Protein AF-A0A258L964-F1 (afdb_monomer)

Sequence (514 aa):
GSISESTGAITTGTLAGAAAGAVTLDGANNTIASVGNFVDTNGGFNLVDTRDLTIAGSLSALNTTLSSAGLAINGSIQTGILQLASSNGVTETGQVNATILTTGVTTIAGAIDMNTGNVIGTLSNFAATGNISLNDAEALQMTGAVVTTSTLALSDASNITQTNGSISAAVLTSDGGTIGGNAIFDQSTNYIPVLGNFAATGNTTFADSSAISVHGVVNIGGTLGLFSTGAITQPSGSISTNLLDASATSITLGSANDIVALGSVVTPGTLSVNGVNGISGMVSALNASLQSSGDFLLNGVTTIANNLTISAAGNITQPGGNVTAQNATFAVASPADTISLSGTDIVSGDLNFATYGNVIHGGGTLDAGTLTGTAGSLASFNALTDIGTIGSFLMGDSLFSLDNTGTLTITGPLVANVISISSTGQLILAGSPNGGMFFSGSIASNTATVPRTGVDSVLFAPSIIEHGIFYINDGANSARFNSVKFLGTTNLSATIFFLTALNPNNSGGNIGFD

Foldseek 3Di:
DEADDDADEAEDAEAEDEAQEAYYAPHQDYAYAEYAHYYHPEYEHAHAYAAEYEDCYEAEDQEYEYAYQEYEDEYEYAYAEYAYEHAAEYHYPYEYAYQEYEVPPDAHEYEYHAQHAYNYQEYAHYHYAYEYAHAYEHEYEYAYAYDYAEEHAYHYLEEYEYPYHEYEYQEYEPPNDAHNEEYEQPDLDYDHQEYAHYHYLYEYAHHYAEEHEYAEAAYYNEEYHAEYQAEYYYPHYEHAYAEYAYEHQEYAQPDAYQHAEYAHADHAAEAEHHRYAEYQEEAEYQEYAAEHAAHHEYAYEYAHEEEYEYEYCAEYEYCEYEAAYCEYEYAYEDQVHEYEHAYHYAHAEEYEYEEQHEYYDDHYEAEYAEYEYEYHAYYEAPYHYAYAEYEEYEYDAHEAAHEHEEEYEYAYPDEYQAYHYAYAYEYEDEYDPHTAYEHQFDADPPPDQDDDPPGAHEDEYQAYEYDDDHDYDAADDDDDDDDDDDDDDPRHGGHYDYYHPVHNRDDDDDRDPD

Solvent-accessible surface area (backbone atoms only — not comparable to full-atom values): 22429 Å² total; per-residue (Å²): 90,63,44,80,39,76,81,55,64,53,78,42,65,65,52,62,53,73,38,62,23,41,33,38,36,58,10,82,61,14,40,40,41,24,33,34,49,30,40,19,85,68,11,38,39,35,40,34,34,59,34,53,33,30,33,62,22,45,38,36,27,47,29,37,35,45,33,24,29,24,39,36,35,51,18,38,37,42,29,40,37,37,35,48,44,23,64,58,16,38,41,44,72,24,39,48,36,21,51,29,41,27,23,66,95,48,62,23,31,34,36,34,41,40,66,64,51,22,39,36,44,24,39,36,30,34,33,27,59,23,36,40,35,42,22,29,50,37,56,29,33,28,56,23,38,36,38,26,75,28,42,39,25,48,23,22,60,27,29,40,38,50,80,38,52,37,44,36,22,53,26,42,28,13,70,92,46,53,23,52,22,35,40,36,37,65,43,60,69,14,40,47,47,23,38,36,37,35,34,24,53,22,41,34,31,42,25,24,57,39,36,36,34,34,48,24,50,31,42,30,61,23,43,37,35,45,36,27,71,23,42,36,38,27,92,39,43,32,44,34,24,56,25,39,30,34,34,24,49,22,38,38,38,68,34,76,28,50,27,49,20,36,30,51,32,44,26,82,25,46,38,35,38,31,23,35,28,28,31,61,29,44,37,37,24,34,26,36,41,40,28,16,82,35,49,26,40,37,52,18,40,37,44,25,65,34,43,36,36,41,37,18,63,26,32,38,40,18,83,31,39,36,40,35,25,30,25,35,36,46,32,29,76,44,59,88,26,38,40,36,41,21,20,43,35,40,18,69,32,46,34,32,35,47,30,42,7,37,36,36,34,79,34,52,35,43,35,23,34,26,41,34,34,32,29,20,52,32,35,36,36,70,34,52,27,37,42,40,25,37,34,46,28,46,34,52,88,16,40,38,37,37,37,33,42,48,51,32,33,40,30,25,35,35,32,22,24,20,45,37,40,38,30,73,22,45,35,34,38,40,26,43,103,76,17,22,44,41,42,58,29,45,68,67,62,99,81,61,70,68,83,49,85,94,43,37,22,34,43,35,20,66,40,66,41,61,46,78,63,58,45,65,52,66,22,96,79,69,84,85,88,84,89,90,85,92,89,81,91,71,89,43,44,34,39,76,45,82,37,34,72,92,41,85,77,63,77,88,76,90,75,67,78,122

pLDDT: mean 90.4, std 16.27, range [26.33, 98.94]

Radius of gyration: 35.78 Å; Cα contacts (8 Å, |Δi|>4): 1811; chains: 1; bounding box: 80×32×110 Å

Secondary structure (DSSP, 8-state):
--EEESSS--EEEEEEEEESS-EEE--TT-EEEEEEEEEESSSEEEEE-SS-EEE-S-EE-SEEEEEESSEEE-S-EEEEEEEEEESS-EEESS-EEEEEEE-TT--BSS-EEEEEEEEEEEE-SEEESS-EEEEESS-EEE-S-EEESSEEEEEESS-EEE-SS-EE-SEEE-TT--BSS-EEE--TT-B--EE-SEEESS-EEEEESS-EEE-SEEEEEEEEEEEESS-EE-SS-EEEEEEEEEE-S-EEE-S--EEEEEEEEE-SSEEEEESB-EE-SEEEESEEEEEESS-EEE-SEEEESSEEEEEESS-EEESS-EEEESEEEEEE-STT--EEE-SEEEEEEEEEEE-SS-EEE-SSEEEEEEEEEEESSEEEEEEEEEEEEEEEEEESS-EEEEEE-S-EEE-S-EEESEEEEEESS-EEEE--TT-EEEE--PPPPTT--SPPTTTSEEEEES-EEEES--EE---S----S-------S------EEEEETT-TT---------

Mean predicted aligned error: 7.46 Å

Structure (mmCIF, N/CA/C/O backbone):
data_AF-A0A258L964-F1
#
_entry.id   AF-A0A258L964-F1
#
loop_
_atom_site.group_PDB
_atom_site.id
_atom_site.type_symbol
_atom_site.label_atom_id
_atom_site.label_alt_id
_atom_site.label_comp_id
_atom_site.label_asym_id
_atom_site.label_entity_id
_atom_site.label_seq_id
_atom_site.pdbx_PDB_ins_code
_atom_site.Cartn_x
_atom_site.Cartn_y
_atom_site.Cartn_z
_atom_site.occupancy
_atom_site.B_iso_or_equiv
_atom_site.auth_seq_id
_atom_site.auth_comp_id
_atom_site.auth_asym_id
_atom_site.auth_atom_id
_atom_site.pdbx_PDB_model_num
ATOM 1 N N . GLY A 1 1 ? -39.977 -3.819 41.231 1.00 89.56 1 GLY A N 1
ATOM 2 C CA . GLY A 1 1 ? -39.887 -2.345 41.205 1.00 89.56 1 GLY A CA 1
ATOM 3 C C . GLY A 1 1 ? -38.438 -1.947 41.033 1.00 89.56 1 GLY A C 1
ATOM 4 O O . GLY A 1 1 ? -37.639 -2.837 40.767 1.00 89.56 1 GLY A O 1
ATOM 5 N N . SER A 1 2 ? -38.117 -0.663 41.180 1.00 94.75 2 SER A N 1
ATOM 6 C CA . SER A 1 2 ? -36.727 -0.184 41.197 1.00 94.75 2 SER A CA 1
ATOM 7 C C . SER A 1 2 ? -35.993 -0.625 42.466 1.00 94.75 2 SER A C 1
ATOM 9 O O . SER A 1 2 ? -36.620 -0.780 43.517 1.00 94.75 2 SER A O 1
ATOM 11 N N . ILE A 1 3 ? -34.678 -0.803 42.366 1.00 95.12 3 ILE A N 1
ATOM 12 C CA . ILE A 1 3 ? -33.771 -1.097 43.481 1.00 95.12 3 ILE A CA 1
ATOM 13 C C . ILE A 1 3 ? -32.787 0.067 43.568 1.00 95.12 3 ILE A C 1
ATOM 15 O O . ILE A 1 3 ? -32.180 0.426 42.565 1.00 95.12 3 ILE A O 1
ATOM 19 N N . SER A 1 4 ? -32.638 0.676 44.742 1.00 94.56 4 SER A N 1
ATOM 20 C CA . SER A 1 4 ? -31.715 1.795 44.924 1.00 94.56 4 SER A CA 1
ATOM 21 C C . SER A 1 4 ? -30.957 1.677 46.237 1.00 94.56 4 SER A C 1
ATOM 23 O O . SER A 1 4 ? -31.545 1.433 47.290 1.00 94.56 4 SER A O 1
ATOM 25 N N . GLU A 1 5 ? -29.652 1.871 46.142 1.00 94.31 5 GLU A N 1
ATOM 26 C CA . GLU A 1 5 ? -28.695 1.978 47.228 1.00 94.31 5 GLU A CA 1
ATOM 27 C C . GLU A 1 5 ? -27.765 3.138 46.859 1.00 94.31 5 GLU A C 1
ATOM 29 O O . GLU A 1 5 ? -27.109 3.052 45.829 1.00 94.31 5 GLU A O 1
ATOM 34 N N . SER A 1 6 ? -27.775 4.222 47.646 1.00 80.06 6 SER A N 1
ATOM 35 C CA . SER A 1 6 ? -27.046 5.462 47.317 1.00 80.06 6 SER A CA 1
ATOM 36 C C . SER A 1 6 ? -26.062 5.960 48.374 1.00 80.06 6 SER A C 1
ATOM 38 O O . SER A 1 6 ? -25.280 6.874 48.119 1.00 80.06 6 SER A O 1
ATOM 40 N N . THR A 1 7 ? -26.112 5.420 49.593 1.00 79.31 7 THR A N 1
ATOM 41 C CA . THR A 1 7 ? -25.243 5.835 50.714 1.00 79.31 7 THR A CA 1
ATOM 42 C C . THR A 1 7 ? -24.818 4.669 51.611 1.00 79.31 7 THR A C 1
ATOM 44 O O . THR A 1 7 ? -24.109 4.875 52.597 1.00 79.31 7 THR A O 1
ATOM 47 N N . GLY A 1 8 ? -25.265 3.453 51.296 1.00 87.56 8 GLY A N 1
ATOM 48 C CA . GLY A 1 8 ? -24.943 2.233 52.016 1.00 87.56 8 GLY A CA 1
ATOM 49 C C . GLY A 1 8 ? -23.745 1.504 51.409 1.00 87.56 8 GLY A C 1
ATOM 50 O O . GLY A 1 8 ? -22.950 2.054 50.651 1.00 87.56 8 GLY A O 1
ATOM 51 N N . ALA A 1 9 ? -23.591 0.247 51.813 1.00 94.06 9 ALA A N 1
ATOM 52 C CA . ALA A 1 9 ? -22.649 -0.680 51.212 1.00 94.06 9 ALA A CA 1
ATOM 53 C C . ALA A 1 9 ? -23.284 -2.070 51.183 1.00 94.06 9 ALA A C 1
ATOM 55 O O . ALA A 1 9 ? -23.826 -2.546 52.184 1.00 94.06 9 ALA A O 1
ATOM 56 N N . ILE A 1 10 ? -23.197 -2.728 50.037 1.00 96.06 10 ILE A N 1
ATOM 57 C CA . ILE A 1 10 ? -23.590 -4.111 49.827 1.00 96.06 10 ILE A CA 1
ATOM 58 C C . ILE A 1 10 ? -22.322 -4.954 49.880 1.00 96.06 10 ILE A C 1
ATOM 60 O O . ILE A 1 10 ? -21.470 -4.889 48.995 1.00 96.06 10 ILE A O 1
ATOM 64 N N . THR A 1 11 ? -22.214 -5.783 50.914 1.00 96.50 11 THR A N 1
ATOM 65 C CA . THR A 1 11 ? -21.169 -6.804 51.024 1.00 96.50 11 THR A CA 1
ATOM 66 C C . THR A 1 11 ? -21.802 -8.170 50.827 1.00 96.50 11 THR A C 1
ATOM 68 O O . THR A 1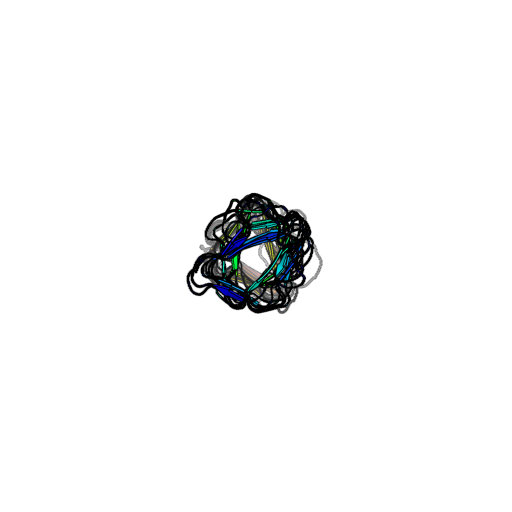 11 ? -22.526 -8.662 51.691 1.00 96.50 11 THR A O 1
ATOM 71 N N . THR A 1 12 ? -21.543 -8.795 49.682 1.00 97.00 12 THR A N 1
ATOM 72 C CA . THR A 1 12 ? -22.049 -10.140 49.383 1.00 97.00 12 THR A CA 1
ATOM 73 C C . THR A 1 12 ? -21.074 -10.918 48.505 1.00 97.00 12 THR A C 1
ATOM 75 O O . THR A 1 12 ? -20.231 -10.353 47.807 1.00 97.00 12 THR A O 1
ATOM 78 N N . GLY A 1 13 ? -21.180 -12.246 48.544 1.00 97.50 13 GLY A N 1
ATOM 79 C CA . GLY A 1 13 ? -20.490 -13.117 47.596 1.00 97.50 13 GLY A CA 1
ATOM 80 C C . GLY A 1 13 ? -21.084 -12.987 46.195 1.00 97.50 13 GLY A C 1
ATOM 81 O O . GLY A 1 13 ? -20.372 -12.689 45.240 1.00 97.50 13 GLY A O 1
ATOM 82 N N . THR A 1 14 ? -22.401 -13.145 46.080 1.00 97.88 14 THR A N 1
ATOM 83 C CA . THR A 1 14 ? -23.100 -13.111 44.793 1.00 97.88 14 THR A CA 1
ATOM 84 C C . THR A 1 14 ? -24.336 -12.228 44.881 1.00 97.88 14 THR A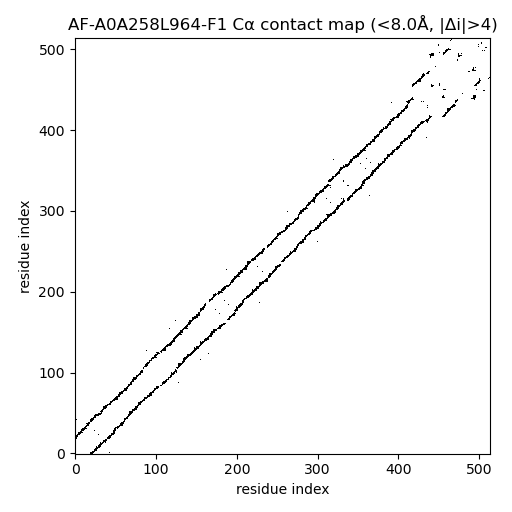 C 1
ATOM 86 O O . THR A 1 14 ? -25.160 -12.393 45.781 1.00 97.88 14 THR A O 1
ATOM 89 N N . LEU A 1 15 ? -24.464 -11.304 43.931 1.00 97.75 15 LEU A N 1
ATOM 90 C CA . LEU A 1 15 ? -25.677 -10.546 43.653 1.00 97.75 15 LEU A CA 1
ATOM 91 C C . LEU A 1 15 ? -26.403 -11.206 42.477 1.00 97.75 15 LEU A C 1
ATOM 93 O O . LEU A 1 15 ? -25.884 -11.248 41.369 1.00 97.75 15 LEU A O 1
ATOM 97 N N . ALA A 1 16 ? -27.599 -11.735 42.705 1.00 97.12 16 ALA A N 1
ATOM 98 C CA . ALA A 1 16 ? -28.436 -12.334 41.669 1.00 97.12 16 ALA A CA 1
ATOM 99 C C . ALA A 1 16 ? -29.897 -11.972 41.935 1.00 97.12 16 ALA A C 1
ATOM 101 O O . ALA A 1 16 ? -30.277 -11.743 43.086 1.00 97.12 16 ALA A O 1
ATOM 102 N N . GLY A 1 17 ? -30.721 -11.928 40.893 1.00 95.88 17 GLY A N 1
ATOM 103 C CA . GLY A 1 17 ? -32.133 -11.609 41.060 1.00 95.88 17 GLY A CA 1
ATOM 104 C C . GLY A 1 17 ? -32.796 -11.054 39.813 1.00 95.88 17 GLY A C 1
ATOM 105 O O . GLY A 1 17 ? -32.378 -11.308 38.688 1.00 95.88 17 GLY A O 1
ATOM 106 N N . ALA A 1 18 ? -33.875 -10.314 40.026 1.00 96.25 18 ALA A N 1
ATOM 107 C CA . ALA A 1 18 ? -34.565 -9.615 38.961 1.00 96.25 18 ALA A CA 1
ATOM 108 C C . ALA A 1 18 ? -35.152 -8.299 39.472 1.00 96.25 18 ALA A C 1
ATOM 110 O O . ALA A 1 18 ? -35.545 -8.190 40.638 1.00 96.25 18 ALA A O 1
ATOM 111 N N . ALA A 1 19 ? -35.251 -7.324 38.579 1.00 96.00 19 ALA A N 1
ATOM 112 C CA . ALA A 1 19 ? -35.925 -6.057 38.794 1.00 96.00 19 ALA A CA 1
ATOM 113 C C . ALA A 1 19 ? -36.921 -5.789 37.654 1.00 96.00 19 ALA A C 1
ATOM 115 O O . ALA A 1 19 ? -36.913 -6.448 36.618 1.00 96.00 19 ALA A O 1
ATOM 116 N N . ALA A 1 20 ? -37.832 -4.844 37.883 1.00 91.44 20 ALA A N 1
ATOM 117 C CA . ALA A 1 20 ? -38.823 -4.420 36.883 1.00 91.44 20 ALA A CA 1
ATOM 118 C C . ALA A 1 20 ? -38.721 -2.914 36.578 1.00 91.44 20 ALA A C 1
ATOM 120 O O . ALA A 1 20 ? -39.635 -2.328 36.003 1.00 91.44 20 ALA A O 1
ATOM 121 N N . GLY A 1 21 ? -37.652 -2.288 37.057 1.00 92.19 21 GLY A N 1
ATOM 122 C CA . GLY A 1 21 ? -37.344 -0.867 37.009 1.00 92.19 21 GLY A CA 1
ATOM 123 C C . GLY A 1 21 ? -35.914 -0.676 37.514 1.00 92.19 21 GLY A C 1
ATOM 124 O O . GLY A 1 21 ? -35.363 -1.601 38.103 1.00 92.19 21 GLY A O 1
ATOM 125 N N . ALA A 1 22 ? -35.356 0.520 37.311 1.00 95.06 22 ALA A N 1
ATOM 126 C CA . ALA A 1 22 ? -33.920 0.772 37.453 1.00 95.06 22 ALA A CA 1
ATOM 127 C C . ALA A 1 22 ? -33.290 0.205 38.738 1.00 95.06 22 ALA A C 1
ATOM 129 O O . ALA A 1 22 ? -33.835 0.357 39.837 1.00 95.06 22 ALA A O 1
ATOM 130 N N . VAL A 1 23 ? -32.117 -0.397 38.570 1.00 97.44 23 VAL A N 1
ATOM 131 C CA . VAL A 1 23 ? -31.220 -0.864 39.622 1.00 97.44 23 VAL A CA 1
ATOM 132 C C . VAL A 1 23 ? -30.047 0.106 39.717 1.00 97.44 23 VAL A C 1
ATOM 134 O O . VAL A 1 23 ? -29.192 0.140 38.839 1.00 97.44 23 VAL A O 1
ATOM 137 N N . THR A 1 24 ? -30.005 0.896 40.786 1.00 96.38 24 THR A N 1
ATOM 138 C CA . THR A 1 24 ? -28.926 1.852 41.064 1.00 96.38 24 THR A CA 1
ATOM 139 C C . THR A 1 24 ? -28.231 1.460 42.358 1.00 96.38 24 THR A C 1
ATOM 141 O O . THR A 1 24 ? -28.768 1.699 43.437 1.00 96.38 24 THR A O 1
ATOM 144 N N . LEU A 1 25 ? -27.065 0.833 42.242 1.00 96.50 25 LEU A N 1
ATOM 145 C CA . LEU A 1 25 ? -26.206 0.399 43.343 1.00 96.50 25 LEU A CA 1
ATOM 146 C C . LEU A 1 25 ? -24.903 1.205 43.283 1.00 96.50 25 LEU A C 1
ATOM 148 O O . LEU A 1 25 ? -23.841 0.681 42.945 1.00 96.50 25 LEU A O 1
ATOM 152 N N . ASP A 1 26 ? -25.013 2.515 43.494 1.00 93.12 26 ASP A N 1
ATOM 153 C CA . ASP A 1 26 ? -23.919 3.475 43.323 1.00 93.12 26 ASP A CA 1
ATOM 154 C C . ASP A 1 26 ? -23.208 3.832 44.636 1.00 93.12 26 ASP A C 1
ATOM 156 O O . ASP A 1 26 ? -22.336 4.705 44.653 1.00 93.12 26 ASP A O 1
ATOM 160 N N . GLY A 1 27 ? -23.508 3.115 45.725 1.00 93.69 27 GLY A N 1
ATOM 161 C CA . GLY A 1 27 ? -22.753 3.183 46.967 1.00 93.69 27 GLY A CA 1
ATOM 162 C C . GLY A 1 27 ? -21.265 2.933 46.736 1.00 93.69 27 GLY A C 1
ATOM 163 O O . GLY A 1 27 ? -20.829 1.846 46.359 1.00 93.69 27 GLY A O 1
ATOM 164 N N . ALA A 1 28 ? -20.450 3.944 47.036 1.00 91.69 28 ALA A N 1
ATOM 165 C CA . ALA A 1 28 ? -19.011 3.941 46.766 1.00 91.69 28 ALA A CA 1
ATOM 166 C C . ALA A 1 28 ? -18.207 2.869 47.533 1.00 91.69 28 ALA A C 1
ATOM 168 O O . ALA A 1 28 ? -17.009 2.748 47.310 1.00 91.69 28 ALA A O 1
ATOM 169 N N . ASN A 1 29 ? -18.839 2.126 48.448 1.00 94.69 29 ASN A N 1
ATOM 170 C CA . ASN A 1 29 ? -18.207 1.127 49.316 1.00 94.69 29 ASN A CA 1
ATOM 171 C C . ASN A 1 29 ? -18.798 -0.281 49.143 1.00 94.69 29 ASN A C 1
ATOM 173 O O . ASN A 1 29 ? -18.592 -1.150 49.997 1.00 94.69 29 ASN A O 1
ATOM 177 N N . ASN A 1 30 ? -19.561 -0.520 48.076 1.00 96.81 30 ASN A N 1
ATOM 178 C CA . ASN A 1 30 ? -19.984 -1.872 47.729 1.00 96.81 30 ASN A CA 1
ATOM 179 C C . ASN A 1 30 ? -18.755 -2.786 47.580 1.00 96.81 30 ASN A C 1
ATOM 181 O O . ASN A 1 30 ? -17.669 -2.345 47.199 1.00 96.81 30 ASN A O 1
ATOM 185 N N . THR A 1 31 ? -18.927 -4.046 47.982 1.00 97.44 31 THR A N 1
ATOM 186 C CA . THR A 1 31 ? -17.903 -5.103 47.977 1.00 97.44 31 THR A CA 1
ATOM 187 C C . THR A 1 31 ? -18.544 -6.413 47.526 1.00 97.44 31 THR A C 1
ATOM 189 O O . THR A 1 31 ? -18.641 -7.391 48.276 1.00 97.44 31 THR A O 1
ATOM 192 N N . ILE A 1 32 ? -19.022 -6.454 46.288 1.00 98.25 32 ILE A N 1
ATOM 193 C CA . ILE A 1 32 ? -19.694 -7.614 45.696 1.00 98.25 32 ILE A CA 1
ATOM 194 C C . ILE A 1 32 ? -18.622 -8.475 45.009 1.00 98.25 32 ILE A C 1
ATOM 196 O O . ILE A 1 32 ? -17.634 -7.966 44.501 1.00 98.25 32 ILE A O 1
ATOM 200 N N . ALA A 1 33 ? -18.691 -9.807 45.109 1.00 98.19 33 ALA A N 1
ATOM 201 C CA . ALA A 1 33 ? -17.665 -10.654 44.467 1.00 98.19 33 ALA A CA 1
ATOM 202 C C . ALA A 1 33 ? -18.076 -10.987 43.036 1.00 98.19 33 ALA A C 1
ATOM 204 O O . ALA A 1 33 ? -17.260 -11.040 42.119 1.00 98.19 33 ALA A O 1
ATOM 205 N N . SER A 1 34 ? -19.367 -11.261 42.868 1.00 98.38 34 SER A N 1
ATOM 206 C CA . SER A 1 34 ? -19.922 -11.712 41.607 1.00 98.38 34 SER A CA 1
ATOM 207 C C . SER A 1 34 ? -21.345 -11.224 41.392 1.00 98.38 34 SER A C 1
ATOM 209 O O . SER A 1 34 ? -22.135 -11.150 42.335 1.00 98.38 34 SER A O 1
ATOM 211 N N . VAL A 1 35 ? -21.691 -10.958 40.137 1.00 98.50 35 VAL A N 1
ATOM 212 C CA . VAL A 1 35 ? -23.077 -10.886 39.677 1.00 98.50 35 VAL A CA 1
ATOM 213 C C . VAL A 1 35 ? -23.432 -12.245 39.077 1.00 98.50 35 VAL A C 1
ATOM 215 O O . VAL A 1 35 ? -22.780 -12.714 38.145 1.00 98.50 35 VAL A O 1
ATOM 218 N N . GLY A 1 36 ? -24.423 -12.918 39.659 1.00 98.38 36 GLY A N 1
ATOM 219 C CA . GLY A 1 36 ? -25.014 -14.136 39.105 1.00 98.38 36 GLY A CA 1
ATOM 220 C C . GLY A 1 36 ? -26.000 -13.802 37.986 1.00 98.38 36 GLY A C 1
ATOM 221 O O . GLY A 1 36 ? -25.879 -12.778 37.325 1.00 98.38 36 GLY A O 1
ATOM 222 N N . ASN A 1 37 ? -27.009 -14.647 37.773 1.00 98.31 37 ASN A N 1
ATOM 223 C CA . ASN A 1 37 ? -28.071 -14.299 36.828 1.00 98.31 37 ASN A CA 1
ATOM 224 C C . ASN A 1 37 ? -28.855 -13.088 37.352 1.00 98.31 37 ASN A C 1
ATOM 226 O O . ASN A 1 37 ? -29.375 -13.127 38.475 1.00 98.31 37 ASN A O 1
ATOM 230 N N . PHE A 1 38 ? -28.944 -12.036 36.542 1.00 98.38 38 PHE A N 1
ATOM 231 C CA . PHE A 1 38 ? -29.690 -10.831 36.868 1.00 98.38 38 PHE A CA 1
ATOM 232 C C . PHE A 1 38 ? -30.457 -10.301 35.654 1.00 98.38 38 PHE A C 1
ATOM 234 O O . PHE A 1 38 ? -29.884 -10.099 34.587 1.00 98.38 38 PHE A O 1
ATOM 241 N N . VAL A 1 39 ? -31.758 -10.055 35.820 1.00 97.06 39 VAL A N 1
ATOM 242 C CA . VAL A 1 39 ? -32.621 -9.524 34.752 1.00 97.06 39 VAL A CA 1
ATOM 243 C C . VAL A 1 39 ? -33.347 -8.267 35.224 1.00 97.06 39 VAL A C 1
ATOM 245 O O . VAL A 1 39 ? -34.135 -8.325 36.163 1.00 97.06 39 VAL A O 1
ATOM 248 N N . ASP A 1 40 ? -33.135 -7.142 34.549 1.00 94.25 40 ASP A N 1
ATOM 249 C CA . ASP A 1 40 ? -33.938 -5.924 34.664 1.00 94.25 40 ASP A CA 1
ATOM 250 C C . ASP A 1 40 ? -34.622 -5.641 33.323 1.00 94.25 40 ASP A C 1
ATOM 252 O O . ASP A 1 40 ? -34.059 -5.022 32.424 1.00 94.25 40 ASP A O 1
ATOM 256 N N . THR A 1 41 ? -35.856 -6.120 33.158 1.00 80.31 41 THR A N 1
ATOM 257 C CA . THR A 1 41 ? -36.523 -6.117 31.846 1.00 80.31 41 THR A CA 1
ATOM 258 C C . THR A 1 41 ? -36.808 -4.724 31.285 1.00 80.31 41 THR A C 1
ATOM 260 O O . THR A 1 41 ? -37.078 -4.613 30.095 1.00 80.31 41 THR A O 1
ATOM 263 N N . ASN A 1 42 ? -36.812 -3.675 32.119 1.00 83.50 42 ASN A N 1
ATOM 264 C CA . ASN A 1 42 ? -37.254 -2.332 31.716 1.00 83.50 42 ASN A CA 1
ATOM 265 C C . ASN A 1 42 ? -36.386 -1.184 32.262 1.00 83.50 42 ASN A C 1
ATOM 267 O O . ASN A 1 42 ? -36.645 -0.026 31.931 1.00 83.50 42 ASN A O 1
ATOM 271 N N . GLY A 1 43 ? -35.422 -1.461 33.139 1.00 91.94 43 GLY A N 1
ATOM 272 C CA . GLY A 1 43 ? -34.566 -0.462 33.769 1.00 91.94 43 GLY A CA 1
ATOM 273 C C . GLY A 1 43 ? -33.095 -0.596 33.384 1.00 91.94 43 GLY A C 1
ATOM 274 O O . GLY A 1 43 ? -32.684 -1.521 32.683 1.00 91.94 43 GLY A O 1
ATOM 275 N N . GLY A 1 44 ? -32.305 0.391 33.808 1.00 96.12 44 GLY A N 1
ATOM 276 C CA . GLY A 1 44 ? -30.850 0.309 33.746 1.00 96.12 44 GLY A CA 1
ATOM 277 C C . GLY A 1 44 ? -30.276 -0.362 34.993 1.00 96.12 44 GLY A C 1
ATOM 278 O O . GLY A 1 44 ? -30.842 -0.224 36.074 1.00 96.12 44 GLY A O 1
ATOM 279 N N . PHE A 1 45 ? -29.133 -1.024 34.842 1.00 97.94 45 PHE A N 1
ATOM 280 C CA . PHE A 1 45 ? -28.358 -1.632 35.915 1.00 97.94 45 PHE A CA 1
ATOM 281 C C . PHE A 1 45 ? -27.049 -0.860 36.107 1.00 97.94 45 PHE A C 1
ATOM 283 O O . PHE A 1 45 ? -26.145 -0.953 35.283 1.00 97.94 45 PHE A O 1
ATOM 290 N N . ASN A 1 46 ? -26.944 -0.081 37.179 1.00 97.12 46 ASN A N 1
ATOM 291 C CA . ASN A 1 46 ? -25.731 0.637 37.559 1.00 97.12 46 ASN A CA 1
ATOM 292 C C . ASN A 1 46 ? -25.156 0.030 38.839 1.00 97.12 46 ASN A C 1
ATOM 294 O O . ASN A 1 46 ? -25.856 -0.029 39.851 1.00 97.12 46 ASN A O 1
ATOM 298 N N . LEU A 1 47 ? -23.894 -0.390 38.798 1.00 97.50 47 LEU A N 1
ATOM 299 C CA . LEU A 1 47 ? -23.174 -0.925 39.946 1.00 97.50 47 LEU A CA 1
ATOM 300 C C . LEU A 1 47 ? -21.786 -0.293 40.046 1.00 97.50 47 LEU A C 1
ATOM 302 O O . LEU A 1 47 ? -20.950 -0.460 39.157 1.00 97.50 47 LEU A O 1
ATOM 306 N N . VAL A 1 48 ? -21.548 0.386 41.166 1.00 96.81 48 VAL A N 1
ATOM 307 C CA . VAL A 1 48 ? -20.218 0.779 41.634 1.00 96.81 48 VAL A CA 1
ATOM 308 C C . VAL A 1 48 ? -19.789 -0.224 42.691 1.00 96.81 48 VAL A C 1
ATOM 310 O O . VAL A 1 48 ? -20.556 -0.513 43.602 1.00 96.81 48 VAL A O 1
ATOM 313 N N . ASP A 1 49 ? -18.577 -0.745 42.569 1.00 97.50 49 ASP A N 1
ATOM 314 C CA . ASP A 1 49 ? -17.942 -1.696 43.472 1.00 97.50 49 ASP A CA 1
ATOM 315 C C . ASP A 1 49 ? -16.488 -1.270 43.723 1.00 97.50 49 ASP A C 1
ATOM 317 O O . ASP A 1 49 ? -15.872 -0.562 42.926 1.00 97.50 49 ASP A O 1
ATOM 321 N N . THR A 1 50 ? -15.926 -1.695 44.846 1.00 96.56 50 THR A N 1
ATOM 322 C CA . THR A 1 50 ? -14.532 -1.418 45.223 1.00 96.56 50 THR A CA 1
ATOM 323 C C . THR A 1 50 ? -13.628 -2.636 45.093 1.00 96.56 50 THR A C 1
ATOM 325 O O . THR A 1 50 ? -12.406 -2.496 45.111 1.00 96.56 50 THR A O 1
ATOM 328 N N . ARG A 1 51 ? -14.206 -3.835 44.969 1.00 96.69 51 ARG A N 1
ATOM 329 C CA . ARG A 1 51 ? -13.473 -5.087 44.753 1.00 96.69 51 ARG A CA 1
ATOM 330 C C . ARG A 1 51 ? -13.468 -5.457 43.268 1.00 96.69 51 ARG A C 1
ATOM 332 O O . ARG A 1 51 ? -14.241 -4.917 42.485 1.00 96.69 51 ARG A O 1
ATOM 339 N N . ASP A 1 52 ? -12.594 -6.381 42.875 1.00 97.75 52 ASP A N 1
ATOM 340 C CA . ASP A 1 52 ? -12.725 -7.078 41.596 1.00 97.75 52 ASP A CA 1
ATOM 341 C C . ASP A 1 52 ? -14.096 -7.769 41.506 1.00 97.75 52 ASP A C 1
ATOM 343 O O . ASP A 1 52 ? -14.491 -8.521 42.403 1.00 97.75 52 ASP A O 1
ATOM 347 N N . LEU A 1 53 ? -14.808 -7.515 40.413 1.00 98.50 53 LEU A N 1
ATOM 348 C CA . LEU A 1 53 ? -16.173 -7.962 40.185 1.00 98.50 53 LEU A CA 1
ATOM 349 C C . LEU A 1 53 ? -16.211 -8.951 39.019 1.00 98.50 53 LEU A C 1
ATOM 351 O O . LEU A 1 53 ? -15.777 -8.649 37.908 1.00 98.50 53 LEU A O 1
ATOM 355 N N . THR A 1 54 ? -16.784 -10.130 39.264 1.00 98.69 54 THR A N 1
ATOM 356 C CA . THR A 1 54 ? -17.039 -11.127 38.215 1.00 98.69 54 THR A CA 1
ATOM 357 C C . THR A 1 54 ? -18.506 -11.116 37.792 1.00 98.69 54 THR A C 1
ATOM 359 O O . THR A 1 54 ? -19.385 -11.424 38.592 1.00 98.69 54 THR A O 1
ATOM 362 N N . ILE A 1 55 ? -18.803 -10.856 36.525 1.00 98.69 55 ILE A N 1
ATOM 363 C CA . ILE A 1 55 ? -20.108 -11.179 35.941 1.00 98.69 55 ILE A CA 1
ATOM 364 C C . ILE A 1 55 ? -20.086 -12.673 35.629 1.00 98.69 55 ILE A C 1
ATOM 366 O O . ILE A 1 55 ? -19.498 -13.098 34.643 1.00 98.69 55 ILE A O 1
ATOM 370 N N . ALA A 1 56 ? -20.632 -13.485 36.532 1.00 98.25 56 ALA A N 1
ATOM 371 C CA . ALA A 1 56 ? -20.588 -14.945 36.462 1.00 98.25 56 ALA A CA 1
ATOM 372 C C . ALA A 1 56 ? -21.819 -15.545 35.766 1.00 98.25 56 ALA A C 1
ATOM 374 O O . ALA A 1 56 ? -21.727 -16.620 35.180 1.00 98.25 56 ALA A O 1
ATOM 375 N N . GLY A 1 57 ? -22.973 -14.879 35.868 1.00 97.75 57 GLY A N 1
ATOM 376 C CA . GLY A 1 57 ? -24.217 -15.278 35.209 1.00 97.75 57 GLY A CA 1
ATOM 377 C C . GLY A 1 57 ? -24.616 -14.338 34.076 1.00 97.75 57 GLY A C 1
ATOM 378 O O . GLY A 1 57 ? -23.891 -13.405 33.743 1.00 97.75 57 GLY A O 1
ATOM 379 N N . SER A 1 58 ? -25.784 -14.589 33.486 1.00 97.62 58 SER A N 1
ATOM 380 C CA . SER A 1 58 ? -26.345 -13.698 32.468 1.00 97.62 58 SER A CA 1
ATOM 381 C C . SER A 1 58 ? -26.868 -12.411 33.108 1.00 97.62 58 SER A C 1
ATOM 383 O O . SER A 1 58 ? -27.673 -12.477 34.040 1.00 97.62 58 SER A O 1
ATOM 385 N N . LEU A 1 59 ? -26.433 -11.261 32.597 1.00 98.44 59 LEU A N 1
ATOM 386 C CA . LEU A 1 59 ? -26.889 -9.933 32.995 1.00 98.44 59 LEU A CA 1
ATOM 387 C C . LEU A 1 59 ? -27.652 -9.286 31.834 1.00 98.44 59 LEU A C 1
ATOM 389 O O . LEU A 1 59 ? -27.072 -8.972 30.797 1.00 98.44 59 LEU A O 1
ATOM 393 N N . SER A 1 60 ? -28.955 -9.078 32.012 1.00 97.56 60 SER A N 1
ATOM 394 C CA . SER A 1 60 ? -29.811 -8.411 31.028 1.00 97.56 60 SER A CA 1
ATOM 395 C C . SER A 1 60 ? -30.428 -7.148 31.617 1.00 97.56 60 SER A C 1
ATOM 397 O O . SER A 1 60 ? -31.074 -7.216 32.661 1.00 97.56 60 SER A O 1
ATOM 399 N N . ALA A 1 61 ? -30.246 -6.012 30.945 1.00 97.50 61 ALA A N 1
ATOM 400 C CA . ALA A 1 61 ? -30.846 -4.729 31.314 1.00 97.50 61 ALA A CA 1
ATOM 401 C C . ALA A 1 61 ? -31.047 -3.838 30.077 1.00 97.50 61 ALA A C 1
ATOM 403 O O . ALA A 1 61 ? -30.530 -4.141 29.006 1.00 97.50 61 ALA A O 1
ATOM 404 N N . LEU A 1 62 ? -31.764 -2.715 30.204 1.00 96.44 62 LEU A N 1
ATOM 405 C CA . LEU A 1 62 ? -31.854 -1.732 29.115 1.00 96.44 62 LEU A CA 1
ATOM 406 C C . LEU A 1 62 ? -30.503 -1.048 28.866 1.00 96.44 62 LEU A C 1
ATOM 408 O O . LEU A 1 62 ? -30.082 -0.913 27.726 1.00 96.44 62 LEU A O 1
ATOM 412 N N . ASN A 1 63 ? -29.848 -0.603 29.938 1.00 97.19 63 ASN A N 1
ATOM 413 C CA . ASN A 1 63 ? -28.507 -0.020 29.931 1.00 97.19 63 ASN A CA 1
ATOM 414 C C . ASN A 1 63 ? -27.750 -0.560 31.141 1.00 97.19 63 ASN A C 1
ATOM 416 O O . ASN A 1 63 ? -28.340 -0.696 32.208 1.00 97.19 63 ASN A O 1
ATOM 420 N N . THR A 1 64 ? -26.459 -0.820 31.004 1.00 98.44 64 THR A N 1
ATOM 421 C CA . THR A 1 64 ? -25.631 -1.396 32.061 1.00 98.44 64 THR A CA 1
ATOM 422 C C . THR A 1 64 ? -24.394 -0.532 32.262 1.00 98.44 64 THR A C 1
ATOM 424 O O . THR A 1 64 ? -23.662 -0.277 31.310 1.00 98.44 64 THR A O 1
ATOM 427 N N . THR A 1 65 ? -24.146 -0.110 33.499 1.00 98.19 65 THR A N 1
ATOM 428 C CA . THR A 1 65 ? -22.925 0.587 33.914 1.00 98.19 65 THR A CA 1
ATOM 429 C C . THR A 1 65 ? -22.262 -0.217 35.020 1.00 98.19 65 THR A C 1
ATOM 431 O O . THR A 1 65 ? -22.874 -0.464 36.059 1.00 98.19 65 THR A O 1
ATOM 434 N N . LEU A 1 66 ? -21.012 -0.620 34.803 1.00 98.25 66 LEU A N 1
ATOM 435 C CA . LEU A 1 66 ? -20.216 -1.371 35.770 1.00 98.25 66 LEU A CA 1
ATOM 436 C C . LEU A 1 66 ? -18.939 -0.596 36.081 1.00 98.25 66 LEU A C 1
ATOM 438 O O . LEU A 1 66 ? -18.169 -0.283 35.175 1.00 98.25 66 LEU A O 1
ATOM 442 N N . SER A 1 67 ? -18.714 -0.308 37.359 1.00 97.44 67 SER A N 1
ATOM 443 C CA . SER A 1 67 ? -17.489 0.306 37.864 1.00 97.44 67 SER A CA 1
ATOM 444 C C . SER A 1 67 ? -16.939 -0.542 38.999 1.00 97.44 67 SER A C 1
ATOM 446 O O . SER A 1 67 ? -17.629 -0.723 39.994 1.00 97.44 67 SER A O 1
ATOM 448 N N . SER A 1 68 ? -15.713 -1.043 38.887 1.00 97.56 68 SER A N 1
ATOM 449 C CA . SER A 1 68 ? -15.092 -1.869 39.934 1.00 97.56 68 SER A CA 1
ATOM 450 C C . SER A 1 68 ? -13.567 -1.725 39.958 1.00 97.56 68 SER A C 1
ATOM 452 O O . SER A 1 68 ? -12.998 -0.977 39.161 1.00 97.56 68 SER A O 1
ATOM 454 N N . ALA A 1 69 ? -12.871 -2.440 40.851 1.00 97.06 69 ALA A N 1
ATOM 455 C CA . ALA A 1 69 ? -11.409 -2.483 40.796 1.00 97.06 69 ALA A CA 1
ATOM 456 C C . ALA A 1 69 ? -10.937 -3.214 39.526 1.00 97.06 69 ALA A C 1
ATOM 458 O O . ALA A 1 69 ? -10.323 -2.610 38.657 1.00 97.06 69 ALA A O 1
ATOM 459 N N . GLY A 1 70 ? -11.303 -4.479 39.349 1.00 97.88 70 GLY A N 1
ATOM 460 C CA . GLY A 1 70 ? -11.159 -5.259 38.114 1.00 97.88 70 GLY A CA 1
ATOM 461 C C . GLY A 1 70 ? -12.504 -5.800 37.636 1.00 97.88 70 GLY A C 1
ATOM 462 O O . GLY A 1 70 ? -13.395 -6.040 38.456 1.00 97.88 70 GLY A O 1
ATOM 463 N N . LEU A 1 71 ? -12.666 -6.005 36.329 1.00 98.50 71 LEU A N 1
ATOM 464 C CA . LEU A 1 71 ? -13.879 -6.587 35.746 1.00 98.50 71 LEU A CA 1
ATOM 465 C C . LEU A 1 71 ? -13.562 -7.891 35.007 1.00 98.50 71 LEU A C 1
ATOM 467 O O . LEU A 1 71 ? -12.738 -7.918 34.096 1.00 98.50 71 LEU A O 1
ATOM 471 N N . ALA A 1 72 ? -14.256 -8.966 35.374 1.00 98.50 72 ALA A N 1
ATOM 472 C CA . ALA A 1 72 ? -14.240 -10.231 34.643 1.00 98.50 72 ALA A CA 1
ATOM 473 C C . ALA A 1 72 ? -15.647 -10.550 34.128 1.00 98.50 72 ALA A C 1
ATOM 475 O O . ALA A 1 72 ? -16.559 -10.805 34.915 1.00 98.50 72 ALA A O 1
ATOM 476 N N . ILE A 1 73 ? -15.840 -10.528 32.812 1.00 98.62 73 ILE A N 1
ATOM 477 C CA . ILE A 1 73 ? -17.111 -10.818 32.144 1.00 98.62 73 ILE A CA 1
ATOM 478 C C . ILE A 1 73 ? -17.088 -12.281 31.696 1.00 98.62 73 ILE A C 1
ATOM 480 O O . ILE A 1 73 ? -16.643 -12.609 30.599 1.00 98.62 73 ILE A O 1
ATOM 484 N N . ASN A 1 74 ? -17.523 -13.184 32.574 1.00 98.12 74 ASN A N 1
ATOM 485 C CA . ASN A 1 74 ? -17.520 -14.628 32.314 1.00 98.12 74 ASN A CA 1
ATOM 486 C C . ASN A 1 74 ? -18.889 -15.147 31.849 1.00 98.12 74 ASN A C 1
ATOM 488 O O . ASN A 1 74 ? -18.972 -16.137 31.128 1.00 98.12 74 ASN A O 1
ATOM 492 N N . GLY A 1 75 ? -19.965 -14.494 32.283 1.00 97.62 75 GLY A N 1
ATOM 493 C CA . GLY A 1 75 ? -21.322 -14.695 31.792 1.00 97.62 75 GLY A CA 1
ATOM 494 C C . GLY A 1 75 ? -21.652 -13.764 30.625 1.00 97.62 75 GLY A C 1
ATOM 495 O O . GLY A 1 75 ? -20.848 -12.918 30.240 1.00 97.62 75 GLY A O 1
ATOM 496 N N . SER A 1 76 ? -22.847 -13.918 30.054 1.00 97.38 76 SER A N 1
ATOM 497 C CA . SER A 1 76 ? -23.303 -13.045 28.972 1.00 97.38 76 SER A CA 1
ATOM 498 C C . SER A 1 76 ? -23.851 -11.717 29.490 1.00 97.38 76 SER A C 1
ATOM 500 O O . SER A 1 76 ? -24.519 -11.675 30.525 1.00 97.38 76 SER A O 1
ATOM 502 N N . ILE A 1 77 ? -23.629 -10.640 28.739 1.00 98.50 77 ILE A N 1
ATOM 503 C CA . ILE A 1 77 ? -24.284 -9.347 28.961 1.00 98.50 77 ILE A CA 1
ATOM 504 C C . ILE A 1 77 ? -25.165 -9.038 27.753 1.00 98.50 77 ILE A C 1
ATOM 506 O O . ILE A 1 77 ? -24.686 -9.067 26.626 1.00 98.50 77 ILE A O 1
ATOM 510 N N . GLN A 1 78 ? -26.437 -8.715 27.989 1.00 97.94 78 GLN A N 1
ATOM 511 C CA . GLN A 1 78 ? -27.361 -8.210 26.971 1.00 97.94 78 GLN A CA 1
ATOM 512 C C . GLN A 1 78 ? -27.878 -6.838 27.393 1.00 97.94 78 GLN A C 1
ATOM 514 O O . GLN A 1 78 ? -28.616 -6.725 28.374 1.00 97.94 78 GLN A O 1
ATOM 519 N N . THR A 1 79 ? -27.521 -5.799 26.643 1.00 98.12 79 THR A N 1
ATOM 520 C CA . THR A 1 79 ? -27.878 -4.418 26.989 1.00 98.12 79 THR A CA 1
ATOM 521 C C . THR A 1 79 ? -27.968 -3.521 25.757 1.00 98.12 79 THR A C 1
ATOM 523 O O . THR A 1 79 ? -27.503 -3.884 24.684 1.00 98.12 79 THR A O 1
ATOM 526 N N . GLY A 1 80 ? -28.581 -2.347 25.881 1.00 98.00 80 GLY A N 1
ATOM 527 C CA . GLY A 1 80 ? -28.483 -1.288 24.878 1.00 98.00 80 GLY A CA 1
ATOM 528 C C . GLY A 1 80 ? -27.110 -0.629 24.956 1.00 98.00 80 GLY A C 1
ATOM 529 O O . GLY A 1 80 ? -26.288 -0.782 24.060 1.00 98.00 80 GLY A O 1
ATOM 530 N N . ILE A 1 81 ? -26.831 0.057 26.064 1.00 98.31 81 ILE A N 1
ATOM 531 C CA . ILE A 1 81 ? -25.510 0.634 26.347 1.00 98.31 81 ILE A CA 1
ATOM 532 C C . ILE A 1 81 ? -24.802 -0.217 27.401 1.00 98.31 81 ILE A C 1
ATOM 534 O O . ILE A 1 81 ? -25.402 -0.534 28.430 1.00 98.31 81 ILE A O 1
ATOM 538 N N . LEU A 1 82 ? -23.536 -0.561 27.166 1.00 98.69 82 LEU A N 1
ATOM 539 C CA . LEU A 1 82 ? -22.610 -1.068 28.173 1.00 98.69 82 LEU A CA 1
ATOM 540 C C . LEU A 1 82 ? -21.528 -0.017 28.436 1.00 98.69 82 LEU A C 1
ATOM 542 O O . LEU A 1 82 ? -20.705 0.265 27.565 1.00 98.69 82 LEU A O 1
ATOM 546 N N . GLN A 1 83 ? -21.522 0.547 29.642 1.00 98.75 83 GLN A N 1
ATOM 547 C CA . GLN A 1 83 ? -20.451 1.411 30.120 1.00 98.75 83 GLN A CA 1
ATOM 548 C C . GLN A 1 83 ? -19.574 0.666 31.129 1.00 98.75 83 GLN A C 1
ATOM 550 O O . GLN A 1 83 ? -20.064 0.194 32.156 1.00 98.75 83 GLN A O 1
ATOM 555 N N . LEU A 1 84 ? -18.273 0.604 30.852 1.00 98.56 84 LEU A N 1
ATOM 556 C CA . LEU A 1 84 ? -17.280 -0.060 31.694 1.00 98.56 84 LEU A CA 1
ATOM 557 C C . LEU A 1 84 ? -16.336 0.958 32.340 1.00 98.56 84 LEU A C 1
ATOM 559 O O . LEU A 1 84 ? -15.845 1.871 31.679 1.00 98.56 84 LEU A O 1
ATOM 563 N N . ALA A 1 85 ? -16.039 0.763 33.620 1.00 97.94 85 ALA A N 1
ATOM 564 C CA . ALA A 1 85 ? -14.982 1.455 34.340 1.00 97.94 85 ALA A CA 1
ATOM 565 C C . ALA A 1 85 ? -14.243 0.462 35.248 1.00 97.94 85 ALA A C 1
ATOM 567 O O . ALA A 1 85 ? -14.852 -0.339 35.955 1.00 97.94 85 ALA A O 1
ATOM 568 N N . SER A 1 86 ? -12.913 0.502 35.218 1.00 97.75 86 SER A N 1
ATOM 569 C CA . SER A 1 86 ? -12.069 -0.382 36.019 1.00 97.75 86 SER A CA 1
ATOM 570 C C . SER A 1 86 ? -10.703 0.244 36.295 1.00 97.75 86 SER A C 1
ATOM 572 O O . SER A 1 86 ? -10.160 0.961 35.452 1.00 97.75 86 SER A O 1
ATOM 574 N N . SER A 1 87 ? -10.135 -0.037 37.471 1.00 96.69 87 SER A N 1
ATOM 575 C CA . SER A 1 87 ? -8.775 0.363 37.845 1.00 96.69 87 SER A CA 1
ATOM 576 C C . SER A 1 87 ? -7.685 -0.684 37.549 1.00 96.69 87 SER A C 1
ATOM 578 O O . SER A 1 87 ? -6.508 -0.352 37.676 1.00 96.69 87 SER A O 1
ATOM 580 N N . ASN A 1 88 ? -8.048 -1.925 37.207 1.00 95.50 88 ASN A N 1
ATOM 581 C CA . ASN A 1 88 ? -7.124 -3.055 37.010 1.00 95.50 88 ASN A CA 1
ATOM 582 C C . ASN A 1 88 ? -7.260 -3.739 35.635 1.00 95.50 88 ASN A C 1
ATOM 584 O O . ASN A 1 88 ? -6.412 -4.562 35.288 1.00 95.50 88 ASN A O 1
ATOM 588 N N . GLY A 1 89 ? -8.306 -3.426 34.865 1.00 97.75 89 GLY A N 1
ATOM 589 C CA . GLY A 1 89 ? -8.537 -3.946 33.520 1.00 97.75 89 GLY A CA 1
ATOM 590 C C . GLY A 1 89 ? -9.850 -4.714 33.389 1.00 97.75 89 GLY A C 1
ATOM 591 O O . GLY A 1 89 ? -10.584 -4.930 34.358 1.00 97.75 89 GLY A O 1
ATOM 592 N N . VAL A 1 90 ? -10.139 -5.135 32.161 1.00 98.56 90 VAL A N 1
ATOM 593 C CA . VAL A 1 90 ? -11.325 -5.921 31.808 1.00 98.56 90 VAL A CA 1
ATOM 594 C C . VAL A 1 90 ? -10.877 -7.202 31.125 1.00 98.56 90 VAL A C 1
ATOM 596 O O . VAL A 1 90 ? -10.066 -7.161 30.206 1.00 98.56 90 VAL A O 1
ATOM 599 N N . THR A 1 91 ? -11.437 -8.330 31.543 1.00 98.06 91 THR A N 1
ATOM 600 C CA . THR A 1 91 ? -11.268 -9.620 30.865 1.00 98.06 91 THR A CA 1
ATOM 601 C C . THR A 1 91 ? -12.621 -10.198 30.503 1.00 98.06 91 THR A C 1
ATOM 603 O O . THR A 1 91 ? -13.601 -9.993 31.223 1.00 98.06 91 THR A O 1
ATOM 606 N N . GLU A 1 92 ? -12.675 -10.940 29.406 1.00 97.69 92 GLU A N 1
ATOM 607 C CA . GLU A 1 92 ? -13.890 -11.577 28.928 1.00 97.69 92 GLU A CA 1
ATOM 608 C C . GLU A 1 92 ? -13.661 -13.053 28.597 1.00 97.69 92 GLU A C 1
ATOM 610 O O . GLU A 1 92 ? -12.735 -13.425 27.876 1.00 97.69 92 GLU A O 1
ATOM 615 N N . THR A 1 93 ? -14.561 -13.895 29.099 1.00 96.44 93 THR A N 1
ATOM 616 C CA . THR A 1 93 ? -14.770 -15.267 28.609 1.00 96.44 93 THR A CA 1
ATOM 617 C C . THR A 1 93 ? -16.229 -15.542 28.226 1.00 96.44 93 THR A C 1
ATOM 619 O O . THR A 1 93 ? -16.505 -16.552 27.578 1.00 96.44 93 THR A O 1
ATOM 622 N N . GLY A 1 94 ? -17.150 -14.651 28.611 1.00 95.38 94 GLY A N 1
ATOM 623 C CA . GLY A 1 94 ? -18.547 -14.648 28.190 1.00 95.38 94 GLY A CA 1
ATOM 624 C C . GLY A 1 94 ? -18.740 -14.026 26.808 1.00 95.38 94 GLY A C 1
ATOM 625 O O . GLY A 1 94 ? -17.817 -14.012 26.008 1.00 95.38 94 GLY A O 1
ATOM 626 N N . GLN A 1 95 ? -19.948 -13.542 26.524 1.00 96.25 95 GLN A N 1
ATOM 627 C CA . GLN A 1 95 ? -20.249 -12.766 25.317 1.00 96.25 95 GLN A CA 1
ATOM 628 C C . GLN A 1 95 ? -20.948 -11.470 25.720 1.00 96.25 95 GLN A C 1
ATOM 630 O O . GLN A 1 95 ? -21.928 -11.504 26.476 1.00 96.25 95 GLN A O 1
ATOM 635 N N . VAL A 1 96 ? -20.514 -10.345 25.164 1.00 98.44 96 VAL A N 1
ATOM 636 C CA . VAL A 1 96 ? -21.236 -9.075 25.235 1.00 98.44 96 VAL A CA 1
ATOM 637 C C . VAL A 1 96 ? -22.070 -8.861 23.975 1.00 98.44 96 VAL A C 1
ATOM 639 O O . VAL A 1 96 ? -21.563 -8.853 22.858 1.00 98.44 96 VAL A O 1
ATOM 642 N N . ASN A 1 97 ? -23.368 -8.640 24.170 1.00 98.31 97 ASN A N 1
ATOM 643 C CA . ASN A 1 97 ? -24.289 -8.126 23.166 1.00 98.31 97 ASN A CA 1
ATOM 644 C C . ASN A 1 97 ? -24.758 -6.732 23.608 1.00 98.31 97 ASN A C 1
ATOM 646 O O . ASN A 1 97 ? -25.518 -6.591 24.576 1.00 98.31 97 ASN A O 1
ATOM 650 N N . ALA A 1 98 ? -24.252 -5.704 22.931 1.00 98.44 98 ALA A N 1
ATOM 651 C CA . ALA A 1 98 ? -24.517 -4.311 23.253 1.00 98.44 98 ALA A CA 1
ATOM 652 C C . ALA A 1 98 ? -24.699 -3.476 21.985 1.00 98.44 98 ALA A C 1
ATOM 654 O O . ALA A 1 98 ? -23.893 -3.532 21.066 1.00 98.44 98 ALA A O 1
ATOM 655 N N . THR A 1 99 ? -25.706 -2.609 21.943 1.00 98.62 99 THR A N 1
ATOM 656 C CA . THR A 1 99 ? -25.790 -1.623 20.854 1.00 98.62 99 THR A CA 1
ATOM 657 C C . THR A 1 99 ? -24.620 -0.638 20.908 1.00 98.62 99 THR A C 1
ATOM 659 O O . THR A 1 99 ? -24.080 -0.277 19.869 1.00 98.62 99 THR A O 1
ATOM 662 N N . ILE A 1 100 ? -24.220 -0.202 22.108 1.00 98.75 100 ILE A N 1
ATOM 663 C CA . ILE A 1 100 ? -23.098 0.719 22.320 1.00 98.75 100 ILE A CA 1
ATOM 664 C C . ILE A 1 100 ? -22.195 0.188 23.433 1.00 98.75 100 ILE A C 1
ATOM 666 O O . ILE A 1 100 ? -22.661 -0.031 24.550 1.00 98.75 100 ILE A O 1
ATOM 670 N N . LEU A 1 101 ? -20.896 0.086 23.159 1.00 98.75 101 LEU A N 1
ATOM 671 C CA . LEU A 1 101 ? -19.847 -0.130 24.153 1.00 98.75 101 LEU A CA 1
ATOM 672 C C . LEU A 1 101 ? -19.068 1.174 24.394 1.00 98.75 101 LEU A C 1
ATOM 674 O O . LEU A 1 101 ? -18.710 1.883 23.450 1.00 98.75 101 LEU A O 1
ATOM 678 N N . THR A 1 102 ? -18.812 1.522 25.659 1.00 98.75 102 THR A N 1
ATOM 679 C CA . THR A 1 102 ? -18.084 2.749 26.023 1.00 98.75 102 THR A CA 1
ATOM 680 C C . THR A 1 102 ? -17.370 2.649 27.377 1.00 98.75 102 THR A C 1
ATOM 682 O O . THR A 1 102 ? -17.784 1.899 28.256 1.00 98.75 102 THR A O 1
ATOM 685 N N . THR A 1 103 ? -16.330 3.461 27.586 1.00 98.44 103 THR A N 1
ATOM 686 C CA . THR A 1 103 ? -15.782 3.779 28.922 1.00 98.44 103 THR A CA 1
ATOM 687 C C . THR A 1 103 ? -16.250 5.148 29.438 1.00 98.44 103 THR A C 1
ATOM 689 O O . THR A 1 103 ? -15.781 5.655 30.463 1.00 98.44 103 THR A O 1
ATOM 692 N N . GLY A 1 104 ? -17.190 5.784 28.729 1.00 95.81 104 GLY A N 1
ATOM 693 C CA . GLY A 1 104 ? -17.677 7.127 29.018 1.00 95.81 104 GLY A CA 1
ATOM 694 C C . GLY A 1 104 ? -16.567 8.171 28.884 1.00 95.81 104 GLY A C 1
ATOM 695 O O . GLY A 1 104 ? -15.975 8.341 27.821 1.00 95.81 104 GLY A O 1
ATOM 696 N N . VAL A 1 105 ? -16.302 8.893 29.973 1.00 92.38 105 VAL A N 1
ATOM 697 C CA . VAL A 1 105 ? -15.208 9.881 30.080 1.00 92.38 105 VAL A CA 1
ATOM 698 C C . VAL A 1 105 ? -14.010 9.349 30.872 1.00 92.38 105 VAL A C 1
ATOM 700 O O . VAL A 1 105 ? -13.107 10.108 31.214 1.00 92.38 105 VAL A O 1
ATOM 703 N N . THR A 1 106 ? -14.027 8.061 31.217 1.00 93.31 106 THR A N 1
ATOM 704 C CA . THR A 1 106 ? -12.984 7.423 32.021 1.00 93.31 106 THR A CA 1
ATOM 705 C C . THR A 1 106 ? -12.035 6.613 31.147 1.00 93.31 106 THR A C 1
ATOM 707 O O . THR A 1 106 ? -12.400 6.158 30.060 1.00 93.31 106 THR A O 1
ATOM 710 N N . THR A 1 107 ? -10.818 6.422 31.645 1.00 97.75 107 THR A N 1
ATOM 711 C CA . THR A 1 107 ? -9.830 5.505 31.077 1.00 97.75 107 THR A CA 1
ATOM 712 C C . THR A 1 107 ? -9.710 4.319 32.017 1.00 97.75 107 THR A C 1
ATOM 714 O O . THR A 1 107 ? -9.437 4.507 33.203 1.00 97.75 107 THR A O 1
ATOM 717 N N . ILE A 1 108 ? -9.893 3.108 31.498 1.00 98.44 108 ILE A N 1
ATOM 718 C CA . ILE A 1 108 ? -9.638 1.888 32.260 1.00 98.44 108 ILE A CA 1
ATOM 719 C C . ILE A 1 108 ? -8.131 1.780 32.508 1.00 98.44 108 ILE A C 1
ATOM 721 O O . ILE A 1 108 ? -7.328 1.853 31.576 1.00 98.44 108 ILE A O 1
ATOM 725 N N . ALA A 1 109 ? -7.724 1.625 33.764 1.00 95.69 109 ALA A N 1
ATOM 726 C CA . ALA A 1 109 ? -6.329 1.330 34.063 1.00 95.69 109 ALA A CA 1
ATOM 727 C C . ALA A 1 109 ? -6.086 -0.171 33.857 1.00 95.69 109 ALA A C 1
ATOM 729 O O . ALA A 1 109 ? -6.805 -0.992 34.410 1.00 95.69 109 ALA A O 1
ATOM 730 N N . GLY A 1 110 ? -5.092 -0.524 33.042 1.00 96.88 110 GLY A N 1
ATOM 731 C CA . GLY A 1 110 ? -4.833 -1.905 32.625 1.00 96.88 110 GLY A CA 1
ATOM 732 C C . GLY A 1 110 ? -5.327 -2.210 31.210 1.00 96.88 110 GLY A C 1
ATOM 733 O O . GLY A 1 110 ? -5.673 -1.302 30.453 1.00 96.88 110 GLY A O 1
ATOM 734 N N . ALA A 1 111 ? -5.286 -3.490 30.840 1.00 97.88 111 ALA A N 1
ATOM 735 C CA . ALA A 1 111 ? -5.718 -3.973 29.531 1.00 97.88 111 ALA A CA 1
ATOM 736 C C . ALA A 1 111 ? -7.229 -4.248 29.490 1.00 97.88 111 ALA A C 1
ATOM 738 O O . ALA A 1 111 ? -7.864 -4.462 30.525 1.00 97.88 111 ALA A O 1
ATOM 739 N N . ILE A 1 112 ? -7.787 -4.250 28.284 1.00 98.31 112 ILE A N 1
ATOM 740 C CA . ILE A 1 112 ? -9.144 -4.700 27.978 1.00 98.31 112 ILE A CA 1
ATOM 741 C C . ILE A 1 112 ? -9.020 -5.865 27.000 1.00 98.31 112 ILE A C 1
ATOM 743 O O . ILE A 1 112 ? -8.613 -5.657 25.861 1.00 98.31 112 ILE A O 1
ATOM 747 N N . ASP A 1 113 ? -9.394 -7.064 27.438 1.00 97.06 113 ASP A N 1
ATOM 748 C CA . ASP A 1 113 ? -9.343 -8.291 26.645 1.00 97.06 113 ASP A CA 1
ATOM 749 C C . ASP A 1 113 ? -10.766 -8.833 26.418 1.00 97.06 113 ASP A C 1
ATOM 751 O O . ASP A 1 113 ? -11.286 -9.590 27.240 1.00 97.06 113 ASP A O 1
ATOM 755 N N . MET A 1 114 ? -11.399 -8.434 25.306 1.00 96.31 114 MET A N 1
ATOM 756 C CA . MET A 1 114 ? -12.774 -8.787 24.913 1.00 96.31 114 MET A CA 1
ATOM 757 C C . MET A 1 114 ? -12.806 -9.619 23.617 1.00 96.31 114 MET A C 1
ATOM 759 O O . MET A 1 114 ? -13.201 -9.148 22.549 1.00 96.31 114 MET A O 1
ATOM 763 N N . ASN A 1 115 ? -12.306 -10.858 23.690 1.00 89.06 115 ASN A N 1
ATOM 764 C CA . ASN A 1 115 ? -11.874 -11.643 22.521 1.00 89.06 115 ASN A CA 1
ATOM 765 C C . ASN A 1 115 ? -12.795 -12.810 22.107 1.00 89.06 115 ASN A C 1
ATOM 767 O O . ASN A 1 115 ? -12.404 -13.645 21.289 1.00 89.06 115 ASN A O 1
ATOM 771 N N . THR A 1 116 ? -14.014 -12.902 22.632 1.00 90.19 116 THR A N 1
ATOM 772 C CA . THR A 1 116 ? -14.872 -14.102 22.512 1.00 90.19 116 THR A CA 1
ATOM 773 C C . THR A 1 116 ? -15.891 -14.082 21.367 1.00 90.19 116 THR A C 1
ATOM 775 O O . THR A 1 116 ? -16.616 -15.063 21.196 1.00 90.19 116 THR A O 1
ATOM 778 N N . GLY A 1 117 ? -15.928 -13.027 20.548 1.00 91.81 117 GLY A N 1
ATOM 779 C CA . GLY A 1 117 ? -16.916 -12.870 19.474 1.00 91.81 117 GLY A CA 1
ATOM 780 C C . GLY A 1 117 ? -18.169 -12.162 19.982 1.00 91.81 117 GLY A C 1
ATOM 781 O O . GLY A 1 117 ? -19.233 -12.764 20.164 1.00 91.81 117 GLY A O 1
ATOM 782 N N . ASN A 1 118 ? -17.998 -10.875 20.244 1.00 97.25 118 ASN A N 1
ATOM 783 C CA . ASN A 1 118 ? -19.024 -9.968 20.721 1.00 97.25 118 ASN A CA 1
ATOM 784 C C . ASN A 1 118 ? -20.030 -9.600 19.627 1.00 97.25 118 ASN A C 1
ATOM 786 O O . ASN A 1 118 ? -19.862 -9.938 18.459 1.00 97.25 118 ASN A O 1
ATOM 790 N N . VAL A 1 119 ? -21.124 -8.965 20.035 1.00 98.31 119 VAL A N 1
ATOM 791 C CA . VAL A 1 119 ? -22.140 -8.406 19.140 1.00 98.31 119 VAL A CA 1
ATOM 792 C C . VAL A 1 119 ? -22.320 -6.946 19.533 1.00 98.31 119 VAL A C 1
ATOM 794 O O . VAL A 1 119 ? -23.200 -6.605 20.331 1.00 98.31 119 VAL A O 1
ATOM 797 N N . ILE A 1 120 ? -21.404 -6.102 19.063 1.00 98.56 120 ILE A N 1
ATOM 798 C CA . ILE A 1 120 ? -21.333 -4.684 19.394 1.00 98.56 120 ILE A CA 1
ATOM 799 C C . ILE A 1 120 ? -21.596 -3.853 18.145 1.00 98.56 120 ILE A C 1
ATOM 801 O O . ILE A 1 120 ? -20.778 -3.775 17.237 1.00 98.56 120 ILE A O 1
ATOM 805 N N . GLY A 1 121 ? -22.717 -3.131 18.136 1.00 98.56 121 GLY A N 1
ATOM 806 C CA . GLY A 1 121 ? -23.051 -2.265 17.002 1.00 98.56 121 GLY A CA 1
ATOM 807 C C . GLY A 1 121 ? -22.185 -1.001 16.923 1.00 98.56 121 GLY A C 1
ATOM 808 O O . GLY A 1 121 ? -21.880 -0.501 15.840 1.00 98.56 121 GLY A O 1
ATOM 809 N N . THR A 1 122 ? -21.805 -0.420 18.064 1.00 98.75 122 THR A N 1
ATOM 810 C CA . THR A 1 122 ? -21.056 0.843 18.108 1.00 98.75 122 THR A CA 1
ATOM 811 C C . THR A 1 122 ? -20.046 0.892 19.248 1.00 98.75 122 THR A C 1
ATOM 813 O O . THR A 1 122 ? -20.396 0.736 20.417 1.00 98.75 122 THR A O 1
ATOM 816 N N . LEU A 1 123 ? -18.799 1.224 18.920 1.00 98.44 123 LEU A N 1
ATOM 817 C CA . LEU A 1 123 ? -17.775 1.638 19.869 1.00 98.44 123 LEU A CA 1
ATOM 818 C C . LEU A 1 123 ? -17.778 3.168 19.983 1.00 98.44 123 LEU A C 1
ATOM 820 O O . LEU A 1 123 ? -17.389 3.895 19.063 1.00 98.44 123 LEU A O 1
ATOM 824 N N . SER A 1 124 ? -18.252 3.665 21.123 1.00 98.44 124 SER A N 1
ATOM 825 C CA . SER A 1 124 ? -18.177 5.090 21.460 1.00 98.44 124 SER A CA 1
ATOM 826 C C . SER A 1 124 ? -16.811 5.403 22.089 1.00 98.44 124 SER A C 1
ATOM 828 O O . SER A 1 124 ? -15.830 4.722 21.806 1.00 98.44 124 SER A O 1
ATOM 830 N N . ASN A 1 125 ? -16.704 6.441 22.925 1.00 98.19 125 ASN A N 1
ATOM 831 C CA . ASN A 1 125 ? -15.454 6.747 23.622 1.00 98.19 125 ASN A CA 1
ATOM 832 C C . ASN A 1 125 ? -14.984 5.520 24.405 1.00 98.19 125 ASN A C 1
ATOM 834 O O . ASN A 1 125 ? -15.745 4.976 25.216 1.00 98.19 125 ASN A O 1
ATOM 838 N N . PHE A 1 126 ? -13.754 5.095 24.144 1.00 98.69 126 PHE A N 1
ATOM 839 C CA . PHE A 1 126 ? -13.214 3.860 24.683 1.00 98.69 126 PHE A CA 1
ATOM 840 C C . PHE A 1 126 ? -11.719 4.011 24.942 1.00 98.69 126 PHE A C 1
ATOM 842 O O . PHE A 1 126 ? -10.931 4.208 24.019 1.00 98.69 126 PHE A O 1
ATOM 849 N N . ALA A 1 127 ? -11.318 3.970 26.210 1.00 98.56 127 ALA A N 1
ATOM 850 C CA . ALA A 1 127 ? -9.942 4.258 26.587 1.00 98.56 127 ALA A CA 1
ATOM 851 C C . ALA A 1 127 ? -9.397 3.276 27.623 1.00 98.56 127 ALA A C 1
ATOM 853 O O . ALA A 1 127 ? -10.059 2.982 28.621 1.00 98.56 127 ALA A O 1
ATOM 854 N N . ALA A 1 128 ? -8.151 2.851 27.421 1.00 98.56 128 ALA A N 1
ATOM 855 C CA . ALA A 1 128 ? -7.391 2.027 28.352 1.00 98.56 128 ALA A CA 1
ATOM 856 C C . ALA A 1 128 ? -5.926 2.481 28.426 1.00 98.56 128 ALA A C 1
ATOM 858 O O . ALA A 1 128 ? -5.393 3.045 27.472 1.00 98.56 128 ALA A O 1
ATOM 859 N N . THR A 1 129 ? -5.244 2.232 29.545 1.00 98.19 129 THR A N 1
ATOM 860 C CA . THR A 1 129 ? -3.788 2.465 29.630 1.00 98.19 129 THR A CA 1
ATOM 861 C C . THR A 1 129 ? -2.964 1.290 29.097 1.00 98.19 129 THR A C 1
ATOM 863 O O . THR A 1 129 ? -1.816 1.484 28.703 1.00 98.19 129 THR A O 1
ATOM 866 N N . GLY A 1 130 ? -3.529 0.080 29.080 1.00 98.00 130 GLY A N 1
ATOM 867 C CA . GLY A 1 130 ? -2.937 -1.113 28.475 1.00 98.00 130 GLY A CA 1
ATOM 868 C C . GLY A 1 130 ? -3.487 -1.398 27.079 1.00 98.00 130 GLY A C 1
ATOM 869 O O . GLY A 1 130 ? -4.112 -0.540 26.457 1.00 98.00 130 GLY A O 1
ATOM 870 N N . ASN A 1 131 ? -3.261 -2.618 26.589 1.00 98.00 131 ASN A N 1
ATOM 871 C CA . ASN A 1 131 ? -3.810 -3.069 25.308 1.00 98.00 131 ASN A CA 1
ATOM 872 C C . ASN A 1 131 ? -5.342 -3.021 25.306 1.00 98.00 131 ASN A C 1
ATOM 874 O O . ASN A 1 131 ? -5.976 -3.229 26.341 1.00 98.00 131 ASN A O 1
ATOM 878 N N . ILE A 1 132 ? -5.917 -2.800 24.130 1.00 98.12 132 ILE A N 1
ATOM 879 C CA . ILE A 1 132 ? -7.341 -2.993 23.870 1.00 98.12 132 ILE A CA 1
ATOM 880 C C . ILE A 1 132 ? -7.450 -4.076 22.810 1.00 98.12 132 ILE A C 1
ATOM 882 O O . ILE A 1 132 ? -6.951 -3.891 21.706 1.00 98.12 132 ILE A O 1
ATOM 886 N N . SER A 1 133 ? -8.091 -5.187 23.148 1.00 97.25 133 SER A N 1
ATOM 887 C CA . SER A 1 133 ? -8.375 -6.291 22.242 1.00 97.25 133 SER A CA 1
ATOM 888 C C . SER A 1 133 ? -9.880 -6.494 22.173 1.00 97.25 133 SER A C 1
ATOM 890 O O . SER A 1 133 ? -10.520 -6.708 23.205 1.00 97.25 133 SER A O 1
ATOM 892 N N . LEU A 1 134 ? -10.442 -6.394 20.971 1.00 97.06 134 LEU A N 1
ATOM 893 C CA . LEU A 1 134 ? -11.870 -6.547 20.726 1.00 97.06 134 LEU A CA 1
ATOM 894 C C . LEU A 1 134 ? -12.099 -7.470 19.530 1.00 97.06 134 LEU A C 1
ATOM 896 O O . LEU A 1 134 ? -11.651 -7.182 18.422 1.00 97.06 134 LEU A O 1
ATOM 900 N N . ASN A 1 135 ? -12.818 -8.563 19.768 1.00 96.31 135 ASN A N 1
ATOM 901 C CA . ASN A 1 135 ? -13.322 -9.455 18.734 1.00 96.31 135 ASN A CA 1
ATOM 902 C C . ASN A 1 135 ? -14.844 -9.334 18.659 1.00 96.31 135 ASN A C 1
ATOM 904 O O . ASN A 1 135 ? -15.520 -9.656 19.640 1.00 96.31 135 ASN A O 1
ATOM 908 N N . ASP A 1 136 ? -15.359 -8.910 17.511 1.00 97.31 136 ASP A N 1
ATOM 909 C CA . ASP A 1 136 ? -16.782 -8.709 17.245 1.00 97.31 136 ASP A CA 1
ATOM 910 C C . ASP A 1 136 ? -17.303 -9.595 16.097 1.00 97.31 136 ASP A C 1
ATOM 912 O O . ASP A 1 136 ? -16.540 -10.214 15.350 1.00 97.31 136 ASP A O 1
ATOM 916 N N . ALA A 1 137 ? -18.621 -9.703 15.974 1.00 96.38 137 ALA A N 1
ATOM 917 C CA . ALA A 1 137 ? -19.298 -10.507 14.964 1.00 96.38 137 ALA A CA 1
ATOM 918 C C . ALA A 1 137 ? -20.351 -9.725 14.161 1.00 96.38 137 ALA A C 1
ATOM 920 O O . ALA A 1 137 ? -20.765 -10.195 13.097 1.00 96.38 137 ALA A O 1
ATOM 921 N N . GLU A 1 138 ? -20.804 -8.569 14.651 1.00 96.50 138 GLU A N 1
ATOM 922 C CA . GLU A 1 138 ? -21.670 -7.640 13.926 1.00 96.50 138 GLU A CA 1
ATOM 923 C C . GLU A 1 138 ? -20.810 -6.540 13.286 1.00 96.50 138 GLU A C 1
ATOM 925 O O . GLU A 1 138 ? -19.634 -6.419 13.573 1.00 96.50 138 GLU A O 1
ATOM 930 N N . ALA A 1 139 ? -21.350 -5.758 12.349 1.00 98.06 139 ALA A N 1
ATOM 931 C CA . ALA A 1 139 ? -20.581 -4.644 11.802 1.00 98.06 139 ALA A CA 1
ATOM 932 C C . ALA A 1 139 ? -20.332 -3.572 12.880 1.00 98.06 139 ALA A C 1
ATOM 934 O O . ALA A 1 139 ? -21.264 -2.867 13.275 1.00 98.06 139 ALA A O 1
ATOM 935 N N . LEU A 1 140 ? -19.075 -3.396 13.284 1.00 98.44 140 LEU A N 1
ATOM 936 C CA . LEU A 1 140 ? -18.678 -2.424 14.290 1.00 98.44 140 LEU A CA 1
ATOM 937 C C . LEU A 1 140 ? -18.526 -1.008 13.713 1.00 98.44 140 LEU A C 1
ATOM 939 O O . LEU A 1 140 ? -17.646 -0.721 12.893 1.00 98.44 140 LEU A O 1
ATOM 943 N N . GLN A 1 141 ? -19.340 -0.072 14.204 1.00 98.56 141 GLN A N 1
ATOM 944 C CA . GLN A 1 141 ? -19.151 1.360 13.961 1.00 98.56 141 GLN A CA 1
ATOM 945 C C . GLN A 1 141 ? -18.312 1.988 15.073 1.00 98.56 141 GLN A C 1
ATOM 947 O O . GLN A 1 141 ? -18.673 1.914 16.242 1.00 98.56 141 GLN A O 1
ATOM 952 N N . MET A 1 142 ? -17.230 2.680 14.740 1.00 98.50 142 MET A N 1
ATOM 953 C CA . MET A 1 142 ? -16.484 3.485 15.708 1.00 98.50 142 MET A CA 1
ATOM 954 C C . MET A 1 142 ? -16.882 4.947 15.545 1.00 98.50 142 MET A C 1
ATOM 956 O O . MET A 1 142 ? -16.700 5.543 14.480 1.00 98.50 142 MET A O 1
ATOM 960 N N . THR A 1 143 ? -17.470 5.512 16.597 1.00 97.62 143 THR A N 1
ATOM 961 C CA . THR A 1 143 ? -18.005 6.883 16.601 1.00 97.62 143 THR A CA 1
ATOM 962 C C . THR A 1 143 ? -17.316 7.784 17.624 1.00 97.62 143 THR A C 1
ATOM 964 O O . THR A 1 143 ? -17.463 9.004 17.560 1.00 97.62 143 THR A O 1
ATOM 967 N N . GLY A 1 144 ? -16.635 7.203 18.616 1.00 96.94 144 GLY A N 1
ATOM 968 C CA . GLY A 1 144 ? -15.924 7.931 19.668 1.00 96.94 144 GLY A CA 1
ATOM 969 C C . GLY A 1 144 ? -14.408 7.806 19.559 1.00 96.94 144 GLY A C 1
ATOM 970 O O . GLY A 1 144 ? -13.884 7.078 18.720 1.00 96.94 144 GLY A O 1
ATOM 971 N N . ALA A 1 145 ? -13.693 8.535 20.416 1.00 98.06 145 ALA A N 1
ATOM 972 C CA . ALA A 1 145 ? -12.241 8.414 20.485 1.00 98.06 145 ALA A CA 1
ATOM 973 C C . ALA A 1 145 ? -11.845 7.056 21.083 1.00 98.06 145 ALA A C 1
ATOM 975 O O . ALA A 1 145 ? -12.358 6.677 22.139 1.00 98.06 145 ALA A O 1
ATOM 976 N N . VAL A 1 146 ? -10.901 6.369 20.438 1.00 98.62 146 VAL A N 1
ATOM 977 C CA . VAL A 1 146 ? -10.319 5.118 20.938 1.00 98.62 146 VAL A CA 1
ATOM 978 C C . VAL A 1 146 ? -8.879 5.390 21.340 1.00 98.62 146 VAL A C 1
ATOM 980 O O . VAL A 1 146 ? -8.076 5.808 20.509 1.00 98.62 146 VAL A O 1
ATOM 983 N N . VAL A 1 147 ? -8.552 5.203 22.617 1.00 98.62 147 VAL A N 1
ATOM 984 C CA . VAL A 1 147 ? -7.252 5.616 23.162 1.00 98.62 147 VAL A CA 1
ATOM 985 C C . VAL A 1 147 ? -6.593 4.481 23.930 1.00 98.62 147 VAL A C 1
ATOM 987 O O . VAL A 1 147 ? -7.113 4.010 24.938 1.00 98.62 147 VAL A O 1
ATOM 990 N N . THR A 1 148 ? -5.400 4.101 23.488 1.00 98.44 148 THR A N 1
ATOM 991 C CA . THR A 1 148 ? -4.472 3.242 24.220 1.00 98.44 148 THR A CA 1
ATOM 992 C C . THR A 1 148 ? -3.040 3.707 23.989 1.00 98.44 148 THR A C 1
ATOM 994 O O . THR A 1 148 ? -2.668 4.122 22.899 1.00 98.44 148 THR A O 1
ATOM 997 N N . THR A 1 149 ? -2.187 3.629 25.008 1.00 96.06 149 THR A N 1
ATOM 998 C CA . THR A 1 149 ? -0.742 3.865 24.833 1.00 96.06 149 THR A CA 1
ATOM 999 C C . THR A 1 149 ? 0.007 2.628 24.329 1.00 96.06 149 THR A C 1
ATOM 1001 O O . THR A 1 149 ? 1.235 2.620 24.286 1.00 96.06 149 THR A O 1
ATOM 1004 N N . SER A 1 150 ? -0.708 1.551 24.007 1.00 97.69 150 SER A N 1
ATOM 1005 C CA . SER A 1 150 ? -0.153 0.251 23.634 1.00 97.69 150 SER A CA 1
ATOM 1006 C C . SER A 1 150 ? -0.805 -0.253 22.342 1.00 97.69 150 SER A C 1
ATOM 1008 O O . SER A 1 150 ? -0.912 0.509 21.380 1.00 97.69 150 SER A O 1
ATOM 1010 N N . THR A 1 151 ? -1.183 -1.529 22.277 1.00 97.88 151 THR A N 1
ATOM 1011 C CA . THR A 1 151 ? -1.748 -2.134 21.067 1.00 97.88 151 THR A CA 1
ATOM 1012 C C . THR A 1 151 ? -3.267 -2.020 21.067 1.00 97.88 151 THR A C 1
ATOM 1014 O O . THR A 1 151 ? -3.911 -2.364 22.059 1.00 97.88 151 THR A O 1
ATOM 1017 N N . LEU A 1 152 ? -3.827 -1.585 19.941 1.00 98.19 152 LEU A N 1
ATOM 1018 C CA . LEU A 1 152 ? -5.231 -1.759 19.596 1.00 98.19 152 LEU A CA 1
ATOM 1019 C C . LEU A 1 152 ? -5.344 -2.960 18.648 1.00 98.19 152 LEU A C 1
ATOM 1021 O O . LEU A 1 152 ? -4.881 -2.897 17.511 1.00 98.19 152 LEU A O 1
ATOM 1025 N N . ALA A 1 153 ? -5.924 -4.055 19.131 1.00 97.62 153 ALA A N 1
ATOM 1026 C CA . ALA A 1 153 ? -6.195 -5.269 18.376 1.00 97.62 153 ALA A CA 1
ATOM 1027 C C . ALA A 1 153 ? -7.696 -5.372 18.082 1.00 97.62 153 ALA A C 1
ATOM 1029 O O . ALA A 1 153 ? -8.512 -5.397 19.004 1.00 97.62 153 ALA A O 1
ATOM 1030 N N . LEU A 1 154 ? -8.057 -5.406 16.800 1.00 97.19 154 LEU A N 1
ATOM 1031 C CA . LEU A 1 154 ? -9.447 -5.448 16.347 1.00 97.19 154 LEU A CA 1
ATOM 1032 C C . LEU A 1 154 ? -9.676 -6.631 15.405 1.00 97.19 154 LEU A C 1
ATOM 1034 O O . LEU A 1 154 ? -9.028 -6.745 14.368 1.00 97.19 154 LEU A O 1
ATOM 1038 N N . SER A 1 155 ? -10.643 -7.476 15.738 1.00 96.62 155 SER A N 1
ATOM 1039 C CA . SER A 1 155 ? -11.158 -8.539 14.877 1.00 96.62 155 SER A CA 1
ATOM 1040 C C . SER A 1 155 ? -12.669 -8.385 14.762 1.00 96.62 155 SER A C 1
ATOM 1042 O O . SER A 1 155 ? -13.328 -8.013 15.728 1.00 96.62 155 SER A O 1
ATOM 1044 N N . ASP A 1 156 ? -13.215 -8.658 13.584 1.00 97.31 156 ASP A N 1
ATOM 1045 C CA . ASP A 1 156 ? -14.641 -8.503 13.310 1.00 97.31 156 ASP A CA 1
ATOM 1046 C C . ASP A 1 156 ? -15.055 -9.486 12.208 1.00 97.31 156 ASP A C 1
ATOM 1048 O O . ASP A 1 156 ? -14.441 -9.517 11.141 1.00 97.31 156 ASP A O 1
ATOM 1052 N N . ALA A 1 157 ? -16.070 -10.320 12.438 1.00 96.88 157 ALA A N 1
ATOM 1053 C CA . ALA A 1 157 ? -16.527 -11.283 11.426 1.00 96.88 157 ALA A CA 1
ATOM 1054 C C . ALA A 1 157 ? -17.245 -10.629 10.222 1.00 96.88 157 ALA A C 1
ATOM 1056 O O . ALA A 1 157 ? -17.520 -11.302 9.227 1.00 96.88 157 ALA A O 1
ATOM 1057 N N . SER A 1 158 ? -17.551 -9.337 10.313 1.00 97.50 158 SER A N 1
ATOM 1058 C CA . SER A 1 158 ? -18.236 -8.492 9.342 1.00 97.50 158 SER A CA 1
ATOM 1059 C C . SER A 1 158 ? -17.335 -7.325 8.911 1.00 97.50 158 SER A C 1
ATOM 1061 O O . SER A 1 158 ? -16.428 -7.534 8.115 1.00 97.50 158 SER A O 1
ATOM 1063 N N . ASN A 1 159 ? -17.577 -6.089 9.354 1.00 98.00 159 ASN A N 1
ATOM 1064 C CA . ASN A 1 159 ? -16.880 -4.893 8.877 1.00 98.00 159 ASN A CA 1
ATOM 1065 C C . ASN A 1 159 ? -16.609 -3.946 10.039 1.00 98.00 159 ASN A C 1
ATOM 1067 O O . ASN A 1 159 ? -17.489 -3.739 10.866 1.00 98.00 159 ASN A O 1
ATOM 1071 N N . ILE A 1 160 ? -15.477 -3.247 9.993 1.00 98.62 160 ILE A N 1
ATOM 1072 C CA . ILE A 1 160 ? -15.175 -2.147 10.911 1.00 98.62 160 ILE A CA 1
ATOM 1073 C C . ILE A 1 160 ? -15.217 -0.836 10.135 1.00 98.62 160 ILE A C 1
ATOM 1075 O O . ILE A 1 160 ? -14.578 -0.697 9.089 1.00 98.62 160 ILE A O 1
ATOM 1079 N N . THR A 1 161 ? -15.966 0.148 10.629 1.00 98.50 161 THR A N 1
ATOM 1080 C CA . THR A 1 161 ? -16.011 1.491 10.032 1.00 98.50 161 THR A CA 1
ATOM 1081 C C . THR A 1 161 ? -15.845 2.563 11.093 1.00 98.50 161 THR A C 1
ATOM 1083 O O . THR A 1 161 ? -16.670 2.712 11.991 1.00 98.50 161 THR A O 1
ATOM 1086 N N . GLN A 1 162 ? -14.789 3.355 10.962 1.00 98.44 162 GLN A N 1
ATOM 1087 C CA . GLN A 1 162 ? -14.616 4.595 11.692 1.00 98.44 162 GLN A CA 1
ATOM 1088 C C . GLN A 1 162 ? -15.421 5.698 11.014 1.00 98.44 162 GLN A C 1
ATOM 1090 O O . GLN A 1 162 ? -15.198 6.021 9.856 1.00 98.44 162 GLN A O 1
ATOM 1095 N N . THR A 1 163 ? -16.360 6.283 11.744 1.00 96.69 163 THR A N 1
ATOM 1096 C CA . THR A 1 163 ? -17.206 7.377 11.242 1.00 96.69 163 THR A CA 1
ATOM 1097 C C . THR A 1 163 ? -16.867 8.715 11.882 1.00 96.69 163 THR A C 1
ATOM 1099 O O . THR A 1 163 ? -17.190 9.764 11.327 1.00 96.69 163 THR A O 1
ATOM 1102 N N . ASN A 1 164 ? -16.262 8.683 13.072 1.00 95.94 164 ASN A N 1
ATOM 1103 C CA . ASN A 1 164 ? -15.848 9.850 13.838 1.00 95.94 164 ASN A CA 1
ATOM 1104 C C . ASN A 1 164 ? -14.868 9.427 14.949 1.00 95.94 164 ASN A C 1
ATOM 1106 O O . ASN A 1 164 ? -14.615 8.238 15.150 1.00 95.94 164 ASN A O 1
ATOM 1110 N N . GLY A 1 165 ? -14.354 10.407 15.693 1.00 95.56 165 GLY A N 1
ATOM 1111 C CA . GLY A 1 165 ? -13.377 10.204 16.755 1.00 95.56 165 GLY A CA 1
ATOM 1112 C C . GLY A 1 165 ? -11.989 9.897 16.199 1.00 95.56 165 GLY A C 1
ATOM 1113 O O . GLY A 1 165 ? -11.837 9.421 15.080 1.00 95.56 165 GLY A O 1
ATOM 1114 N N . SER A 1 166 ? -10.953 10.188 16.981 1.00 97.38 166 SER A N 1
ATOM 1115 C CA . SER A 1 166 ? -9.580 9.799 16.653 1.00 97.38 166 SER A CA 1
ATOM 1116 C C . SER A 1 166 ? -9.230 8.478 17.324 1.00 97.38 166 SER A C 1
ATOM 1118 O O . SER A 1 166 ? -9.542 8.285 18.503 1.00 97.38 166 SER A O 1
ATOM 1120 N N . ILE A 1 167 ? -8.496 7.629 16.620 1.00 98.69 167 ILE A N 1
ATOM 1121 C CA . ILE A 1 167 ? -7.774 6.511 17.222 1.00 98.69 167 ILE A CA 1
ATOM 1122 C C . ILE A 1 167 ? -6.382 7.004 17.611 1.00 98.69 167 ILE A C 1
ATOM 1124 O O . ILE A 1 167 ? -5.687 7.597 16.793 1.00 98.69 167 ILE A O 1
ATOM 1128 N N . SER A 1 168 ? -5.974 6.760 18.851 1.00 98.50 168 SER A N 1
ATOM 1129 C CA . SER A 1 168 ? -4.607 6.964 19.328 1.00 98.50 168 SER A CA 1
ATOM 1130 C C . SER A 1 168 ? -4.118 5.652 19.925 1.00 98.50 168 SER A C 1
ATOM 1132 O O . SER A 1 168 ? -4.607 5.235 20.975 1.00 98.50 168 SER A O 1
ATOM 1134 N N . ALA A 1 169 ? -3.213 4.980 19.217 1.00 98.56 169 ALA A N 1
ATOM 1135 C CA . ALA A 1 169 ? -2.656 3.683 19.585 1.00 98.56 169 ALA A CA 1
ATOM 1136 C C . ALA A 1 169 ? -1.192 3.613 19.150 1.00 98.56 169 ALA A C 1
ATOM 1138 O O . ALA A 1 169 ? -0.830 4.153 18.111 1.00 98.56 169 ALA A O 1
ATOM 1139 N N . ALA A 1 170 ? -0.334 2.929 19.908 1.00 98.38 170 ALA A N 1
ATOM 1140 C CA . ALA A 1 170 ? 1.057 2.745 19.489 1.00 98.38 170 ALA A CA 1
ATOM 1141 C C . ALA A 1 170 ? 1.168 1.772 18.304 1.00 98.38 170 ALA A C 1
ATOM 1143 O O . ALA A 1 170 ? 2.034 1.942 17.449 1.00 98.38 170 ALA A O 1
ATOM 1144 N N . VAL A 1 171 ? 0.293 0.762 18.268 1.00 98.25 171 VAL A N 1
ATOM 1145 C CA . VAL A 1 171 ? 0.203 -0.246 17.206 1.00 98.25 171 VAL A CA 1
ATOM 1146 C C . VAL A 1 171 ? -1.268 -0.544 16.931 1.00 98.25 171 VAL A C 1
ATOM 1148 O O . VAL A 1 171 ? -2.026 -0.757 17.878 1.00 98.25 171 VAL A O 1
ATOM 1151 N N . LEU A 1 172 ? -1.656 -0.614 15.657 1.00 98.25 172 LEU A N 1
ATOM 1152 C CA . LEU A 1 172 ? -2.927 -1.209 15.230 1.00 98.25 172 LEU A CA 1
ATOM 1153 C C . LEU A 1 172 ? -2.673 -2.582 14.609 1.00 98.25 172 LEU A C 1
ATOM 1155 O O . LEU A 1 172 ? -1.783 -2.737 13.774 1.00 98.25 172 LEU A O 1
ATOM 1159 N N . THR A 1 173 ? -3.459 -3.571 15.012 1.00 97.81 173 THR A N 1
ATOM 1160 C CA . THR A 1 173 ? -3.353 -4.953 14.544 1.00 97.81 173 THR A CA 1
ATOM 1161 C C . THR A 1 173 ? -4.739 -5.584 14.426 1.00 97.81 173 THR A C 1
ATOM 1163 O O . THR A 1 173 ? -5.687 -5.135 15.071 1.00 97.81 173 THR A O 1
ATOM 1166 N N . SER A 1 174 ? -4.856 -6.640 13.628 1.00 96.38 174 SER A N 1
ATOM 1167 C CA . SER A 1 174 ? -5.999 -7.556 13.658 1.00 96.38 174 SER A CA 1
ATOM 1168 C C . SER A 1 174 ? -5.646 -8.894 14.319 1.00 96.38 174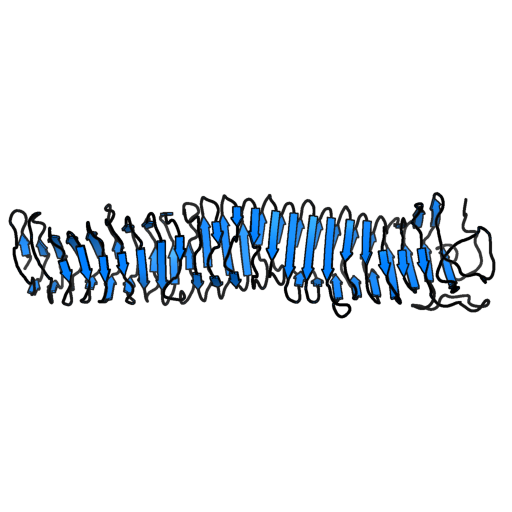 SER A C 1
ATOM 1170 O O . SER A 1 174 ? -6.250 -9.922 14.010 1.00 96.38 174 SER A O 1
ATOM 1172 N N . ASP A 1 175 ? -4.629 -8.909 15.196 1.00 74.38 175 ASP A N 1
ATOM 1173 C CA . ASP A 1 175 ? -4.185 -10.114 15.905 1.00 74.38 175 ASP A CA 1
ATOM 1174 C C . ASP A 1 175 ? -5.378 -10.829 16.563 1.00 74.38 175 ASP A C 1
ATOM 1176 O O . ASP A 1 175 ? -6.085 -10.267 17.396 1.00 74.38 175 ASP A O 1
ATOM 1180 N N . GLY A 1 176 ? -5.606 -12.083 16.158 1.00 63.72 176 GLY A N 1
ATOM 1181 C CA . GLY A 1 176 ? -6.768 -12.881 16.562 1.00 63.72 176 GLY A CA 1
ATOM 1182 C C . GLY A 1 176 ? -7.729 -13.234 15.421 1.00 63.72 176 GLY A C 1
ATOM 1183 O O . GLY A 1 176 ? -8.522 -14.158 15.593 1.00 63.72 176 GLY A O 1
ATOM 1184 N N . GLY A 1 177 ? -7.631 -12.594 14.247 1.00 83.00 177 GLY A N 1
ATOM 1185 C CA . GLY A 1 177 ? -8.504 -12.918 13.117 1.00 83.00 177 GLY A CA 1
ATOM 1186 C C . GLY A 1 177 ? -8.264 -12.131 11.825 1.00 83.00 177 GLY A C 1
ATOM 1187 O O . GLY A 1 177 ? -7.324 -11.354 11.681 1.00 83.00 177 GLY A O 1
ATOM 1188 N N . THR A 1 178 ? -9.130 -12.383 10.844 1.00 94.44 178 THR A N 1
ATOM 1189 C CA . THR A 1 178 ? -9.268 -11.596 9.610 1.00 94.44 178 THR A CA 1
ATOM 1190 C C . THR A 1 178 ? -10.598 -10.869 9.684 1.00 94.44 178 THR A C 1
ATOM 1192 O O . THR A 1 178 ? -11.613 -11.517 9.934 1.00 94.44 178 THR A O 1
ATOM 1195 N N . ILE A 1 179 ? -10.600 -9.559 9.440 1.00 98.25 179 ILE A N 1
ATOM 1196 C CA . ILE A 1 179 ? -11.841 -8.794 9.344 1.00 98.25 179 ILE A CA 1
ATOM 1197 C C . ILE A 1 179 ? -12.631 -9.313 8.138 1.00 98.25 179 ILE A C 1
ATOM 1199 O O . ILE A 1 179 ? -12.109 -9.365 7.022 1.00 98.25 179 ILE A O 1
ATOM 1203 N N . GLY A 1 180 ? -13.874 -9.736 8.361 1.00 97.88 180 GLY A N 1
ATOM 1204 C CA . GLY A 1 180 ? -14.683 -10.466 7.379 1.00 97.88 180 GLY A CA 1
ATOM 1205 C C . GLY A 1 180 ? -15.079 -9.673 6.133 1.00 97.88 180 GLY A C 1
ATOM 1206 O O . GLY A 1 180 ? -15.589 -10.270 5.183 1.00 97.88 180 GLY A O 1
ATOM 1207 N N . GLY A 1 181 ? -14.802 -8.372 6.109 1.00 98.19 181 GLY A N 1
ATOM 1208 C CA . GLY A 1 181 ? -15.172 -7.405 5.086 1.00 98.19 181 GLY A CA 1
ATOM 1209 C C . GLY A 1 181 ? -14.243 -6.191 5.118 1.00 98.19 181 GLY A C 1
ATOM 1210 O O . GLY A 1 181 ? -13.024 -6.338 5.181 1.00 98.19 181 GLY A O 1
ATOM 1211 N N . ASN A 1 182 ? -14.805 -4.988 5.024 1.00 98.62 182 ASN A N 1
ATOM 1212 C CA . ASN A 1 182 ? -14.051 -3.739 4.993 1.00 98.62 182 ASN A CA 1
ATOM 1213 C C . ASN A 1 182 ? -13.532 -3.337 6.382 1.00 98.62 182 ASN A C 1
ATOM 1215 O O . ASN A 1 182 ? -14.204 -3.546 7.394 1.00 98.62 182 ASN A O 1
ATOM 1219 N N . ALA A 1 183 ? -12.377 -2.673 6.404 1.00 98.62 183 ALA A N 1
ATOM 1220 C CA . ALA A 1 183 ? -11.780 -2.080 7.597 1.00 98.62 183 ALA A CA 1
ATOM 1221 C C . ALA A 1 183 ? -11.383 -0.621 7.317 1.00 98.62 183 ALA A C 1
ATOM 1223 O O . ALA A 1 183 ? -10.334 -0.338 6.737 1.00 98.62 183 ALA A O 1
ATOM 1224 N N . ILE A 1 184 ? -12.254 0.321 7.672 1.00 98.62 184 ILE A N 1
ATOM 1225 C CA . ILE A 1 184 ? -12.114 1.730 7.287 1.00 98.62 184 ILE A CA 1
ATOM 1226 C C . ILE A 1 184 ? -11.734 2.576 8.505 1.00 98.62 184 ILE A C 1
ATOM 1228 O O . ILE A 1 184 ? -12.551 2.765 9.402 1.00 98.62 184 ILE A O 1
ATOM 1232 N N . PHE A 1 185 ? -10.507 3.098 8.512 1.00 98.50 185 PHE A N 1
ATOM 1233 C CA . PHE A 1 185 ? -9.937 4.001 9.518 1.00 98.50 185 PHE A CA 1
ATOM 1234 C C . PHE A 1 185 ? -9.507 5.316 8.847 1.00 98.50 185 PHE A C 1
ATOM 1236 O O . PHE A 1 185 ? -8.327 5.657 8.791 1.00 98.50 185 PHE A O 1
ATOM 1243 N N . ASP A 1 186 ? -10.458 6.024 8.243 1.00 96.06 186 ASP A N 1
ATOM 1244 C CA . ASP A 1 186 ? -10.218 7.124 7.296 1.00 96.06 186 ASP A CA 1
ATOM 1245 C C . ASP A 1 186 ? -10.111 8.519 7.940 1.00 96.06 186 ASP A C 1
ATOM 1247 O O . ASP A 1 186 ? -10.003 9.532 7.244 1.00 96.06 186 ASP A O 1
ATOM 1251 N N . GLN A 1 187 ? -10.095 8.594 9.271 1.00 97.50 187 GLN A N 1
ATOM 1252 C CA . GLN A 1 187 ? -10.006 9.867 9.976 1.00 97.50 187 GLN A CA 1
ATOM 1253 C C . GLN A 1 187 ? -8.566 10.387 9.985 1.00 97.50 187 GLN A C 1
ATOM 1255 O O . GLN A 1 187 ? -7.676 9.822 10.617 1.00 97.50 187 GLN A O 1
ATOM 1260 N N . SER A 1 188 ? -8.334 11.543 9.360 1.00 94.88 188 SER A N 1
ATOM 1261 C CA . SER A 1 188 ? -7.001 12.163 9.267 1.00 94.88 188 SER A CA 1
ATOM 1262 C C . SER A 1 188 ? -6.397 12.580 10.616 1.00 94.88 188 SER A C 1
ATOM 1264 O O . SER A 1 188 ? -5.252 13.015 10.666 1.00 94.88 188 SER A O 1
ATOM 1266 N N . THR A 1 189 ? -7.177 12.526 11.699 1.00 96.75 189 THR A N 1
ATOM 1267 C CA . THR A 1 189 ? -6.750 12.819 13.075 1.00 96.75 189 THR A CA 1
ATOM 1268 C C . THR A 1 189 ? -6.250 11.595 13.835 1.00 96.75 189 THR A C 1
ATOM 1270 O O . THR A 1 189 ? -5.882 11.726 15.000 1.00 96.75 189 THR A O 1
ATOM 1273 N N . ASN A 1 190 ? -6.277 10.408 13.229 1.00 98.50 190 ASN A N 1
ATOM 1274 C CA . ASN A 1 190 ? -5.721 9.210 13.847 1.00 98.50 190 ASN A CA 1
ATOM 1275 C C . ASN A 1 190 ? -4.215 9.364 14.104 1.00 98.50 190 ASN A C 1
ATOM 1277 O O . ASN A 1 190 ? -3.520 10.106 13.406 1.00 98.50 190 ASN A O 1
ATOM 1281 N N . TYR A 1 191 ? -3.733 8.679 15.134 1.00 98.31 191 TYR A N 1
ATOM 1282 C CA . TYR A 1 191 ? -2.329 8.578 15.501 1.00 98.31 191 TYR A CA 1
ATOM 1283 C C . TYR A 1 191 ? -1.996 7.113 15.797 1.00 98.31 191 TYR A C 1
ATOM 1285 O O . TYR A 1 191 ? -2.201 6.613 16.904 1.00 98.31 191 TYR A O 1
ATOM 1293 N N . ILE A 1 192 ? -1.533 6.430 14.758 1.00 97.75 192 ILE A N 1
ATOM 1294 C CA . ILE A 1 192 ? -1.256 5.000 14.653 1.00 97.75 192 ILE A CA 1
ATOM 1295 C C . ILE A 1 192 ? 0.069 4.859 13.883 1.00 97.75 192 ILE A C 1
ATOM 1297 O O . ILE A 1 192 ? 0.095 4.511 12.699 1.00 97.75 192 ILE A O 1
ATOM 1301 N N . PRO A 1 193 ? 1.210 5.142 14.532 1.00 97.12 193 PRO A N 1
ATOM 1302 C CA . PRO A 1 193 ? 2.497 5.193 13.848 1.00 97.12 193 PRO A CA 1
ATOM 1303 C C . PRO A 1 193 ? 2.992 3.820 13.367 1.00 97.12 193 PRO A C 1
ATOM 1305 O O . PRO A 1 193 ? 3.928 3.753 12.569 1.00 97.12 193 PRO A O 1
ATOM 1308 N N . VAL A 1 194 ? 2.403 2.718 13.850 1.00 98.38 194 VAL A N 1
ATOM 1309 C CA . VAL A 1 194 ? 2.800 1.352 13.491 1.00 98.38 194 VAL A CA 1
ATOM 1310 C C . VAL A 1 194 ? 1.589 0.506 13.108 1.00 98.38 194 VAL A C 1
ATOM 1312 O O . VAL A 1 194 ? 0.648 0.352 13.889 1.00 98.38 194 VAL A O 1
ATOM 1315 N N . LEU A 1 195 ? 1.664 -0.118 11.932 1.00 98.00 195 LEU A N 1
ATOM 1316 C CA . LEU A 1 195 ? 0.762 -1.192 11.522 1.00 98.00 195 LEU A CA 1
ATOM 1317 C C . LEU A 1 195 ? 1.412 -2.551 11.818 1.00 98.00 195 LEU A C 1
ATOM 1319 O O . LEU A 1 195 ? 2.477 -2.886 11.284 1.00 98.00 195 LEU A O 1
ATOM 1323 N N . GLY A 1 196 ? 0.768 -3.312 12.703 1.00 97.81 196 GLY A N 1
ATOM 1324 C CA . GLY A 1 196 ? 1.091 -4.698 13.024 1.00 97.81 196 GLY A CA 1
ATOM 1325 C C . GLY A 1 196 ? 0.567 -5.670 11.966 1.00 97.81 196 GLY A C 1
ATOM 1326 O O . GLY A 1 196 ? 0.429 -5.315 10.795 1.00 97.81 196 GLY A O 1
ATOM 1327 N N . ASN A 1 197 ? 0.305 -6.919 12.360 1.00 97.69 197 ASN A N 1
ATOM 1328 C CA . ASN A 1 197 ? -0.357 -7.862 11.460 1.00 97.69 197 ASN A CA 1
ATOM 1329 C C . ASN A 1 197 ? -1.777 -7.372 11.202 1.00 97.69 197 ASN A C 1
ATOM 1331 O O . ASN A 1 197 ? -2.483 -7.002 12.134 1.00 97.69 197 ASN A O 1
ATOM 1335 N N . PHE A 1 198 ? -2.207 -7.359 9.950 1.00 98.56 198 PHE A N 1
ATOM 1336 C CA . PHE A 1 198 ? -3.532 -6.857 9.630 1.00 98.56 198 PHE A CA 1
ATOM 1337 C C . PHE A 1 198 ? -4.125 -7.610 8.452 1.00 98.56 198 PHE A C 1
ATOM 1339 O O . PHE A 1 198 ? -3.528 -7.664 7.380 1.00 98.56 198 PHE A O 1
ATOM 1346 N N . ALA A 1 199 ? -5.309 -8.179 8.631 1.00 98.19 199 ALA A N 1
ATOM 1347 C CA . ALA A 1 199 ? -5.993 -8.914 7.583 1.00 98.19 199 ALA A CA 1
ATOM 1348 C C . ALA A 1 199 ? -7.453 -8.482 7.468 1.00 98.19 199 ALA A C 1
ATOM 1350 O O . ALA A 1 199 ? -8.169 -8.409 8.466 1.00 98.19 199 ALA A O 1
ATOM 1351 N N . ALA A 1 200 ? -7.897 -8.248 6.236 1.00 98.62 200 ALA A N 1
ATOM 1352 C CA . ALA A 1 200 ? -9.292 -7.976 5.911 1.00 98.62 200 ALA A CA 1
ATOM 1353 C C . ALA A 1 200 ? -9.637 -8.575 4.543 1.00 98.62 200 ALA A C 1
ATOM 1355 O O . ALA A 1 200 ? -8.817 -8.549 3.623 1.00 98.62 200 ALA A O 1
ATOM 1356 N N . THR A 1 201 ? -10.843 -9.118 4.382 1.00 98.31 201 THR A N 1
ATOM 1357 C CA . THR A 1 201 ? -11.270 -9.675 3.085 1.00 98.31 201 THR A CA 1
ATOM 1358 C C . THR A 1 201 ? -11.695 -8.583 2.093 1.00 98.31 201 THR A C 1
ATOM 1360 O O . THR A 1 201 ? -11.645 -8.807 0.885 1.00 98.31 201 THR A O 1
ATOM 1363 N N . GLY A 1 202 ? -12.121 -7.419 2.594 1.00 98.38 202 GLY A N 1
ATOM 1364 C CA . GLY A 1 202 ? -12.601 -6.286 1.808 1.00 98.38 202 GLY A CA 1
ATOM 1365 C C . GLY A 1 202 ? -11.552 -5.195 1.611 1.00 98.38 202 GLY A C 1
ATOM 1366 O O . GLY A 1 202 ? -10.346 -5.438 1.640 1.00 98.38 202 GLY A O 1
ATOM 1367 N N . ASN A 1 203 ? -12.037 -3.974 1.390 1.00 98.75 203 ASN A N 1
ATOM 1368 C CA . ASN A 1 203 ? -11.205 -2.782 1.288 1.00 98.75 203 ASN A CA 1
ATOM 1369 C C . ASN A 1 203 ? -10.766 -2.319 2.675 1.00 98.75 203 ASN A C 1
ATOM 1371 O O . ASN A 1 203 ? -11.567 -2.281 3.612 1.00 98.75 203 ASN A O 1
ATOM 1375 N N . THR A 1 204 ? -9.522 -1.868 2.768 1.00 98.75 204 THR A N 1
ATOM 1376 C CA . THR A 1 204 ? -8.954 -1.337 4.001 1.00 98.75 204 THR A CA 1
ATOM 1377 C C . THR A 1 204 ? -8.417 0.057 3.760 1.00 98.75 204 THR A C 1
ATOM 1379 O O . THR A 1 204 ? -7.765 0.304 2.752 1.00 98.75 204 THR A O 1
ATOM 1382 N N . THR A 1 205 ? -8.679 0.991 4.666 1.00 98.56 205 THR A N 1
ATOM 1383 C CA . THR A 1 205 ? -8.125 2.348 4.596 1.00 98.56 205 THR A CA 1
ATOM 1384 C C . THR A 1 205 ? -7.546 2.739 5.938 1.00 98.56 205 THR A C 1
ATOM 1386 O O . THR A 1 205 ? -8.231 2.638 6.948 1.00 98.56 205 THR A O 1
ATOM 1389 N N . PHE A 1 206 ? -6.311 3.229 5.930 1.00 98.38 206 PHE A N 1
ATOM 1390 C CA . PHE A 1 206 ? -5.662 3.843 7.078 1.00 98.38 206 PHE A CA 1
ATOM 1391 C C . PHE A 1 206 ? -5.312 5.285 6.730 1.00 98.38 206 PHE A C 1
ATOM 1393 O O . PHE A 1 206 ? -4.481 5.528 5.856 1.00 98.38 206 PHE A O 1
ATOM 1400 N N . ALA A 1 207 ? -5.952 6.233 7.405 1.00 98.12 207 ALA A N 1
ATOM 1401 C CA . ALA A 1 207 ? -5.544 7.625 7.429 1.00 98.12 207 ALA A CA 1
ATOM 1402 C C . ALA A 1 207 ? -4.830 7.912 8.749 1.00 98.12 207 ALA A C 1
ATOM 1404 O O . ALA A 1 207 ? -5.310 7.485 9.796 1.00 98.12 207 ALA A O 1
ATOM 1405 N N . ASP A 1 208 ? -3.714 8.638 8.701 1.00 98.31 208 ASP A N 1
ATOM 1406 C CA . ASP A 1 208 ? -2.928 8.981 9.882 1.00 98.31 208 ASP A CA 1
ATOM 1407 C C . ASP A 1 208 ? -2.376 10.412 9.839 1.00 98.31 208 ASP A C 1
ATOM 1409 O O . ASP A 1 208 ? -1.935 10.919 8.801 1.00 98.31 208 ASP A O 1
ATOM 1413 N N . SER A 1 209 ? -2.373 11.057 11.004 1.00 97.88 209 SER A N 1
ATOM 1414 C CA . SER A 1 209 ? -1.819 12.397 11.225 1.00 97.88 209 SER A CA 1
ATOM 1415 C C . SER A 1 209 ? -0.295 12.416 11.379 1.00 97.88 209 SER A C 1
ATOM 1417 O O . SER A 1 209 ? 0.293 13.493 11.524 1.00 97.88 209 SER A O 1
ATOM 1419 N N . SER A 1 210 ? 0.346 11.250 11.340 1.00 97.25 210 SER A N 1
ATOM 1420 C CA . SER A 1 210 ? 1.782 11.035 11.462 1.00 97.25 210 SER A CA 1
ATOM 1421 C C . SER A 1 210 ? 2.288 10.037 10.412 1.00 97.25 210 SER A C 1
ATOM 1423 O O . SER A 1 210 ? 1.547 9.630 9.518 1.00 97.25 210 SER A O 1
ATOM 1425 N N . ALA A 1 211 ? 3.578 9.692 10.465 1.00 98.19 211 ALA A N 1
ATOM 1426 C CA . ALA A 1 211 ? 4.168 8.672 9.598 1.00 98.19 211 ALA A CA 1
ATOM 1427 C C . ALA A 1 211 ? 3.609 7.278 9.922 1.00 98.19 211 ALA A C 1
ATOM 1429 O O . ALA A 1 211 ? 3.416 6.958 11.090 1.00 98.19 211 ALA A O 1
ATOM 1430 N N . ILE A 1 212 ? 3.429 6.439 8.901 1.00 98.44 212 ILE A N 1
ATOM 1431 C CA . ILE A 1 212 ? 2.994 5.045 9.055 1.00 98.44 212 ILE A CA 1
ATOM 1432 C C . ILE A 1 212 ? 4.195 4.123 8.823 1.00 98.44 212 ILE A C 1
ATOM 1434 O O . ILE A 1 212 ? 4.798 4.144 7.749 1.00 98.44 212 ILE A O 1
ATOM 1438 N N . SER A 1 213 ? 4.517 3.283 9.806 1.00 98.38 213 SER A N 1
ATOM 1439 C CA . SER A 1 213 ? 5.523 2.222 9.692 1.00 98.38 213 SER A CA 1
ATOM 1440 C C . SER A 1 213 ? 4.848 0.851 9.655 1.00 98.38 213 SER A C 1
ATOM 1442 O O . SER A 1 213 ? 4.225 0.423 10.626 1.00 98.38 213 SER A O 1
ATOM 1444 N N . VAL A 1 214 ? 4.976 0.130 8.545 1.00 98.56 214 VAL A N 1
ATOM 1445 C CA . VAL A 1 214 ? 4.442 -1.229 8.382 1.00 98.56 214 VAL A CA 1
ATOM 1446 C C . VAL A 1 214 ? 5.450 -2.231 8.935 1.00 98.56 214 VAL A C 1
ATOM 1448 O O . VAL A 1 214 ? 6.581 -2.302 8.459 1.00 98.56 214 VAL A O 1
ATOM 1451 N N . HIS A 1 215 ? 5.052 -2.984 9.961 1.00 97.31 215 HIS A N 1
ATOM 1452 C CA . HIS A 1 215 ? 5.905 -3.983 10.609 1.00 97.31 215 HIS A CA 1
ATOM 1453 C C . HIS A 1 215 ? 5.384 -5.414 10.462 1.00 97.31 215 HIS A C 1
ATOM 1455 O O . HIS A 1 215 ? 6.198 -6.342 10.434 1.00 97.31 215 HIS A O 1
ATOM 1461 N N . GLY A 1 216 ? 4.062 -5.598 10.414 1.00 96.31 216 GLY A N 1
ATOM 1462 C CA . GLY A 1 216 ? 3.433 -6.913 10.314 1.00 96.31 216 GLY A CA 1
ATOM 1463 C C . GLY A 1 216 ? 3.093 -7.343 8.890 1.00 96.31 216 GLY A C 1
ATOM 1464 O O . GLY A 1 216 ? 3.357 -6.643 7.913 1.00 96.31 216 GLY A O 1
ATOM 1465 N N . VAL A 1 217 ? 2.508 -8.536 8.785 1.00 97.38 217 VAL A N 1
ATOM 1466 C CA . VAL A 1 217 ? 1.937 -9.037 7.529 1.00 97.38 217 VAL A CA 1
ATOM 1467 C C . VAL A 1 217 ? 0.579 -8.376 7.316 1.00 97.38 217 VAL A C 1
ATOM 1469 O O . VAL A 1 217 ? -0.335 -8.567 8.117 1.00 97.38 217 VAL A O 1
ATOM 1472 N N . VAL A 1 218 ? 0.450 -7.616 6.231 1.00 98.44 218 VAL A N 1
ATOM 1473 C CA . VAL A 1 218 ? -0.773 -6.920 5.831 1.00 98.44 218 VAL A CA 1
ATOM 1474 C C . VAL A 1 218 ? -1.382 -7.645 4.632 1.00 98.44 218 VAL A C 1
ATOM 1476 O O . VAL A 1 218 ? -0.811 -7.625 3.546 1.00 98.44 218 VAL A O 1
ATOM 1479 N N . ASN A 1 219 ? -2.528 -8.301 4.816 1.00 98.12 219 ASN A N 1
ATOM 1480 C CA . ASN A 1 219 ? -3.204 -9.082 3.778 1.00 98.12 219 ASN A CA 1
ATOM 1481 C C . ASN A 1 219 ? -4.629 -8.574 3.537 1.00 98.12 219 ASN A C 1
ATOM 1483 O O . ASN A 1 219 ? -5.534 -8.831 4.333 1.00 98.12 219 ASN A O 1
ATOM 1487 N N . ILE A 1 220 ? -4.819 -7.851 2.438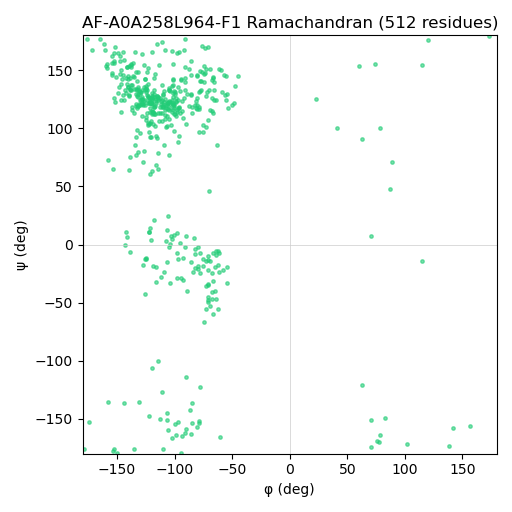 1.00 98.69 220 ILE A N 1
ATOM 1488 C CA . ILE A 1 220 ? -6.068 -7.167 2.111 1.00 98.69 220 ILE A CA 1
ATOM 1489 C C . ILE A 1 220 ? -6.642 -7.741 0.818 1.00 98.69 220 ILE A C 1
ATOM 1491 O O . ILE A 1 220 ? -6.026 -7.639 -0.240 1.00 98.69 220 ILE A O 1
ATOM 1495 N N . GLY A 1 221 ? -7.841 -8.319 0.892 1.00 97.88 221 GLY A N 1
ATOM 1496 C CA . GLY A 1 221 ? -8.515 -8.901 -0.273 1.00 97.88 221 GLY A CA 1
ATOM 1497 C C . GLY A 1 221 ? -9.031 -7.866 -1.282 1.00 97.88 221 GLY A C 1
ATOM 1498 O O . GLY A 1 221 ? -9.218 -8.191 -2.453 1.00 97.88 221 GLY A O 1
ATOM 1499 N N . GLY A 1 222 ? -9.244 -6.619 -0.857 1.00 97.94 222 GLY A N 1
ATOM 1500 C CA . GLY A 1 222 ? -9.631 -5.495 -1.710 1.00 97.94 222 GLY A CA 1
ATOM 1501 C C . GLY A 1 222 ? -8.498 -4.497 -1.956 1.00 97.94 222 GLY A C 1
ATOM 1502 O O . GLY A 1 222 ? -7.327 -4.867 -2.065 1.00 97.94 222 GLY A O 1
ATOM 1503 N N . THR A 1 223 ? -8.867 -3.220 -2.040 1.00 98.75 223 THR A N 1
ATOM 1504 C CA . THR A 1 223 ? -7.934 -2.088 -2.086 1.00 98.75 223 THR A CA 1
ATOM 1505 C C . THR A 1 223 ? -7.384 -1.796 -0.694 1.00 98.75 223 THR A C 1
ATOM 1507 O O . THR A 1 223 ? -8.153 -1.679 0.262 1.00 98.75 223 THR A O 1
ATOM 1510 N N . LEU A 1 224 ? -6.070 -1.618 -0.586 1.00 98.88 224 LEU A N 1
ATOM 1511 C CA . LEU A 1 224 ? -5.410 -1.034 0.575 1.00 98.88 224 LEU A CA 1
ATOM 1512 C C . LEU A 1 224 ? -5.148 0.457 0.322 1.00 98.88 224 LEU A C 1
ATOM 1514 O O . LEU A 1 224 ? -4.391 0.815 -0.574 1.00 98.88 224 LEU A O 1
ATOM 1518 N N . GLY A 1 225 ? -5.756 1.317 1.134 1.00 98.81 225 GLY A N 1
ATOM 1519 C CA . GLY A 1 225 ? -5.499 2.751 1.196 1.00 98.81 225 GLY A CA 1
ATOM 1520 C C . GLY A 1 225 ? -4.558 3.100 2.350 1.00 98.81 225 GLY A C 1
ATOM 1521 O O . GLY A 1 225 ? -4.877 2.808 3.502 1.00 98.81 225 GLY A O 1
ATOM 1522 N N . LEU A 1 226 ? -3.428 3.748 2.062 1.00 98.75 226 LEU A N 1
ATOM 1523 C CA . LEU A 1 226 ? -2.486 4.272 3.058 1.00 98.75 226 LEU A CA 1
ATOM 1524 C C . LEU A 1 226 ? -2.309 5.785 2.891 1.00 98.75 226 LEU A C 1
ATOM 1526 O O . LEU A 1 226 ? -1.606 6.254 1.996 1.00 98.75 226 LEU A O 1
ATOM 1530 N N . PHE A 1 227 ? -2.917 6.568 3.774 1.00 98.56 227 PHE A N 1
ATOM 1531 C CA . PHE A 1 227 ? -2.908 8.027 3.714 1.00 98.56 227 PHE A CA 1
ATOM 1532 C C . PHE A 1 227 ? -2.243 8.591 4.965 1.00 98.56 227 PHE A C 1
ATOM 1534 O O . PHE A 1 227 ? -2.745 8.455 6.071 1.00 98.56 227 PHE A O 1
ATOM 1541 N N . SER A 1 228 ? -1.097 9.234 4.800 1.00 98.06 228 SER A N 1
ATOM 1542 C CA . SER A 1 228 ? -0.289 9.747 5.899 1.00 98.06 228 SER A CA 1
ATOM 1543 C C . SER A 1 228 ? 0.123 11.183 5.608 1.00 98.06 228 SER A C 1
ATOM 1545 O O . SER A 1 228 ? 0.472 11.535 4.481 1.00 98.06 228 SER A O 1
ATOM 1547 N N . THR A 1 229 ? 0.121 12.036 6.629 1.00 97.88 229 THR A N 1
ATOM 1548 C CA . THR A 1 229 ? 0.770 13.357 6.537 1.00 97.88 229 THR A CA 1
ATOM 1549 C C . THR A 1 229 ? 2.301 13.249 6.616 1.00 97.88 229 THR A C 1
ATOM 1551 O O . THR A 1 229 ? 3.004 14.184 6.233 1.00 97.88 229 THR A O 1
ATOM 1554 N N . GLY A 1 230 ? 2.818 12.125 7.126 1.00 98.25 230 GLY A N 1
ATOM 1555 C CA . GLY A 1 230 ? 4.232 11.792 7.249 1.00 98.25 230 GLY A CA 1
ATOM 1556 C C . GLY A 1 230 ? 4.731 10.911 6.105 1.00 98.25 230 GLY A C 1
ATOM 1557 O O . GLY A 1 230 ? 4.259 11.006 4.974 1.00 98.25 230 GLY A O 1
ATOM 1558 N N . ALA A 1 231 ? 5.768 10.114 6.359 1.00 98.69 231 ALA A N 1
ATOM 1559 C CA . ALA A 1 231 ? 6.266 9.113 5.414 1.00 98.69 231 ALA A CA 1
ATOM 1560 C C . ALA A 1 231 ? 5.572 7.765 5.646 1.00 98.69 231 ALA A C 1
ATOM 1562 O O . ALA A 1 231 ? 5.185 7.460 6.773 1.00 98.69 231 ALA A O 1
ATOM 1563 N N . ILE A 1 232 ? 5.476 6.945 4.602 1.00 98.88 232 ILE A N 1
ATOM 1564 C CA . ILE A 1 232 ? 5.106 5.531 4.716 1.00 98.88 232 ILE A CA 1
ATOM 1565 C C . ILE A 1 232 ? 6.374 4.698 4.547 1.00 98.88 232 ILE A C 1
ATOM 1567 O O . ILE A 1 232 ? 7.044 4.784 3.514 1.00 98.88 232 ILE A O 1
ATOM 1571 N N . THR A 1 233 ? 6.709 3.891 5.549 1.00 98.69 233 THR A N 1
ATOM 1572 C CA . THR A 1 233 ? 7.886 3.014 5.539 1.00 98.69 233 THR A CA 1
ATOM 1573 C C . THR A 1 233 ? 7.505 1.573 5.848 1.00 98.69 233 THR A C 1
ATOM 1575 O O . THR A 1 233 ? 6.509 1.301 6.510 1.00 98.69 233 THR A O 1
ATOM 1578 N N . GLN A 1 234 ? 8.316 0.632 5.373 1.00 98.56 234 GLN A N 1
ATOM 1579 C CA . GLN A 1 234 ? 8.162 -0.792 5.654 1.00 98.56 234 GLN A CA 1
ATOM 1580 C C . GLN A 1 234 ? 9.508 -1.391 6.084 1.00 98.56 234 GLN A C 1
ATOM 1582 O O . GLN A 1 234 ? 10.218 -1.982 5.262 1.00 98.56 234 GLN A O 1
ATOM 1587 N N . PRO A 1 235 ? 9.912 -1.204 7.351 1.00 96.88 235 PRO A N 1
ATOM 1588 C CA . PRO A 1 235 ? 11.131 -1.814 7.877 1.00 96.88 235 PRO A CA 1
ATOM 1589 C C . PRO A 1 235 ? 11.044 -3.344 7.985 1.00 96.88 235 PRO A C 1
ATOM 1591 O O . PRO A 1 235 ? 12.081 -4.005 7.976 1.00 96.88 235 PRO A O 1
ATOM 1594 N N . SER A 1 236 ? 9.837 -3.908 8.102 1.00 95.94 236 SER A N 1
ATOM 1595 C CA . SER A 1 236 ? 9.593 -5.353 8.143 1.00 95.94 236 SER A CA 1
ATOM 1596 C C . SER A 1 236 ? 8.190 -5.703 7.634 1.00 95.94 236 SER A C 1
ATOM 1598 O O . SER A 1 236 ? 7.427 -4.828 7.233 1.00 95.94 236 SER A O 1
ATOM 1600 N N . GLY A 1 237 ? 7.839 -6.990 7.662 1.00 95.88 237 GLY A N 1
ATOM 1601 C CA . GLY A 1 237 ? 6.524 -7.457 7.230 1.00 95.88 237 GLY A CA 1
ATOM 1602 C C . GLY A 1 237 ? 6.393 -7.547 5.710 1.00 95.88 237 GLY A C 1
ATOM 1603 O O . GLY A 1 237 ? 7.385 -7.567 4.982 1.00 95.88 237 GLY A O 1
ATOM 1604 N N . SER A 1 238 ? 5.157 -7.642 5.239 1.00 97.94 238 SER A N 1
ATOM 1605 C CA . SER A 1 238 ? 4.815 -7.707 3.817 1.00 97.94 238 SER A CA 1
ATOM 1606 C C . SER A 1 238 ? 3.419 -7.143 3.594 1.00 97.94 238 SER A C 1
ATOM 1608 O O . SER A 1 238 ? 2.609 -7.097 4.517 1.00 97.94 238 SER A O 1
ATOM 1610 N N . ILE A 1 239 ? 3.140 -6.707 2.372 1.00 98.81 239 ILE A N 1
ATOM 1611 C CA . ILE A 1 239 ? 1.828 -6.238 1.934 1.00 98.81 239 ILE A CA 1
ATOM 1612 C C . ILE A 1 239 ? 1.371 -7.138 0.791 1.00 98.81 239 ILE A C 1
ATOM 1614 O O . ILE A 1 239 ? 2.094 -7.301 -0.185 1.00 98.81 239 ILE A O 1
ATOM 1618 N N . SER A 1 240 ? 0.170 -7.690 0.914 1.00 98.62 240 SER A N 1
ATOM 1619 C CA . SER A 1 240 ? -0.547 -8.424 -0.127 1.00 98.62 240 SER A CA 1
ATOM 1620 C C . SER A 1 240 ? -1.874 -7.718 -0.371 1.00 98.62 240 SER A C 1
ATOM 1622 O O . SER A 1 240 ? -2.681 -7.594 0.554 1.00 98.62 240 SER A O 1
ATOM 1624 N N . THR A 1 241 ? -2.083 -7.197 -1.579 1.00 98.81 241 THR A N 1
ATOM 1625 C CA . THR A 1 241 ? -3.314 -6.480 -1.941 1.00 98.81 241 THR A CA 1
ATOM 1626 C C . THR A 1 241 ? -3.528 -6.439 -3.450 1.00 98.81 241 THR A C 1
ATOM 1628 O O . THR A 1 241 ? -2.580 -6.420 -4.238 1.00 98.81 241 THR A O 1
ATOM 1631 N N . ASN A 1 242 ? -4.794 -6.363 -3.859 1.00 98.25 242 ASN A N 1
ATOM 1632 C CA . ASN A 1 242 ? -5.159 -6.196 -5.263 1.00 98.25 242 ASN A CA 1
ATOM 1633 C C . ASN A 1 242 ? -4.838 -4.792 -5.791 1.00 98.25 242 ASN A C 1
ATOM 1635 O O . ASN A 1 242 ? -4.500 -4.623 -6.961 1.00 98.25 242 ASN A O 1
ATOM 1639 N N . LEU A 1 243 ? -4.967 -3.769 -4.951 1.00 98.69 243 LEU A N 1
ATOM 1640 C CA . LEU A 1 243 ? -4.742 -2.392 -5.364 1.00 98.69 243 LEU A CA 1
ATOM 1641 C C . LEU A 1 243 ? -4.206 -1.583 -4.191 1.00 98.69 243 LEU A C 1
ATOM 1643 O O . LEU A 1 243 ? -4.798 -1.602 -3.116 1.00 98.69 243 LEU A O 1
ATOM 1647 N N . LEU A 1 244 ? -3.118 -0.849 -4.409 1.00 98.88 244 LEU A N 1
ATOM 1648 C CA . LEU A 1 244 ? -2.581 0.089 -3.428 1.00 98.88 244 LEU A CA 1
ATOM 1649 C C . LEU A 1 244 ? -2.893 1.532 -3.835 1.00 98.88 244 LEU A C 1
ATOM 1651 O O . LEU A 1 244 ? -2.355 2.020 -4.831 1.00 98.88 244 LEU A O 1
ATOM 1655 N N . ASP A 1 245 ? -3.692 2.215 -3.021 1.00 98.88 245 ASP A N 1
ATOM 1656 C CA . ASP A 1 245 ? -3.837 3.670 -3.038 1.00 98.88 245 ASP A CA 1
ATOM 1657 C C . ASP A 1 245 ? -3.008 4.258 -1.895 1.00 98.88 245 ASP A C 1
ATOM 1659 O O . ASP A 1 245 ? -3.072 3.779 -0.762 1.00 98.88 245 ASP A O 1
ATOM 1663 N N . ALA A 1 246 ? -2.208 5.290 -2.162 1.00 98.81 246 ALA A N 1
ATOM 1664 C CA . ALA A 1 246 ? -1.377 5.875 -1.119 1.00 98.81 246 ALA A CA 1
ATOM 1665 C C . ALA A 1 246 ? -1.077 7.363 -1.313 1.00 98.81 246 ALA A C 1
ATOM 1667 O O . ALA A 1 246 ? -0.837 7.835 -2.423 1.00 98.81 246 ALA A O 1
ATOM 1668 N N . SER A 1 247 ? -1.018 8.106 -0.209 1.00 98.75 247 SER A N 1
ATOM 1669 C CA . SER A 1 247 ? -0.519 9.482 -0.192 1.00 98.7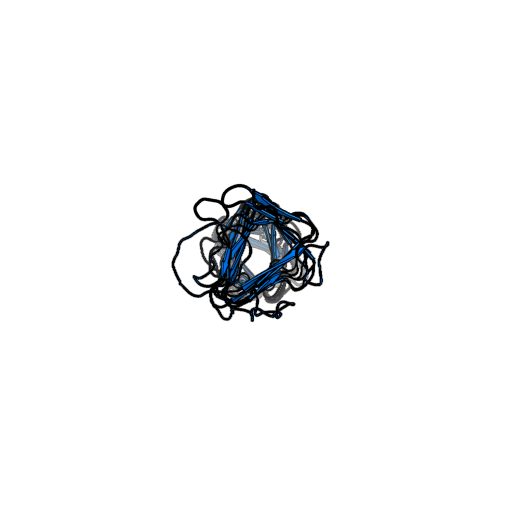5 247 SER A CA 1
ATOM 1670 C C . SER A 1 247 ? 0.335 9.724 1.039 1.00 98.75 247 SER A C 1
ATOM 1672 O O . SER A 1 247 ? -0.112 9.472 2.153 1.00 98.75 247 SER A O 1
ATOM 1674 N N . ALA A 1 248 ? 1.550 10.230 0.838 1.00 98.75 248 ALA A N 1
ATOM 1675 C CA . ALA A 1 248 ? 2.502 10.530 1.905 1.00 98.75 248 ALA A CA 1
ATOM 1676 C C . ALA A 1 248 ? 3.581 11.501 1.417 1.00 98.75 248 ALA A C 1
ATOM 1678 O O . ALA A 1 248 ? 3.683 11.781 0.228 1.00 98.75 248 ALA A O 1
ATOM 1679 N N . THR A 1 249 ? 4.430 11.991 2.321 1.00 98.81 249 THR A N 1
ATOM 1680 C CA . THR A 1 249 ? 5.618 12.798 1.966 1.00 98.81 249 THR A CA 1
ATOM 1681 C C . THR A 1 249 ? 6.674 11.997 1.199 1.00 98.81 249 THR A C 1
ATOM 1683 O O . THR A 1 249 ? 7.416 12.551 0.392 1.00 98.81 249 THR A O 1
ATOM 1686 N N . SER A 1 250 ? 6.762 10.697 1.478 1.00 98.81 250 SER A N 1
ATOM 1687 C CA . SER A 1 250 ? 7.569 9.694 0.780 1.00 98.81 250 SER A CA 1
ATOM 1688 C C . SER A 1 250 ? 7.005 8.309 1.087 1.00 98.81 250 SER A C 1
ATOM 1690 O O . SER A 1 250 ? 6.361 8.122 2.122 1.00 98.81 250 SER A O 1
ATOM 1692 N N . ILE A 1 251 ? 7.220 7.349 0.188 1.00 98.94 251 ILE A N 1
ATOM 1693 C CA . ILE A 1 251 ? 6.711 5.981 0.316 1.00 98.94 251 ILE A CA 1
ATOM 1694 C C . ILE A 1 251 ? 7.864 5.023 0.028 1.00 98.94 251 ILE A C 1
ATOM 1696 O O . ILE A 1 251 ? 8.441 5.055 -1.056 1.00 98.94 251 ILE A O 1
ATOM 1700 N N . THR A 1 252 ? 8.228 4.189 0.999 1.00 98.81 252 THR A N 1
ATOM 1701 C CA . THR A 1 252 ? 9.268 3.159 0.862 1.00 98.81 252 THR A CA 1
ATOM 1702 C C . THR A 1 252 ? 8.763 1.825 1.403 1.00 98.81 252 THR A C 1
ATOM 1704 O O . THR A 1 252 ? 8.806 1.570 2.607 1.00 98.81 252 THR A O 1
ATOM 1707 N N . LEU A 1 253 ? 8.310 0.965 0.494 1.00 98.75 253 LEU A N 1
ATOM 1708 C CA . LEU A 1 253 ? 7.840 -0.396 0.744 1.00 98.75 253 LEU A CA 1
ATOM 1709 C C . LEU A 1 253 ? 8.910 -1.388 0.266 1.00 98.75 253 LEU A C 1
ATOM 1711 O O . LEU A 1 253 ? 8.841 -1.917 -0.841 1.00 98.75 253 LEU A O 1
ATOM 1715 N N . GLY A 1 254 ? 9.974 -1.536 1.059 1.00 95.31 254 GLY A N 1
ATOM 1716 C CA . GLY A 1 254 ? 11.200 -2.226 0.639 1.00 95.31 254 GLY A CA 1
ATOM 1717 C C . GLY A 1 254 ? 11.205 -3.747 0.825 1.00 95.31 254 GLY A C 1
ATOM 1718 O O . GLY A 1 254 ? 12.067 -4.421 0.256 1.00 95.31 254 GLY A O 1
ATOM 1719 N N . SER A 1 255 ? 10.277 -4.296 1.612 1.00 96.69 255 SER A N 1
ATOM 1720 C CA . SER A 1 255 ? 10.183 -5.749 1.813 1.00 96.69 255 SER A CA 1
ATOM 1721 C C . SER A 1 255 ? 9.559 -6.432 0.591 1.00 96.69 255 SER A C 1
ATOM 1723 O O . SER A 1 255 ? 9.094 -5.768 -0.328 1.00 96.69 255 SER A O 1
ATOM 1725 N N . ALA A 1 256 ? 9.575 -7.765 0.546 1.00 96.19 256 ALA A N 1
ATOM 1726 C CA . ALA A 1 256 ? 8.925 -8.502 -0.534 1.00 96.19 256 ALA A CA 1
ATOM 1727 C C . ALA A 1 256 ? 7.397 -8.403 -0.390 1.00 96.19 256 ALA A C 1
ATOM 1729 O O . ALA A 1 256 ? 6.819 -9.012 0.512 1.00 96.19 256 ALA A O 1
ATOM 1730 N N . ASN A 1 257 ? 6.764 -7.621 -1.265 1.00 98.62 257 ASN A N 1
ATOM 1731 C CA . ASN A 1 257 ? 5.314 -7.461 -1.316 1.00 98.62 257 ASN A CA 1
ATOM 1732 C C . ASN A 1 257 ? 4.688 -8.276 -2.460 1.00 98.62 257 ASN A C 1
ATOM 1734 O O . ASN A 1 257 ? 5.382 -8.774 -3.347 1.00 98.62 257 ASN A O 1
ATOM 1738 N N . ASP A 1 258 ? 3.368 -8.408 -2.416 1.00 98.62 258 ASP A N 1
ATOM 1739 C CA . ASP A 1 258 ? 2.526 -8.938 -3.485 1.00 98.62 258 ASP A CA 1
ATOM 1740 C C . ASP A 1 258 ? 1.399 -7.935 -3.767 1.00 98.62 258 ASP A C 1
ATOM 1742 O O . ASP A 1 258 ? 0.243 -8.093 -3.370 1.00 98.62 258 ASP A O 1
ATOM 1746 N N . ILE A 1 259 ? 1.781 -6.807 -4.364 1.00 98.88 259 ILE A N 1
ATOM 1747 C CA . ILE A 1 259 ? 0.860 -5.745 -4.762 1.00 98.88 259 ILE A CA 1
ATOM 1748 C C . ILE A 1 259 ? 0.558 -5.939 -6.244 1.00 98.88 259 ILE A C 1
ATOM 1750 O O . ILE A 1 259 ? 1.434 -5.763 -7.093 1.00 98.88 259 ILE A O 1
ATOM 1754 N N . VAL A 1 260 ? -0.688 -6.264 -6.582 1.00 98.69 260 VAL A N 1
ATOM 1755 C CA . VAL A 1 260 ? -1.060 -6.503 -7.985 1.00 98.69 260 VAL A CA 1
ATOM 1756 C C . VAL A 1 260 ? -0.892 -5.231 -8.819 1.00 98.69 260 VAL A C 1
ATOM 1758 O O . VAL A 1 260 ? -0.280 -5.278 -9.884 1.00 98.69 260 VAL A O 1
ATOM 1761 N N . ALA A 1 261 ? -1.374 -4.084 -8.336 1.00 98.62 261 ALA A N 1
ATOM 1762 C CA . ALA A 1 261 ? -1.147 -2.805 -8.999 1.00 98.62 261 ALA A CA 1
ATOM 1763 C C . ALA A 1 261 ? -1.161 -1.614 -8.035 1.00 98.62 261 ALA A C 1
ATOM 1765 O O . ALA A 1 261 ? -1.811 -1.629 -6.990 1.00 98.62 261 ALA A O 1
ATOM 1766 N N . LEU A 1 262 ? -0.495 -0.534 -8.442 1.00 98.88 262 LEU A N 1
ATOM 1767 C CA . LEU A 1 262 ? -0.724 0.796 -7.882 1.00 98.88 262 LEU A CA 1
ATOM 1768 C C . LEU A 1 262 ? -2.000 1.401 -8.482 1.00 98.88 262 LEU A C 1
ATOM 1770 O O . LEU A 1 262 ? -2.196 1.373 -9.703 1.00 98.88 262 LEU A O 1
ATOM 1774 N N . GLY A 1 263 ? -2.863 1.941 -7.626 1.00 98.56 263 GLY A N 1
ATOM 1775 C CA . GLY A 1 263 ? -4.009 2.763 -7.999 1.00 98.56 263 GLY A CA 1
ATOM 1776 C C . GLY A 1 263 ? -3.600 4.230 -8.054 1.00 98.56 263 GLY A C 1
ATOM 1777 O O . GLY A 1 263 ? -2.801 4.616 -8.904 1.00 98.56 263 GLY A O 1
ATOM 1778 N N . SER A 1 264 ? -4.141 5.050 -7.157 1.00 98.50 264 SER A N 1
ATOM 1779 C CA . SER A 1 264 ? -3.743 6.441 -6.949 1.00 98.50 264 SER A CA 1
ATOM 1780 C C . SER A 1 264 ? -2.625 6.531 -5.910 1.00 98.50 264 SER A C 1
ATOM 1782 O O . SER A 1 264 ? -2.879 6.453 -4.708 1.00 98.50 264 SER A O 1
ATOM 1784 N N . VAL A 1 265 ? -1.390 6.752 -6.359 1.00 98.88 265 VAL A N 1
ATOM 1785 C CA . VAL A 1 265 ? -0.218 6.928 -5.496 1.00 98.88 265 VAL A CA 1
ATOM 1786 C C . VAL A 1 265 ? 0.412 8.296 -5.721 1.00 98.88 265 VAL A C 1
ATOM 1788 O O . VAL A 1 265 ? 0.940 8.583 -6.794 1.00 98.88 265 VAL A O 1
ATOM 1791 N N . VAL A 1 266 ? 0.388 9.148 -4.698 1.00 98.75 266 VAL A N 1
ATOM 1792 C CA . VAL A 1 266 ? 0.884 10.526 -4.785 1.00 98.75 266 VAL A CA 1
ATOM 1793 C C . VAL A 1 266 ? 1.868 10.810 -3.659 1.00 98.75 266 VAL A C 1
ATOM 1795 O O . VAL A 1 266 ? 1.567 10.656 -2.480 1.00 98.75 266 VAL A O 1
ATOM 1798 N N . THR A 1 267 ? 3.062 11.265 -4.017 1.00 98.75 267 THR A N 1
ATOM 1799 C CA . THR A 1 267 ? 4.070 11.705 -3.055 1.00 98.75 267 THR A CA 1
ATOM 1800 C C . THR A 1 267 ? 4.894 12.852 -3.639 1.00 98.75 267 THR A C 1
ATOM 1802 O O . THR A 1 267 ? 5.258 12.808 -4.809 1.00 98.75 267 THR A O 1
ATOM 1805 N N . PRO A 1 268 ? 5.225 13.907 -2.876 1.00 98.56 268 PRO A N 1
ATOM 1806 C CA . PRO A 1 268 ? 6.182 14.913 -3.326 1.00 98.56 268 PRO A CA 1
ATOM 1807 C C . PRO A 1 268 ? 7.633 14.406 -3.254 1.00 98.56 268 PRO A C 1
ATOM 1809 O O . PRO A 1 268 ? 8.532 15.067 -3.768 1.00 98.56 268 PRO A O 1
ATOM 1812 N N . GLY A 1 269 ? 7.881 13.277 -2.584 1.00 98.69 269 GLY A N 1
ATOM 1813 C CA . GLY A 1 269 ? 9.197 12.673 -2.412 1.00 98.69 269 GLY A CA 1
ATOM 1814 C C . GLY A 1 269 ? 9.394 11.422 -3.265 1.00 98.69 269 GLY A C 1
ATOM 1815 O O . GLY A 1 269 ? 8.837 11.273 -4.352 1.00 98.69 269 GLY A O 1
ATOM 1816 N N . THR A 1 270 ? 10.230 10.512 -2.768 1.00 98.75 270 THR A N 1
ATOM 1817 C CA . THR A 1 270 ? 10.516 9.234 -3.430 1.00 98.75 270 THR A CA 1
ATOM 1818 C C . THR A 1 270 ? 9.384 8.230 -3.211 1.00 98.75 270 THR A C 1
ATOM 1820 O O . THR A 1 270 ? 8.851 8.120 -2.103 1.00 98.75 270 THR A O 1
ATOM 1823 N N . LEU A 1 271 ? 9.070 7.475 -4.262 1.00 98.94 271 LEU A N 1
ATOM 1824 C CA . LEU A 1 271 ? 8.288 6.245 -4.248 1.00 98.94 271 LEU A CA 1
ATOM 1825 C C . LEU A 1 271 ? 9.228 5.058 -4.503 1.00 98.94 271 LEU A C 1
ATOM 1827 O O . LEU A 1 271 ? 9.866 4.981 -5.547 1.00 98.94 271 LEU A O 1
ATOM 1831 N N . SER A 1 272 ? 9.330 4.126 -3.566 1.00 98.81 272 SER A N 1
ATOM 1832 C CA . SER A 1 272 ? 10.084 2.883 -3.735 1.00 98.81 272 SER A CA 1
ATOM 1833 C C . SER A 1 272 ? 9.211 1.714 -3.310 1.00 98.81 272 SER A C 1
ATOM 1835 O O . SER A 1 272 ? 8.742 1.697 -2.172 1.00 98.81 272 SER A O 1
ATOM 1837 N N . VAL A 1 273 ? 8.956 0.770 -4.215 1.00 98.88 273 VAL A N 1
ATOM 1838 C CA . VAL A 1 273 ? 8.089 -0.386 -3.953 1.00 98.88 273 VAL A CA 1
ATOM 1839 C C . VAL A 1 273 ? 8.726 -1.645 -4.524 1.00 98.88 273 VAL A C 1
ATOM 1841 O O . VAL A 1 273 ? 8.920 -1.762 -5.734 1.00 98.88 273 VAL A O 1
ATOM 1844 N N . ASN A 1 274 ? 9.028 -2.590 -3.641 1.00 98.56 274 ASN A N 1
ATOM 1845 C CA . ASN A 1 274 ? 9.474 -3.932 -3.983 1.00 98.56 274 ASN A CA 1
ATOM 1846 C C . ASN A 1 274 ? 8.290 -4.899 -3.896 1.00 98.56 274 ASN A C 1
ATOM 1848 O O . ASN A 1 274 ? 7.631 -4.962 -2.864 1.00 98.56 274 ASN A O 1
ATOM 1852 N N . GLY A 1 275 ? 8.014 -5.645 -4.963 1.00 98.31 275 GLY A N 1
ATOM 1853 C CA . GLY A 1 275 ? 6.878 -6.560 -5.039 1.00 98.31 275 GLY A CA 1
ATOM 1854 C C . GLY A 1 275 ? 5.588 -5.898 -5.524 1.00 98.31 275 GLY A C 1
ATOM 1855 O O . GLY A 1 275 ? 4.540 -6.049 -4.900 1.00 98.31 275 GLY A O 1
ATOM 1856 N N . VAL A 1 276 ? 5.669 -5.132 -6.615 1.00 98.81 276 VAL A N 1
ATOM 1857 C CA . VAL A 1 276 ? 4.503 -4.557 -7.298 1.00 98.81 276 VAL A CA 1
ATOM 1858 C C . VAL A 1 276 ? 4.477 -4.949 -8.771 1.00 98.81 276 VAL A C 1
ATOM 1860 O O . VAL A 1 276 ? 5.480 -4.804 -9.461 1.00 98.81 276 VAL A O 1
ATOM 1863 N N . ASN A 1 277 ? 3.329 -5.425 -9.253 1.00 98.38 277 ASN A N 1
ATOM 1864 C CA . ASN A 1 277 ? 3.183 -6.026 -10.587 1.00 98.38 277 ASN A CA 1
ATOM 1865 C C . ASN A 1 277 ? 2.541 -5.091 -11.621 1.00 98.38 277 ASN A C 1
ATOM 1867 O O . ASN A 1 277 ? 2.294 -5.487 -12.760 1.00 98.38 277 ASN A O 1
ATOM 1871 N N . GLY A 1 278 ? 2.275 -3.834 -11.267 1.00 98.12 278 GLY A N 1
ATOM 1872 C CA . GLY A 1 278 ? 1.761 -2.890 -12.243 1.00 98.12 278 GLY A CA 1
ATOM 1873 C C . GLY A 1 278 ? 1.332 -1.537 -11.709 1.00 98.12 278 GLY A C 1
ATOM 1874 O O . GLY A 1 278 ? 1.367 -1.250 -10.512 1.00 98.12 278 GLY A O 1
ATOM 1875 N N . ILE A 1 279 ? 0.883 -0.705 -12.641 1.00 98.56 279 ILE A N 1
ATOM 1876 C CA . ILE A 1 279 ? 0.259 0.593 -12.398 1.00 98.56 279 ILE A CA 1
ATOM 1877 C C . ILE A 1 279 ? -1.057 0.620 -13.166 1.00 98.56 279 ILE A C 1
ATOM 1879 O O . ILE A 1 279 ? -1.077 0.484 -14.390 1.00 98.56 279 ILE A O 1
ATOM 1883 N N . SER A 1 280 ? -2.155 0.823 -12.449 1.00 97.56 280 SER A N 1
ATOM 1884 C CA . SER A 1 280 ? -3.508 0.902 -13.007 1.00 97.56 280 SER A CA 1
ATOM 1885 C C . SER A 1 280 ? -4.120 2.301 -12.903 1.00 97.56 280 SER A C 1
ATOM 1887 O O . SER A 1 280 ? -4.933 2.664 -13.750 1.00 97.56 280 SER A O 1
ATOM 1889 N N . GLY A 1 281 ? -3.720 3.094 -11.901 1.00 97.50 281 GLY A N 1
ATOM 1890 C CA . GLY A 1 281 ? -4.202 4.457 -11.682 1.00 97.50 281 GLY A CA 1
ATOM 1891 C C . GLY A 1 281 ? -3.131 5.530 -11.894 1.00 97.50 281 GLY A C 1
ATOM 1892 O O . GLY A 1 281 ? -2.236 5.388 -12.726 1.00 97.50 281 GLY A O 1
ATOM 1893 N N . MET A 1 282 ? -3.260 6.644 -11.175 1.00 98.25 282 MET A N 1
ATOM 1894 C CA . MET A 1 282 ? -2.316 7.761 -11.236 1.00 98.25 282 MET A CA 1
ATOM 1895 C C . MET A 1 282 ? -1.146 7.539 -10.275 1.00 98.25 282 MET A C 1
ATOM 1897 O O . MET A 1 282 ? -1.357 7.348 -9.084 1.00 98.25 282 MET A O 1
ATOM 190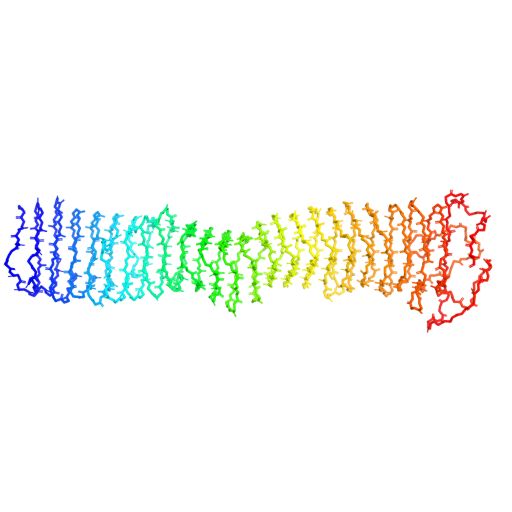1 N N . VAL A 1 283 ? 0.085 7.672 -10.762 1.00 98.81 283 VAL A N 1
ATOM 1902 C CA . VAL A 1 283 ? 1.304 7.683 -9.949 1.00 98.81 283 VAL A CA 1
ATOM 1903 C C . VAL A 1 283 ? 2.026 9.011 -10.153 1.00 98.81 283 VAL A C 1
ATOM 1905 O O . VAL A 1 283 ? 2.397 9.345 -11.274 1.00 98.81 283 VAL A O 1
ATOM 1908 N N . SER A 1 284 ? 2.241 9.765 -9.074 1.00 98.81 284 SER A N 1
ATOM 1909 C CA . SER A 1 284 ? 2.976 11.036 -9.088 1.00 98.81 284 SER A CA 1
ATOM 1910 C C . SER A 1 284 ? 4.047 11.050 -8.001 1.00 98.81 284 SER A C 1
ATOM 1912 O O . SER A 1 284 ? 3.712 10.953 -6.820 1.00 98.81 284 SER A O 1
ATOM 1914 N N . ALA A 1 285 ? 5.320 11.196 -8.383 1.00 98.94 285 ALA A N 1
ATOM 1915 C CA . ALA A 1 285 ? 6.446 11.228 -7.443 1.00 98.94 285 ALA A CA 1
ATOM 1916 C C . ALA A 1 285 ? 7.625 12.092 -7.922 1.00 98.94 285 ALA A C 1
ATOM 1918 O O . ALA A 1 285 ? 7.743 12.416 -9.103 1.00 98.94 285 ALA A O 1
ATOM 1919 N N . LEU A 1 286 ? 8.545 12.438 -7.013 1.00 98.81 286 LEU A N 1
ATOM 1920 C CA . LEU A 1 286 ? 9.821 13.061 -7.388 1.00 98.81 286 LEU A CA 1
ATOM 1921 C C . LEU A 1 286 ? 10.746 12.051 -8.075 1.00 98.81 286 LEU A C 1
ATOM 1923 O O . LEU A 1 286 ? 11.287 12.323 -9.140 1.00 98.81 286 LEU A O 1
ATOM 1927 N N . ASN A 1 287 ? 10.910 10.879 -7.461 1.00 98.81 287 ASN A N 1
ATOM 1928 C CA . ASN A 1 287 ? 11.594 9.718 -8.031 1.00 98.81 287 ASN A CA 1
ATOM 1929 C C . ASN A 1 287 ? 10.725 8.482 -7.787 1.00 98.81 287 ASN A C 1
ATOM 1931 O O . ASN A 1 287 ? 10.072 8.408 -6.744 1.00 98.81 287 ASN A O 1
ATOM 1935 N N . ALA A 1 288 ? 10.770 7.502 -8.685 1.00 98.88 288 ALA A N 1
ATOM 1936 C CA . ALA A 1 288 ? 10.097 6.222 -8.507 1.00 98.88 288 ALA A CA 1
ATOM 1937 C C . ALA A 1 288 ? 11.023 5.044 -8.832 1.00 98.88 288 ALA A C 1
ATOM 1939 O O . ALA A 1 288 ? 11.674 5.036 -9.872 1.00 98.88 288 ALA A O 1
ATOM 1940 N N . SER A 1 289 ? 11.049 4.041 -7.957 1.00 98.81 289 SER A N 1
ATOM 1941 C CA . SER A 1 289 ? 11.713 2.752 -8.168 1.00 98.81 289 SER A CA 1
ATOM 1942 C C . SER A 1 289 ? 10.723 1.634 -7.875 1.00 98.81 289 SER A C 1
ATOM 1944 O O . SER A 1 289 ? 10.342 1.431 -6.723 1.00 98.81 289 SER A O 1
ATOM 1946 N N . LEU A 1 290 ? 10.299 0.917 -8.909 1.00 98.81 290 LEU A N 1
ATOM 1947 C CA . LEU A 1 290 ? 9.287 -0.130 -8.820 1.00 98.81 290 LEU A CA 1
ATOM 1948 C C . LEU A 1 290 ? 9.893 -1.460 -9.264 1.00 98.8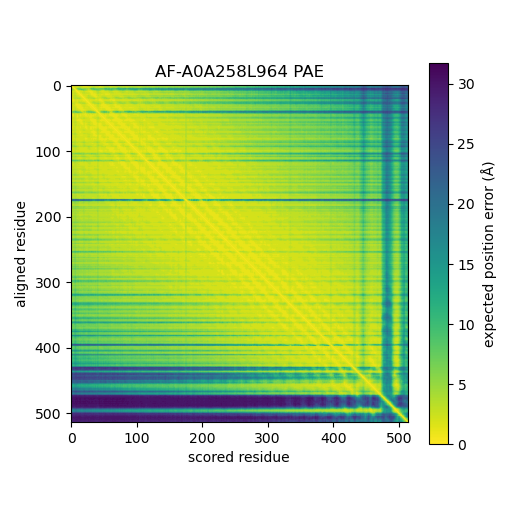1 290 LEU A C 1
ATOM 1950 O O . LEU A 1 290 ? 10.530 -1.544 -10.316 1.00 98.81 290 LEU A O 1
ATOM 1954 N N . GLN A 1 291 ? 9.712 -2.495 -8.451 1.00 98.56 291 GLN A N 1
ATOM 1955 C CA . GLN A 1 291 ? 10.254 -3.823 -8.707 1.00 98.56 291 GLN A CA 1
ATOM 1956 C C . GLN A 1 291 ? 9.144 -4.872 -8.648 1.00 98.56 291 GLN A C 1
ATOM 1958 O O . GLN A 1 291 ? 8.479 -5.008 -7.622 1.00 98.56 291 GLN A O 1
ATOM 1963 N N . SER A 1 292 ? 8.979 -5.638 -9.726 1.00 98.38 292 SER A N 1
ATOM 1964 C CA . SER A 1 292 ? 8.122 -6.826 -9.772 1.00 98.38 292 SER A CA 1
ATOM 1965 C C . SER A 1 292 ? 8.954 -8.104 -9.655 1.00 98.38 292 SER A C 1
ATOM 1967 O O . SER A 1 292 ? 10.042 -8.215 -10.225 1.00 98.38 292 SER A O 1
ATOM 1969 N N . SER A 1 293 ? 8.414 -9.093 -8.944 1.00 96.56 293 SER A N 1
ATOM 1970 C CA . SER A 1 293 ? 8.923 -10.470 -8.911 1.00 96.56 293 SER A CA 1
ATOM 1971 C C . SER A 1 293 ? 8.454 -11.322 -10.101 1.00 96.56 293 SER A C 1
ATOM 1973 O O . SER A 1 293 ? 8.883 -12.468 -10.226 1.00 96.56 293 SER A O 1
ATOM 1975 N N . GLY A 1 294 ? 7.606 -10.775 -10.974 1.00 97.12 294 GLY A N 1
ATOM 1976 C CA . GLY A 1 294 ? 7.091 -11.401 -12.187 1.00 97.12 294 GLY A CA 1
ATOM 1977 C C . GLY A 1 294 ? 6.942 -10.369 -13.303 1.00 97.12 294 GLY A C 1
ATOM 1978 O O . GLY A 1 294 ? 7.841 -9.551 -13.503 1.00 97.12 294 GLY A O 1
ATOM 1979 N N . ASP A 1 295 ? 5.825 -10.423 -14.029 1.00 98.38 295 ASP A N 1
ATOM 1980 C CA . ASP A 1 295 ? 5.492 -9.437 -15.059 1.00 98.38 295 ASP A CA 1
ATOM 1981 C C . ASP A 1 295 ? 5.054 -8.098 -14.436 1.00 98.38 295 ASP A C 1
ATOM 1983 O O . ASP A 1 295 ? 4.398 -8.060 -13.393 1.00 98.38 295 ASP A O 1
ATOM 1987 N N . PHE A 1 296 ? 5.359 -6.998 -15.124 1.00 98.69 296 PHE A N 1
ATOM 1988 C CA . PHE A 1 296 ? 4.925 -5.651 -14.769 1.00 98.69 296 PHE A CA 1
ATOM 1989 C C . PHE A 1 296 ? 4.010 -5.066 -15.857 1.00 98.69 296 PHE A C 1
ATOM 1991 O O . PHE A 1 296 ? 4.425 -4.906 -17.007 1.00 98.69 296 PHE A O 1
ATOM 1998 N N . LEU A 1 297 ? 2.781 -4.688 -15.490 1.00 98.50 297 LEU A N 1
ATOM 1999 C CA . LEU A 1 297 ? 1.784 -4.097 -16.391 1.00 98.50 297 LEU A CA 1
ATOM 2000 C C . LEU A 1 297 ? 1.591 -2.589 -16.149 1.00 98.50 297 LEU A C 1
ATOM 2002 O O . LEU A 1 297 ? 1.183 -2.172 -15.067 1.00 98.50 297 LEU A O 1
ATOM 2006 N N . LEU A 1 298 ? 1.817 -1.759 -17.167 1.00 97.44 298 LEU A N 1
ATOM 2007 C CA . LEU A 1 298 ? 1.626 -0.306 -17.122 1.00 97.44 298 LEU A CA 1
ATOM 2008 C C . LEU A 1 298 ? 0.371 0.095 -17.907 1.00 97.44 298 LEU A C 1
ATOM 2010 O O . LEU A 1 298 ? 0.403 0.181 -19.130 1.00 97.44 298 LEU A O 1
ATOM 2014 N N . ASN A 1 299 ? -0.725 0.386 -17.209 1.00 95.62 299 ASN A N 1
ATOM 2015 C CA . ASN A 1 299 ? -1.976 0.865 -17.817 1.00 95.62 299 ASN A CA 1
ATOM 2016 C C . ASN A 1 299 ? -2.364 2.284 -17.377 1.00 95.62 299 ASN A C 1
ATOM 2018 O O . ASN A 1 299 ? -3.204 2.917 -18.016 1.00 95.62 299 ASN A O 1
ATOM 2022 N N . GLY A 1 300 ? -1.805 2.751 -16.261 1.00 95.56 300 GLY A N 1
ATOM 2023 C CA . GLY A 1 300 ? -2.152 4.026 -15.646 1.00 95.56 300 GLY A CA 1
ATOM 2024 C C . GLY A 1 300 ? -1.403 5.239 -16.206 1.00 95.56 300 GLY A C 1
ATOM 2025 O O . GLY A 1 300 ? -0.799 5.209 -17.279 1.00 95.56 300 GLY A O 1
ATOM 2026 N N . VAL A 1 301 ? -1.443 6.329 -15.440 1.00 98.00 301 VAL A N 1
ATOM 2027 C CA . VAL A 1 301 ? -0.738 7.584 -15.736 1.00 98.00 301 VAL A CA 1
ATOM 2028 C C . VAL A 1 301 ? 0.390 7.745 -14.731 1.00 98.00 301 VAL A C 1
ATOM 2030 O O . VAL A 1 301 ? 0.135 7.841 -13.536 1.00 98.00 301 VAL A O 1
ATOM 2033 N N . THR A 1 302 ? 1.627 7.792 -15.206 1.00 98.56 302 THR A N 1
ATOM 2034 C CA . THR A 1 302 ? 2.832 7.870 -14.379 1.00 98.56 302 THR A CA 1
ATOM 2035 C C . THR A 1 302 ? 3.567 9.171 -14.667 1.00 98.56 302 THR A C 1
ATOM 2037 O O . THR A 1 302 ? 4.120 9.339 -15.748 1.00 98.56 302 THR A O 1
ATOM 2040 N N . THR A 1 303 ? 3.603 10.080 -13.696 1.00 98.75 303 THR A N 1
ATOM 2041 C CA . THR A 1 303 ? 4.288 11.374 -13.792 1.00 98.75 303 THR A CA 1
ATOM 2042 C C . THR A 1 303 ? 5.377 11.453 -12.734 1.00 98.75 303 THR A C 1
ATOM 2044 O O . THR A 1 303 ? 5.107 11.665 -11.552 1.00 98.75 303 THR A O 1
ATOM 2047 N N . ILE A 1 304 ? 6.627 11.293 -13.150 1.00 98.88 304 ILE A N 1
ATOM 2048 C CA . ILE A 1 304 ? 7.792 11.324 -12.271 1.00 98.88 304 ILE A CA 1
ATOM 2049 C C . ILE A 1 304 ? 8.626 12.551 -12.605 1.00 98.88 304 ILE A C 1
ATOM 2051 O O . ILE A 1 304 ? 8.995 12.756 -13.751 1.00 98.88 304 ILE A O 1
ATOM 2055 N N . ALA A 1 305 ? 8.936 13.393 -11.625 1.00 98.75 305 ALA A N 1
ATOM 2056 C CA . ALA A 1 305 ? 9.656 14.632 -11.923 1.00 98.75 305 ALA A CA 1
ATOM 2057 C C . ALA A 1 305 ? 11.101 14.372 -12.389 1.00 98.75 305 ALA A C 1
ATOM 2059 O O . ALA A 1 305 ? 11.569 15.016 -13.323 1.00 98.75 305 ALA A O 1
ATOM 2060 N N . ASN A 1 306 ? 11.785 13.415 -11.754 1.00 98.75 306 ASN A N 1
ATOM 2061 C CA . ASN A 1 306 ? 13.177 13.089 -12.034 1.00 98.75 306 ASN A CA 1
ATOM 2062 C C . ASN A 1 306 ? 13.295 11.672 -12.615 1.00 98.75 306 ASN A C 1
ATOM 2064 O O . ASN A 1 306 ? 13.060 11.461 -13.802 1.00 98.75 306 ASN A O 1
ATOM 2068 N N . ASN A 1 307 ? 13.661 10.695 -11.780 1.00 98.69 307 ASN A N 1
ATOM 2069 C CA . ASN A 1 307 ? 14.059 9.366 -12.230 1.00 98.69 307 ASN A CA 1
ATOM 2070 C C . ASN A 1 307 ? 12.951 8.344 -11.983 1.00 98.69 307 ASN A C 1
ATOM 2072 O O . ASN A 1 307 ? 12.547 8.136 -10.836 1.00 98.69 307 ASN A O 1
ATOM 2076 N N . LEU A 1 308 ? 12.515 7.679 -13.048 1.00 98.88 308 LEU A N 1
ATOM 2077 C CA . LEU A 1 308 ? 11.695 6.476 -13.009 1.00 98.88 308 LEU A CA 1
ATOM 2078 C C . LEU A 1 308 ? 12.580 5.252 -13.260 1.00 98.88 308 LEU A C 1
ATOM 2080 O O . LEU A 1 308 ? 13.342 5.203 -14.219 1.00 98.88 308 LEU A O 1
ATOM 2084 N N . THR A 1 309 ? 12.470 4.236 -12.419 1.00 98.81 309 THR A N 1
ATOM 2085 C CA . THR A 1 309 ? 13.030 2.907 -12.663 1.00 98.81 309 THR A CA 1
ATOM 2086 C C . THR A 1 309 ? 11.937 1.875 -12.464 1.00 98.81 309 THR A C 1
ATOM 2088 O O . THR A 1 309 ? 11.307 1.832 -11.408 1.00 98.81 309 THR A O 1
ATOM 2091 N N . ILE A 1 310 ? 11.723 1.040 -13.474 1.00 98.81 310 ILE A N 1
ATOM 2092 C CA . ILE A 1 310 ? 10.833 -0.116 -13.415 1.00 98.81 310 ILE A CA 1
ATOM 2093 C C . ILE A 1 310 ? 11.669 -1.339 -13.750 1.00 98.81 310 ILE A C 1
ATOM 2095 O O . ILE A 1 310 ? 12.285 -1.414 -14.812 1.00 98.81 310 ILE A O 1
ATOM 2099 N N . SER A 1 311 ? 11.699 -2.289 -12.824 1.00 98.50 311 SER A N 1
ATOM 2100 C CA . SER A 1 311 ? 12.377 -3.567 -12.996 1.00 98.50 311 SER A CA 1
ATOM 2101 C C . SER A 1 311 ? 11.396 -4.711 -12.802 1.00 98.50 311 SER A C 1
ATOM 2103 O O . SER A 1 311 ? 10.557 -4.670 -11.903 1.00 98.50 311 SER A O 1
ATOM 2105 N N . ALA A 1 312 ? 11.493 -5.727 -13.645 1.00 98.56 312 ALA A N 1
ATOM 2106 C CA . ALA A 1 312 ? 10.651 -6.908 -13.568 1.00 98.56 312 ALA A CA 1
ATOM 2107 C C . ALA A 1 312 ? 11.509 -8.164 -13.735 1.00 98.56 312 ALA A C 1
ATOM 2109 O O . ALA A 1 312 ? 12.493 -8.169 -14.479 1.00 98.56 312 ALA A O 1
ATOM 2110 N N . ALA A 1 313 ? 11.157 -9.224 -13.012 1.00 97.50 313 ALA A N 1
ATOM 2111 C CA . ALA A 1 313 ? 11.751 -10.542 -13.227 1.00 97.50 313 ALA A CA 1
ATOM 2112 C C . ALA A 1 313 ? 11.094 -11.302 -14.397 1.00 97.50 313 ALA A C 1
ATOM 2114 O O . ALA A 1 313 ? 11.587 -12.364 -14.765 1.00 97.50 313 ALA A O 1
ATOM 2115 N N . GLY A 1 314 ? 9.992 -10.770 -14.933 1.00 97.88 314 GLY A N 1
ATOM 2116 C CA . GLY A 1 314 ? 9.355 -11.165 -16.184 1.00 97.88 314 GLY A CA 1
ATOM 2117 C C . GLY A 1 314 ? 9.253 -9.986 -17.155 1.00 97.88 314 GLY A C 1
ATOM 2118 O O . GLY A 1 314 ? 10.100 -9.095 -17.180 1.00 97.88 314 GLY A O 1
ATOM 2119 N N . ASN A 1 315 ? 8.197 -9.965 -17.962 1.00 98.38 315 ASN A N 1
ATOM 2120 C CA . ASN A 1 315 ? 7.978 -8.954 -18.993 1.00 98.38 315 ASN A CA 1
ATOM 2121 C C . ASN A 1 315 ? 7.589 -7.598 -18.399 1.00 98.38 315 ASN A C 1
ATOM 2123 O O . ASN A 1 315 ? 6.880 -7.527 -17.399 1.00 98.38 315 ASN A O 1
ATOM 2127 N N . ILE A 1 316 ? 7.938 -6.515 -19.091 1.00 98.69 316 ILE A N 1
ATOM 2128 C CA . ILE A 1 316 ? 7.337 -5.197 -18.864 1.00 98.69 316 ILE A CA 1
ATOM 2129 C C . ILE A 1 316 ? 6.422 -4.913 -20.047 1.00 98.69 316 ILE A C 1
ATOM 2131 O O . ILE A 1 316 ? 6.885 -4.820 -21.182 1.00 98.69 316 ILE A O 1
ATOM 2135 N N . THR A 1 317 ? 5.123 -4.775 -19.795 1.00 98.38 317 THR A N 1
ATOM 2136 C CA . THR A 1 317 ? 4.138 -4.500 -20.845 1.00 98.38 317 THR A CA 1
ATOM 2137 C C . THR A 1 317 ? 3.368 -3.235 -20.529 1.00 98.38 317 THR A C 1
ATOM 2139 O O . THR A 1 317 ? 2.764 -3.105 -19.470 1.00 98.38 317 THR A O 1
ATOM 2142 N N . GLN A 1 318 ? 3.333 -2.323 -21.486 1.00 97.94 318 GLN A N 1
ATOM 2143 C CA . GLN A 1 318 ? 2.516 -1.128 -21.462 1.00 97.94 318 GLN A CA 1
ATOM 2144 C C . GLN A 1 318 ? 1.606 -1.147 -22.693 1.00 97.94 318 GLN A C 1
ATOM 2146 O O . GLN A 1 318 ? 2.016 -0.700 -23.763 1.00 97.94 318 GLN A O 1
ATOM 2151 N N . PRO A 1 319 ? 0.378 -1.678 -22.597 1.00 95.62 319 PRO A N 1
ATOM 2152 C CA . PRO A 1 319 ? -0.547 -1.681 -23.726 1.00 95.62 319 PRO A CA 1
ATOM 2153 C C . PRO A 1 319 ? -1.125 -0.284 -24.020 1.00 95.62 319 PRO A C 1
ATOM 2155 O O . PRO A 1 319 ? -1.716 -0.090 -25.079 1.00 95.62 319 PRO A O 1
ATOM 2158 N N . GLY A 1 320 ? -0.978 0.674 -23.095 1.00 90.69 320 GLY A N 1
ATOM 2159 C CA . GLY A 1 320 ? -1.458 2.051 -23.214 1.00 90.69 320 GLY A CA 1
ATOM 2160 C C . GLY A 1 320 ? -1.012 2.929 -22.036 1.00 90.69 320 GLY A C 1
ATOM 2161 O O . GLY A 1 320 ? 0.012 2.672 -21.414 1.00 90.69 320 GLY A O 1
ATOM 2162 N N . GLY A 1 321 ? -1.780 3.970 -21.713 1.00 92.88 321 GLY A N 1
ATOM 2163 C CA . GLY A 1 321 ? -1.455 4.882 -20.609 1.00 92.88 321 GLY A CA 1
ATOM 2164 C C . GLY A 1 321 ? -0.335 5.868 -20.947 1.00 92.88 321 GLY A C 1
ATOM 2165 O O . GLY A 1 321 ? 0.053 6.018 -22.109 1.00 92.88 321 GLY A O 1
ATOM 2166 N N . ASN A 1 322 ? 0.166 6.559 -19.924 1.00 96.31 322 ASN A N 1
ATOM 2167 C CA . ASN A 1 322 ? 1.125 7.646 -20.091 1.00 96.31 322 ASN A CA 1
ATOM 2168 C C . ASN A 1 322 ? 2.285 7.501 -19.112 1.00 96.31 322 ASN A C 1
ATOM 2170 O O . ASN A 1 322 ? 2.054 7.327 -17.915 1.00 96.31 322 ASN A O 1
ATOM 2174 N N . VAL A 1 323 ? 3.512 7.664 -19.599 1.00 98.38 323 VAL A N 1
ATOM 2175 C CA . VAL A 1 323 ? 4.698 7.839 -18.760 1.00 98.38 323 VAL A CA 1
ATOM 2176 C C . VAL A 1 323 ? 5.302 9.200 -19.063 1.00 98.38 323 VAL A C 1
ATOM 2178 O O . VAL A 1 323 ? 5.520 9.565 -20.211 1.00 98.38 323 VAL A O 1
ATOM 2181 N N . THR A 1 324 ? 5.572 9.987 -18.032 1.00 98.75 324 THR A N 1
ATOM 2182 C CA . THR A 1 324 ? 6.328 11.232 -18.143 1.00 98.75 324 THR A CA 1
ATOM 2183 C C . THR A 1 324 ? 7.423 11.233 -17.095 1.00 98.75 324 THR A C 1
ATOM 2185 O O . THR A 1 324 ? 7.135 11.061 -15.910 1.00 98.75 324 THR A O 1
ATOM 2188 N N . ALA A 1 325 ? 8.671 11.405 -17.527 1.00 98.75 325 ALA A N 1
ATOM 2189 C CA . ALA A 1 325 ? 9.831 11.453 -16.644 1.00 98.75 325 ALA A CA 1
ATOM 2190 C C . ALA A 1 325 ? 10.931 12.386 -17.168 1.00 98.75 325 ALA A C 1
ATOM 2192 O O . ALA A 1 325 ? 10.975 12.711 -18.357 1.00 98.75 325 ALA A O 1
ATOM 2193 N N . GLN A 1 326 ? 11.858 12.800 -16.297 1.00 98.56 326 GLN A N 1
ATOM 2194 C CA . GLN A 1 326 ? 13.134 13.325 -16.783 1.00 98.56 326 GLN A CA 1
ATOM 2195 C C . GLN A 1 326 ? 13.981 12.176 -17.318 1.00 98.56 326 GLN A C 1
ATOM 2197 O O . GLN A 1 326 ? 14.350 12.196 -18.481 1.00 98.56 326 GLN A O 1
ATOM 2202 N N . ASN A 1 327 ? 14.222 11.153 -16.500 1.00 98.75 327 ASN A N 1
ATOM 2203 C CA . ASN A 1 327 ? 14.934 9.948 -16.913 1.00 98.75 327 ASN A CA 1
ATOM 2204 C C . ASN A 1 327 ? 14.080 8.723 -16.599 1.00 98.75 327 ASN A C 1
ATOM 2206 O O . ASN A 1 327 ? 13.445 8.663 -15.543 1.00 98.75 327 ASN A O 1
ATOM 2210 N N . ALA A 1 328 ? 14.100 7.728 -17.477 1.00 98.81 328 ALA A N 1
ATOM 2211 C CA . ALA A 1 328 ? 13.389 6.473 -17.286 1.00 98.81 328 ALA A CA 1
ATOM 2212 C C . ALA A 1 328 ? 14.312 5.287 -17.562 1.00 98.81 328 ALA A C 1
ATOM 2214 O O . ALA A 1 328 ? 15.037 5.268 -18.550 1.00 98.81 328 ALA A O 1
ATOM 2215 N N . THR A 1 329 ? 14.278 4.278 -16.696 1.00 98.81 329 THR A N 1
ATOM 2216 C CA . THR A 1 329 ? 14.914 2.981 -16.933 1.00 98.81 329 THR A CA 1
ATOM 2217 C C . THR A 1 329 ? 13.880 1.871 -16.851 1.00 98.81 329 THR A C 1
ATOM 2219 O O . THR A 1 329 ? 13.203 1.735 -15.832 1.00 98.81 329 THR A O 1
ATOM 2222 N N . PHE A 1 330 ? 13.810 1.048 -17.892 1.00 98.75 330 PHE A N 1
ATOM 2223 C CA . PHE A 1 330 ? 13.037 -0.192 -17.906 1.00 98.75 330 PHE A CA 1
ATOM 2224 C C . PHE A 1 330 ? 13.998 -1.374 -17.958 1.00 98.75 330 PHE A C 1
ATOM 2226 O O . PHE A 1 330 ? 14.832 -1.448 -18.860 1.00 98.75 330 PHE A O 1
ATOM 2233 N N . ALA A 1 331 ? 13.904 -2.286 -16.993 1.00 98.50 331 ALA A N 1
ATOM 2234 C CA . ALA A 1 331 ? 14.866 -3.368 -16.828 1.00 98.50 331 ALA A CA 1
ATOM 2235 C C . ALA A 1 331 ? 14.191 -4.735 -16.685 1.00 98.50 331 ALA A C 1
ATOM 2237 O O . ALA A 1 331 ? 13.313 -4.911 -15.842 1.00 98.50 331 ALA A O 1
ATOM 2238 N N . VAL A 1 332 ? 14.657 -5.717 -17.457 1.00 97.50 332 VAL A N 1
ATOM 2239 C CA . VAL A 1 332 ? 14.286 -7.133 -17.296 1.00 97.50 332 VAL A CA 1
ATOM 2240 C C . VAL A 1 332 ? 15.534 -8.001 -17.416 1.00 97.50 332 VAL A C 1
ATOM 2242 O O . VAL A 1 332 ? 16.470 -7.664 -18.143 1.00 97.50 332 VAL A O 1
ATOM 2245 N N . ALA A 1 333 ? 15.595 -9.096 -16.659 1.00 90.69 333 ALA A N 1
ATOM 2246 C CA . ALA A 1 333 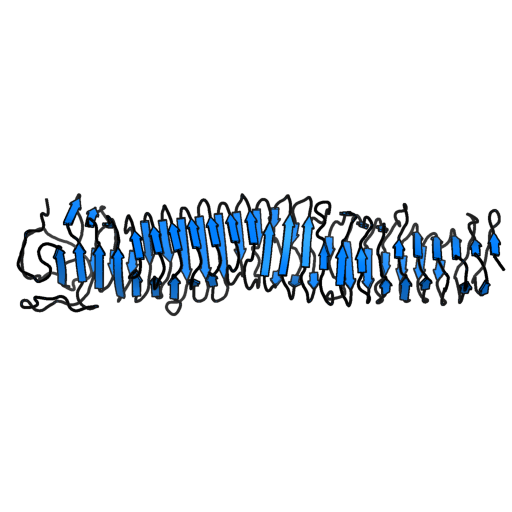? 16.842 -9.842 -16.479 1.00 90.69 333 ALA A CA 1
ATOM 2247 C C . ALA A 1 333 ? 17.019 -11.019 -17.452 1.00 90.69 333 ALA A C 1
ATOM 2249 O O . ALA A 1 333 ? 18.158 -11.385 -17.753 1.00 90.69 333 ALA A O 1
ATOM 2250 N N . SER A 1 334 ? 15.932 -11.635 -17.932 1.00 93.44 334 SER A N 1
ATOM 2251 C CA . SER A 1 334 ? 16.015 -12.818 -18.793 1.00 93.44 334 SER A CA 1
ATOM 2252 C C . SER A 1 334 ? 16.053 -12.447 -20.279 1.00 93.44 334 SER A C 1
ATOM 2254 O O . SER A 1 334 ? 15.302 -11.574 -20.710 1.00 93.44 334 SER A O 1
ATOM 2256 N N . PRO A 1 335 ? 16.820 -13.171 -21.117 1.00 91.31 335 PRO A N 1
ATOM 2257 C CA . PRO A 1 335 ? 16.722 -13.059 -22.574 1.00 91.31 335 PRO A CA 1
ATOM 2258 C C . PRO A 1 335 ? 15.353 -13.452 -23.152 1.00 91.31 335 PRO A C 1
ATOM 2260 O O . PRO A 1 335 ? 15.064 -13.142 -24.305 1.00 91.31 335 PRO A O 1
ATOM 2263 N N . ALA A 1 336 ? 14.532 -14.173 -22.380 1.00 94.81 336 ALA A N 1
ATOM 2264 C CA . ALA A 1 336 ? 13.175 -14.544 -22.776 1.00 94.81 336 ALA A CA 1
ATOM 2265 C C . ALA A 1 336 ? 12.150 -13.422 -22.533 1.00 94.81 336 ALA A C 1
ATOM 2267 O O . ALA A 1 336 ? 11.083 -13.441 -23.147 1.00 94.81 336 ALA A O 1
ATOM 2268 N N . ASP A 1 337 ? 12.469 -12.462 -21.663 1.00 97.31 337 ASP A N 1
ATOM 2269 C CA . ASP A 1 337 ? 11.538 -11.415 -21.256 1.00 97.31 337 ASP A CA 1
ATOM 2270 C C . ASP A 1 337 ? 11.568 -10.254 -22.246 1.00 97.31 337 ASP A C 1
ATOM 2272 O O . ASP A 1 337 ? 12.598 -9.913 -22.828 1.00 97.31 337 ASP A O 1
ATOM 2276 N N . THR A 1 338 ? 10.421 -9.623 -22.445 1.00 97.69 338 THR A N 1
ATOM 2277 C CA . THR A 1 338 ? 10.262 -8.516 -23.387 1.00 97.69 338 THR A CA 1
ATOM 2278 C C . THR A 1 338 ? 9.841 -7.248 -22.660 1.00 97.69 338 THR A C 1
ATOM 2280 O O . THR A 1 338 ? 9.035 -7.280 -21.730 1.00 97.69 338 THR A O 1
ATOM 2283 N N . ILE A 1 339 ? 10.366 -6.116 -23.125 1.00 98.62 339 ILE A N 1
ATOM 2284 C CA . ILE A 1 339 ? 9.849 -4.786 -22.811 1.00 98.62 339 ILE A CA 1
ATOM 2285 C C . ILE A 1 339 ? 9.012 -4.339 -24.009 1.00 98.62 339 ILE A C 1
ATOM 2287 O O . ILE A 1 339 ? 9.547 -4.126 -25.095 1.00 98.62 339 ILE A O 1
ATOM 2291 N N . SER A 1 340 ? 7.698 -4.227 -23.826 1.00 98.00 340 SER A N 1
ATOM 2292 C CA . SER A 1 340 ? 6.748 -3.828 -24.866 1.00 98.00 340 SER A CA 1
ATOM 2293 C C . SER A 1 340 ? 6.022 -2.553 -24.462 1.00 98.00 340 SER A C 1
ATOM 2295 O O . SER A 1 340 ? 5.197 -2.585 -23.551 1.00 98.00 340 SER A O 1
ATOM 2297 N N . LEU A 1 341 ? 6.282 -1.453 -25.164 1.00 97.94 341 LEU A N 1
ATOM 2298 C CA . LEU A 1 341 ? 5.669 -0.149 -24.928 1.00 97.94 341 LEU A CA 1
ATOM 2299 C C . LEU A 1 341 ? 4.692 0.210 -26.050 1.00 97.94 341 LEU A C 1
ATOM 2301 O O . LEU A 1 341 ? 4.983 0.049 -27.237 1.00 97.94 341 LEU A O 1
ATOM 2305 N N . SER A 1 342 ? 3.495 0.656 -25.694 1.00 96.50 342 SER A N 1
ATOM 2306 C CA . SER A 1 342 ? 2.457 1.088 -26.642 1.00 96.50 342 SER A CA 1
ATOM 2307 C C . SER A 1 342 ? 1.660 2.307 -26.155 1.00 96.50 342 SER A C 1
ATOM 2309 O O . SER A 1 342 ? 0.619 2.634 -26.726 1.00 96.50 342 SER A O 1
ATOM 2311 N N . GLY A 1 343 ? 2.122 2.958 -25.081 1.00 95.69 343 GLY A N 1
ATOM 2312 C CA . GLY A 1 343 ? 1.499 4.143 -24.496 1.00 95.69 343 GLY A CA 1
ATOM 2313 C C . GLY A 1 343 ? 2.027 5.457 -25.070 1.00 95.69 343 GLY A C 1
ATOM 2314 O O . GLY A 1 343 ? 2.586 5.509 -26.161 1.00 95.69 343 GLY A O 1
ATOM 2315 N N . THR A 1 344 ? 1.778 6.548 -24.348 1.00 97.31 344 THR A N 1
ATOM 2316 C CA . THR A 1 344 ? 2.386 7.860 -24.612 1.00 97.31 344 THR A CA 1
ATOM 2317 C C . THR A 1 344 ? 3.487 8.108 -23.593 1.00 97.31 344 THR A C 1
ATOM 2319 O O . THR A 1 344 ? 3.207 8.465 -22.446 1.00 97.31 344 THR A O 1
ATOM 2322 N N . ASP A 1 345 ? 4.726 7.936 -24.025 1.00 98.12 345 ASP A N 1
ATOM 2323 C CA . ASP A 1 345 ? 5.907 7.978 -23.176 1.00 98.12 345 ASP A CA 1
ATOM 2324 C C . ASP A 1 345 ? 6.747 9.202 -23.538 1.00 98.12 345 ASP A C 1
ATOM 2326 O O . ASP A 1 345 ? 7.190 9.343 -24.673 1.00 98.12 345 ASP A O 1
ATOM 2330 N N . ILE A 1 346 ? 6.922 10.110 -22.577 1.00 98.56 346 ILE A N 1
ATOM 2331 C CA . ILE A 1 346 ? 7.630 11.383 -22.734 1.00 98.56 346 ILE A CA 1
ATOM 2332 C C . ILE A 1 346 ? 8.763 11.430 -21.709 1.00 98.56 346 ILE A C 1
ATOM 2334 O O . ILE A 1 346 ? 8.540 11.648 -20.514 1.00 98.56 346 ILE A O 1
ATOM 2338 N N . VAL A 1 347 ? 9.992 11.226 -22.169 1.00 98.62 347 VAL A N 1
ATOM 2339 C CA . VAL A 1 347 ? 11.193 11.167 -21.332 1.00 98.62 347 VAL A CA 1
ATOM 2340 C C . VAL A 1 347 ? 12.166 12.252 -21.773 1.00 98.62 347 VAL A C 1
ATOM 2342 O O . VAL A 1 347 ? 12.980 12.061 -22.662 1.00 98.62 347 VAL A O 1
ATOM 2345 N N . SER A 1 348 ? 12.090 13.426 -21.147 1.00 97.75 348 SER A N 1
ATOM 2346 C CA . SER A 1 348 ? 12.840 14.607 -21.623 1.00 97.75 348 SER A CA 1
ATOM 2347 C C . SER A 1 348 ? 14.372 14.452 -21.618 1.00 97.75 348 SER A C 1
ATOM 2349 O O . SER A 1 348 ? 15.064 15.168 -22.340 1.00 97.75 348 SER A O 1
ATOM 2351 N N . GLY A 1 349 ? 14.900 13.549 -20.793 1.00 97.94 349 GLY A N 1
ATOM 2352 C CA . GLY A 1 349 ? 16.308 13.182 -20.688 1.00 97.94 349 GLY A CA 1
ATOM 2353 C C . GLY A 1 349 ? 16.553 11.762 -21.191 1.00 97.94 349 GLY A C 1
ATOM 2354 O O . GLY A 1 349 ? 16.197 11.425 -22.319 1.00 97.94 349 GLY A O 1
ATOM 2355 N N . ASP A 1 350 ? 17.187 10.935 -20.360 1.00 98.31 350 ASP A N 1
ATOM 2356 C CA . ASP A 1 350 ? 17.643 9.610 -20.773 1.00 98.31 350 ASP A CA 1
ATOM 2357 C C . ASP A 1 350 ? 16.544 8.552 -20.589 1.00 98.31 350 ASP A C 1
ATOM 2359 O O . ASP A 1 350 ? 16.106 8.260 -19.471 1.00 98.31 350 ASP A O 1
ATOM 2363 N N . LEU A 1 351 ? 16.139 7.928 -21.694 1.00 98.75 351 LEU A N 1
ATOM 2364 C CA . LEU A 1 351 ? 15.386 6.682 -21.728 1.00 98.75 351 LEU A CA 1
ATOM 2365 C C . LEU A 1 351 ? 16.361 5.516 -21.910 1.00 98.75 351 LEU A C 1
ATOM 2367 O O . LEU A 1 351 ? 16.997 5.365 -22.954 1.00 98.75 351 LEU A O 1
ATOM 2371 N N . ASN A 1 352 ? 16.467 4.681 -20.885 1.00 98.69 352 ASN A N 1
ATOM 2372 C CA . ASN A 1 352 ? 17.380 3.553 -20.832 1.00 98.69 352 ASN A CA 1
ATOM 2373 C C . ASN A 1 352 ? 16.617 2.223 -20.790 1.00 98.69 352 ASN A C 1
ATOM 2375 O O . ASN A 1 352 ? 15.789 1.986 -19.908 1.00 98.69 352 ASN A O 1
ATOM 2379 N N . PHE A 1 353 ? 16.943 1.318 -21.704 1.00 98.56 353 PHE A N 1
ATOM 2380 C CA . PHE A 1 353 ? 16.478 -0.067 -21.651 1.00 98.56 353 PHE A CA 1
ATOM 2381 C C . PHE A 1 353 ? 17.600 -0.961 -21.132 1.00 98.56 353 PHE A C 1
ATOM 2383 O O . PHE A 1 353 ? 18.672 -1.010 -21.713 1.00 98.56 353 PHE A O 1
ATOM 2390 N N . ALA A 1 354 ? 17.380 -1.690 -20.045 1.00 96.44 354 ALA A N 1
ATOM 2391 C CA . ALA A 1 354 ? 18.359 -2.615 -19.482 1.00 96.44 354 ALA A CA 1
ATOM 2392 C C . ALA A 1 354 ? 17.828 -4.045 -19.594 1.00 96.44 354 ALA A C 1
ATOM 2394 O O . ALA A 1 354 ? 17.292 -4.602 -18.635 1.00 96.44 354 ALA A O 1
ATOM 2395 N N . THR A 1 355 ? 17.925 -4.622 -20.791 1.00 95.81 355 THR A N 1
ATOM 2396 C CA . THR A 1 355 ? 17.422 -5.970 -21.075 1.00 95.81 355 THR A CA 1
ATOM 2397 C C . THR A 1 355 ? 18.376 -6.789 -21.940 1.00 95.81 355 THR A C 1
ATOM 2399 O O . THR A 1 355 ? 19.193 -6.245 -22.685 1.00 95.81 355 THR A O 1
ATOM 2402 N N . TYR A 1 356 ? 18.265 -8.114 -21.829 1.00 88.75 356 TYR A N 1
ATOM 2403 C CA . TYR A 1 356 ? 18.862 -9.088 -22.750 1.00 88.75 356 TYR A CA 1
ATOM 2404 C C . TYR A 1 356 ? 17.832 -9.725 -23.689 1.00 88.75 356 TYR A C 1
ATOM 2406 O O . TYR A 1 356 ? 18.200 -10.567 -24.507 1.00 88.75 356 TYR A O 1
ATOM 2414 N N . GLY A 1 357 ? 16.555 -9.374 -23.549 1.00 93.94 357 GLY A N 1
ATOM 2415 C CA . GLY A 1 357 ? 15.471 -9.798 -24.425 1.00 93.94 357 GLY A CA 1
ATOM 2416 C C . GLY A 1 357 ? 15.014 -8.669 -25.344 1.00 93.94 357 GLY A C 1
ATOM 2417 O O . GLY A 1 357 ? 15.764 -7.730 -25.620 1.00 93.94 357 GLY A O 1
ATOM 2418 N N . ASN A 1 358 ? 13.801 -8.769 -25.878 1.00 96.38 358 ASN A N 1
ATOM 2419 C CA . ASN A 1 358 ? 13.349 -7.839 -26.911 1.00 96.38 358 ASN A CA 1
ATOM 2420 C C . ASN A 1 358 ? 12.874 -6.506 -26.317 1.00 96.38 358 ASN A C 1
ATOM 2422 O O . ASN A 1 358 ? 12.251 -6.473 -25.256 1.00 96.38 358 ASN A O 1
ATOM 2426 N N . VAL A 1 359 ? 13.106 -5.419 -27.050 1.00 98.25 359 VAL A N 1
ATOM 2427 C CA . VAL A 1 359 ? 12.482 -4.112 -26.818 1.00 98.25 359 VAL A CA 1
ATOM 2428 C C . VAL A 1 359 ? 11.590 -3.797 -28.009 1.00 98.25 359 VAL A C 1
ATOM 2430 O O . VAL A 1 359 ? 12.039 -3.813 -29.155 1.00 98.25 359 VAL A O 1
ATOM 2433 N N . ILE A 1 360 ? 10.315 -3.538 -27.751 1.00 98.00 360 ILE A N 1
ATOM 2434 C CA . ILE A 1 360 ? 9.313 -3.301 -28.786 1.00 98.00 360 ILE A CA 1
ATOM 2435 C C . ILE A 1 360 ? 8.516 -2.060 -28.408 1.00 98.00 360 ILE A C 1
ATOM 2437 O O . ILE A 1 360 ? 7.803 -2.056 -27.414 1.00 98.00 360 ILE A O 1
ATOM 2441 N N . HIS A 1 361 ? 8.583 -1.024 -29.231 1.00 97.25 361 HIS A N 1
ATOM 2442 C CA . HIS A 1 361 ? 7.611 0.058 -29.238 1.00 97.25 361 HIS A CA 1
ATOM 2443 C C . HIS A 1 361 ? 6.641 -0.176 -30.402 1.00 97.25 361 HIS A C 1
ATOM 2445 O O . HIS A 1 361 ? 6.960 0.066 -31.569 1.00 97.25 361 HIS A O 1
ATOM 2451 N N . GLY A 1 362 ? 5.491 -0.769 -30.071 1.00 89.69 362 GLY A N 1
ATOM 2452 C CA . GLY A 1 362 ? 4.525 -1.315 -31.032 1.00 89.69 362 GLY A CA 1
ATOM 2453 C C . GLY A 1 362 ? 3.342 -0.399 -31.357 1.00 89.69 362 GLY A C 1
ATOM 2454 O O . GLY A 1 362 ? 2.556 -0.716 -32.248 1.00 89.69 362 GLY A O 1
ATOM 2455 N N . GLY A 1 363 ? 3.199 0.723 -30.651 1.00 93.62 363 GLY A N 1
ATOM 2456 C CA . GLY A 1 363 ? 2.099 1.672 -30.815 1.00 93.62 363 GLY A CA 1
ATOM 2457 C C . GLY A 1 363 ? 2.280 2.904 -29.932 1.00 93.62 363 GLY A C 1
ATOM 2458 O O . GLY A 1 363 ? 3.224 2.968 -29.158 1.00 93.62 363 GLY A O 1
ATOM 2459 N N . GLY A 1 364 ? 1.373 3.874 -30.031 1.00 95.94 364 GLY A N 1
ATOM 2460 C CA . GLY A 1 364 ? 1.454 5.099 -29.232 1.00 95.94 364 GLY A CA 1
ATOM 2461 C C . GLY A 1 364 ? 2.596 6.028 -29.656 1.00 95.94 364 GLY A C 1
ATOM 2462 O O . GLY A 1 364 ? 2.956 6.054 -30.835 1.00 95.94 364 GLY A O 1
ATOM 2463 N N . THR A 1 365 ? 3.112 6.804 -28.701 1.00 96.88 365 THR A N 1
ATOM 2464 C CA . THR A 1 365 ? 4.168 7.804 -28.911 1.00 96.88 365 THR A CA 1
ATOM 2465 C C . THR A 1 365 ? 5.333 7.540 -27.971 1.00 96.88 365 THR A C 1
ATOM 2467 O O . THR A 1 365 ? 5.108 7.366 -26.776 1.00 96.88 365 THR A O 1
ATOM 2470 N N . LEU A 1 366 ? 6.557 7.587 -28.491 1.00 98.12 366 LEU A N 1
ATOM 2471 C CA . LEU A 1 366 ? 7.787 7.545 -27.708 1.00 98.12 366 LEU A CA 1
ATOM 2472 C C . LEU A 1 366 ? 8.644 8.783 -27.996 1.00 98.12 366 LEU A C 1
ATOM 2474 O O . LEU A 1 366 ? 9.301 8.858 -29.030 1.00 98.12 366 LEU A O 1
ATOM 2478 N N . ASP A 1 367 ? 8.634 9.742 -27.079 1.00 98.12 367 ASP A N 1
ATOM 2479 C CA . ASP A 1 367 ? 9.461 10.951 -27.109 1.00 98.12 367 ASP A CA 1
ATOM 2480 C C . ASP A 1 367 ? 10.579 10.804 -26.070 1.00 98.12 367 ASP A C 1
ATOM 2482 O O . ASP A 1 367 ? 10.303 10.576 -24.886 1.00 98.12 367 ASP A O 1
ATOM 2486 N N . ALA A 1 368 ? 11.837 10.879 -26.511 1.00 98.38 368 ALA A N 1
ATOM 2487 C CA . ALA A 1 368 ? 12.981 10.802 -25.614 1.00 98.38 368 ALA A CA 1
ATOM 2488 C C . ALA A 1 368 ? 14.111 11.762 -25.999 1.00 98.38 368 ALA A C 1
ATOM 2490 O O . ALA A 1 368 ? 14.525 11.828 -27.157 1.00 98.38 368 ALA A O 1
ATOM 2491 N N . GLY A 1 369 ? 14.708 12.421 -25.003 1.00 98.38 369 GLY A N 1
ATOM 2492 C CA . GLY A 1 369 ? 15.911 13.232 -25.205 1.00 98.38 369 GLY A CA 1
ATOM 2493 C C . GLY A 1 369 ? 17.087 12.384 -25.695 1.00 98.38 369 GLY A C 1
ATOM 2494 O O . GLY A 1 369 ? 17.642 12.638 -26.769 1.00 98.38 369 GLY A O 1
ATOM 2495 N N . THR A 1 370 ? 17.420 11.333 -24.942 1.00 98.12 370 THR A N 1
ATOM 2496 C CA . THR A 1 370 ? 18.443 10.345 -25.305 1.00 98.12 370 THR A CA 1
ATOM 2497 C C . THR A 1 370 ? 17.902 8.927 -25.153 1.00 98.12 370 THR A C 1
ATOM 2499 O O . THR A 1 370 ? 17.437 8.547 -24.084 1.00 98.12 370 THR A O 1
ATOM 2502 N N . LEU A 1 371 ? 18.049 8.098 -26.181 1.00 98.50 371 LEU A N 1
ATOM 2503 C CA . LEU A 1 371 ? 17.839 6.658 -26.121 1.00 98.50 371 LEU A CA 1
ATOM 2504 C C . LEU A 1 371 ? 19.168 5.944 -25.838 1.00 98.50 371 LEU A C 1
ATOM 2506 O O . LEU A 1 371 ? 20.136 6.082 -26.590 1.00 98.50 371 LEU A O 1
ATOM 2510 N N . THR A 1 372 ? 19.208 5.157 -24.767 1.00 96.88 372 THR A N 1
ATOM 2511 C CA . THR A 1 372 ? 20.360 4.338 -24.362 1.00 96.88 372 THR A CA 1
ATOM 2512 C C . THR A 1 372 ? 19.917 2.932 -23.969 1.00 96.88 372 THR A C 1
ATOM 2514 O O . THR A 1 372 ? 18.725 2.673 -23.780 1.00 96.88 372 THR A O 1
ATOM 2517 N N . GLY A 1 373 ? 20.870 2.007 -23.857 1.00 95.94 373 GLY A N 1
ATOM 2518 C CA . GLY A 1 373 ? 20.614 0.737 -23.194 1.00 95.94 373 GLY A CA 1
ATOM 2519 C C . GLY A 1 373 ? 21.267 -0.490 -23.805 1.00 95.94 373 GLY A C 1
ATOM 2520 O O . GLY A 1 373 ? 22.271 -0.430 -24.515 1.00 95.94 373 GLY A O 1
ATOM 2521 N N . THR A 1 374 ? 20.675 -1.631 -23.489 1.00 92.50 374 THR A N 1
ATOM 2522 C CA . THR A 1 374 ? 20.984 -2.944 -24.031 1.00 92.50 374 THR A CA 1
ATOM 2523 C C . THR A 1 374 ? 19.699 -3.641 -24.445 1.00 92.50 374 THR A C 1
ATOM 2525 O O . THR A 1 374 ? 18.649 -3.456 -23.824 1.00 92.50 374 THR A O 1
ATOM 2528 N N . ALA A 1 375 ? 19.793 -4.477 -25.474 1.00 94.06 375 ALA A N 1
ATOM 2529 C CA . ALA A 1 375 ? 18.724 -5.388 -25.854 1.00 94.06 375 ALA A CA 1
ATOM 2530 C C . ALA A 1 375 ? 19.285 -6.714 -26.381 1.00 94.06 375 ALA A C 1
ATOM 2532 O O . ALA A 1 375 ? 20.473 -6.842 -26.685 1.00 94.06 375 ALA A O 1
ATOM 2533 N N . GLY A 1 376 ? 18.403 -7.705 -26.468 1.00 90.75 376 GLY A N 1
ATOM 2534 C CA . GLY A 1 376 ? 18.659 -9.026 -27.024 1.00 90.75 376 GLY A CA 1
ATOM 2535 C C . GLY A 1 376 ? 18.652 -9.036 -28.546 1.00 90.75 376 GLY A C 1
ATOM 2536 O O . GLY A 1 376 ? 19.426 -8.339 -29.197 1.00 90.75 376 GLY A O 1
ATOM 2537 N N . SER A 1 377 ? 17.779 -9.860 -29.129 1.00 91.44 377 SER A N 1
ATOM 2538 C CA . SER A 1 377 ? 17.725 -10.069 -30.581 1.00 91.44 377 SER A CA 1
ATOM 2539 C C . SER A 1 377 ? 16.987 -8.966 -31.346 1.00 91.44 377 SER A C 1
ATOM 2541 O O . SER A 1 377 ? 17.210 -8.823 -32.547 1.00 91.44 377 SER A O 1
ATOM 2543 N N . LEU A 1 378 ? 16.123 -8.187 -30.691 1.00 95.31 378 LEU A N 1
ATOM 2544 C CA . LEU A 1 378 ? 15.330 -7.143 -31.340 1.00 95.31 378 LEU A CA 1
ATOM 2545 C C . LEU A 1 378 ? 15.193 -5.900 -30.456 1.00 95.31 378 LEU A C 1
ATOM 2547 O O . LEU A 1 378 ? 14.766 -5.998 -29.309 1.00 95.31 378 LEU A O 1
ATOM 2551 N N . ALA A 1 379 ? 15.475 -4.736 -31.034 1.00 97.62 379 ALA A N 1
ATOM 2552 C CA . ALA A 1 379 ? 15.044 -3.435 -30.545 1.00 97.62 379 ALA A CA 1
ATOM 2553 C C . ALA A 1 379 ? 14.299 -2.742 -31.689 1.00 97.62 379 ALA A C 1
ATOM 2555 O O . ALA A 1 379 ? 14.894 -2.409 -32.711 1.00 97.62 379 ALA A O 1
ATOM 2556 N N . SER A 1 380 ? 12.984 -2.604 -31.557 1.00 97.25 380 SER A N 1
ATOM 2557 C CA . SER A 1 380 ? 12.103 -2.129 -32.622 1.00 97.25 380 SER A CA 1
ATOM 2558 C C . SER A 1 380 ? 11.310 -0.920 -32.157 1.00 97.25 380 SER A C 1
ATOM 2560 O O . SER A 1 380 ? 10.411 -1.055 -31.333 1.00 97.25 380 SER A O 1
ATOM 2562 N N . PHE A 1 381 ? 11.588 0.234 -32.748 1.00 97.62 381 PHE A N 1
ATOM 2563 C CA . PHE A 1 381 ? 10.972 1.523 -32.461 1.00 97.62 381 PHE A CA 1
ATOM 2564 C C . PHE A 1 381 ? 10.274 2.064 -33.713 1.00 97.62 381 PHE A C 1
ATOM 2566 O O . PHE A 1 381 ? 10.677 3.072 -34.281 1.00 97.62 381 PHE A O 1
ATOM 2573 N N . ASN A 1 382 ? 9.252 1.341 -34.177 1.00 88.69 382 ASN A N 1
ATOM 2574 C CA . ASN A 1 382 ? 8.646 1.554 -35.502 1.00 88.69 382 ASN A CA 1
ATOM 2575 C C . ASN A 1 382 ? 7.250 2.205 -35.444 1.00 88.69 382 ASN A C 1
ATOM 2577 O O . ASN A 1 382 ? 6.571 2.325 -36.462 1.00 88.69 382 ASN A O 1
ATOM 2581 N N . ALA A 1 383 ? 6.7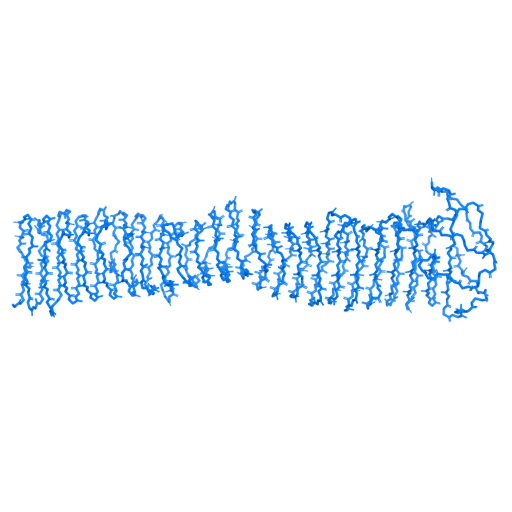78 2.562 -34.247 1.00 93.50 383 ALA A N 1
ATOM 2582 C CA . ALA A 1 383 ? 5.604 3.414 -34.075 1.00 93.50 383 ALA A CA 1
ATOM 2583 C C . ALA A 1 383 ? 6.026 4.898 -34.032 1.00 93.50 383 ALA A C 1
ATOM 2585 O O . ALA A 1 383 ? 7.063 5.263 -34.583 1.00 93.50 383 ALA A O 1
ATOM 2586 N N . LEU A 1 384 ? 5.199 5.784 -33.475 1.00 95.31 384 LEU A N 1
ATOM 2587 C CA . LEU A 1 384 ? 5.446 7.222 -33.542 1.00 95.31 384 LEU A CA 1
ATOM 2588 C C . LEU A 1 384 ? 6.561 7.612 -32.558 1.00 95.31 384 LEU A C 1
ATOM 2590 O O . LEU A 1 384 ? 6.309 7.709 -31.361 1.00 95.31 384 LEU A O 1
ATOM 2594 N N . THR A 1 385 ? 7.783 7.849 -33.039 1.00 97.31 385 THR A N 1
ATOM 2595 C CA . THR A 1 385 ? 8.906 8.228 -32.162 1.00 97.31 385 THR A CA 1
ATOM 2596 C C . THR A 1 385 ? 9.460 9.618 -32.458 1.00 97.31 385 THR A C 1
ATOM 2598 O O . THR A 1 385 ? 9.449 10.053 -33.608 1.00 97.31 385 THR A O 1
ATOM 2601 N N . ASP A 1 386 ? 9.928 10.322 -31.431 1.00 97.69 386 ASP A N 1
ATOM 2602 C CA . ASP A 1 386 ? 10.708 11.566 -31.523 1.00 97.69 386 ASP A CA 1
ATOM 2603 C C . ASP A 1 386 ? 11.893 11.448 -30.554 1.00 97.69 386 ASP A C 1
ATOM 2605 O O . ASP A 1 386 ? 11.815 11.769 -29.371 1.00 97.69 386 ASP A O 1
ATOM 2609 N N . ILE A 1 387 ? 12.969 10.836 -31.038 1.00 98.38 387 ILE A N 1
ATOM 2610 C CA . ILE A 1 387 ? 14.198 10.591 -30.294 1.00 98.38 387 ILE A CA 1
ATOM 2611 C C . ILE A 1 387 ? 15.219 11.651 -30.699 1.00 98.38 387 ILE A C 1
ATOM 2613 O O . ILE A 1 387 ? 15.645 11.710 -31.854 1.00 98.38 387 ILE A O 1
ATOM 2617 N N . GLY A 1 388 ? 15.671 12.456 -29.739 1.00 97.94 388 GLY A N 1
ATOM 2618 C CA . GLY A 1 388 ? 16.672 13.491 -29.997 1.00 97.94 388 GLY A CA 1
ATOM 2619 C C . GLY A 1 388 ? 18.061 12.908 -30.271 1.00 97.94 388 GLY A C 1
ATOM 2620 O O . GLY A 1 388 ? 18.736 13.289 -31.233 1.00 97.94 388 GLY A O 1
ATOM 2621 N N . THR A 1 389 ? 18.504 11.973 -29.426 1.00 97.31 389 THR A N 1
ATOM 2622 C CA . THR A 1 389 ? 19.841 11.370 -29.500 1.00 97.31 389 THR A CA 1
ATOM 2623 C C . THR A 1 389 ? 19.813 9.860 -29.274 1.00 97.31 389 THR A C 1
ATOM 2625 O O . THR A 1 389 ? 19.193 9.389 -28.332 1.00 97.31 389 THR A O 1
ATOM 2628 N N . ILE A 1 390 ? 20.559 9.084 -30.061 1.00 97.19 390 ILE A N 1
ATOM 2629 C CA . ILE A 1 390 ? 20.973 7.723 -29.691 1.00 97.19 390 ILE A CA 1
ATOM 2630 C C . ILE A 1 390 ? 22.350 7.809 -29.028 1.00 97.19 390 ILE A C 1
ATOM 2632 O O . ILE A 1 390 ? 23.340 8.205 -29.659 1.00 97.19 390 ILE A O 1
ATOM 2636 N N . GLY A 1 391 ? 22.399 7.454 -27.745 1.00 93.00 391 GLY A N 1
ATOM 2637 C CA . GLY A 1 391 ? 23.629 7.315 -26.971 1.00 93.00 391 GLY A CA 1
ATOM 2638 C C . GLY A 1 391 ? 24.241 5.921 -27.120 1.00 93.00 391 GLY A C 1
ATOM 2639 O O . GLY A 1 391 ? 24.208 5.321 -28.194 1.00 93.00 391 GLY A O 1
ATOM 2640 N N . SER A 1 392 ? 24.799 5.386 -26.033 1.00 90.94 392 SER A N 1
ATOM 2641 C CA . SER A 1 392 ? 25.264 3.995 -26.004 1.00 90.94 392 SER A CA 1
ATOM 2642 C C . SER A 1 392 ? 24.070 3.043 -26.053 1.00 90.94 392 SER A C 1
ATOM 2644 O O . SER A 1 392 ? 23.286 3.002 -25.104 1.00 90.94 392 SER A O 1
ATOM 2646 N N . PHE A 1 393 ? 23.965 2.249 -27.116 1.00 93.44 393 PHE A N 1
ATOM 2647 C CA . PHE A 1 393 ? 22.959 1.201 -27.258 1.00 93.44 393 PHE A CA 1
ATOM 2648 C C . PHE A 1 393 ? 23.606 -0.080 -27.789 1.00 93.44 393 PHE A C 1
ATOM 2650 O O . PHE A 1 393 ? 24.095 -0.118 -28.918 1.00 93.44 393 PHE A O 1
ATOM 2657 N N . LEU A 1 394 ? 23.647 -1.125 -26.965 1.00 89.81 394 LEU A N 1
ATOM 2658 C CA . LEU A 1 394 ? 24.457 -2.315 -27.225 1.00 89.81 394 LEU A CA 1
ATOM 2659 C C . LEU A 1 394 ? 23.591 -3.561 -27.409 1.00 89.81 394 LEU A C 1
ATOM 2661 O O . LEU A 1 394 ? 22.837 -3.944 -26.515 1.00 89.81 394 LEU A O 1
ATOM 2665 N N . MET A 1 395 ? 23.745 -4.229 -28.547 1.00 87.69 395 MET A N 1
ATOM 2666 C CA . MET A 1 395 ? 23.035 -5.458 -28.887 1.00 87.69 395 MET A CA 1
ATOM 2667 C C . MET A 1 395 ? 23.972 -6.482 -29.552 1.00 87.69 395 MET A C 1
ATOM 2669 O O . MET A 1 395 ? 24.967 -6.122 -30.181 1.00 87.69 395 MET A O 1
ATOM 2673 N N . GLY A 1 396 ? 23.656 -7.774 -29.403 1.00 74.75 396 GLY A N 1
ATOM 2674 C CA . GLY A 1 396 ? 24.401 -8.900 -29.997 1.00 74.75 396 GLY A CA 1
ATOM 2675 C C . GLY A 1 396 ? 23.975 -9.233 -31.440 1.00 74.75 396 GLY A C 1
ATOM 2676 O O . GLY A 1 396 ? 23.756 -8.329 -32.242 1.00 74.75 396 GLY A O 1
ATOM 2677 N N . ASP A 1 397 ? 23.820 -10.524 -31.781 1.00 71.00 397 ASP A N 1
ATOM 2678 C CA . ASP A 1 397 ? 23.236 -11.000 -33.057 1.00 71.00 397 ASP A CA 1
ATOM 2679 C C . ASP A 1 397 ? 21.762 -10.566 -33.194 1.00 71.00 397 ASP A C 1
ATOM 2681 O O . ASP A 1 397 ? 20.842 -11.283 -32.795 1.00 71.00 397 ASP A O 1
ATOM 2685 N N . SER A 1 398 ? 21.539 -9.349 -33.694 1.00 85.00 398 SER A N 1
ATOM 2686 C CA . SER A 1 398 ? 20.306 -8.604 -33.423 1.00 85.00 398 SER A CA 1
ATOM 2687 C C . SER A 1 398 ? 19.908 -7.574 -34.488 1.00 85.00 398 SER A C 1
ATOM 2689 O O . SER A 1 398 ? 20.730 -7.140 -35.294 1.00 85.00 398 SER A O 1
ATOM 2691 N N . LEU A 1 399 ? 18.643 -7.149 -34.462 1.00 92.62 399 LEU A N 1
ATOM 2692 C CA . LEU A 1 399 ? 18.101 -6.073 -35.294 1.00 92.62 399 LEU A CA 1
ATOM 2693 C C . LEU A 1 399 ? 17.741 -4.853 -34.437 1.00 92.62 399 LEU A C 1
ATOM 2695 O O . LEU A 1 399 ? 16.865 -4.947 -33.578 1.00 92.62 399 LEU A O 1
ATOM 2699 N N . PHE A 1 400 ? 18.354 -3.708 -34.731 1.00 95.62 400 PHE A N 1
ATOM 2700 C CA . PHE A 1 400 ? 17.901 -2.396 -34.273 1.00 95.62 400 PHE A CA 1
ATOM 2701 C C . PHE A 1 400 ? 17.103 -1.718 -35.392 1.00 95.62 400 PHE A C 1
ATOM 2703 O O . PHE A 1 400 ? 17.619 -1.546 -36.496 1.00 95.62 400 PHE A O 1
ATOM 2710 N N . SER A 1 401 ? 15.860 -1.327 -35.123 1.00 96.38 401 SER A N 1
ATOM 2711 C CA . SER A 1 401 ? 14.976 -0.629 -36.061 1.00 96.38 401 SER A CA 1
ATOM 2712 C C . SER A 1 401 ? 14.389 0.614 -35.399 1.00 96.38 401 SER A C 1
ATOM 2714 O O . SER A 1 401 ? 13.893 0.513 -34.280 1.00 96.38 401 SER A O 1
ATOM 2716 N N . LEU A 1 402 ? 14.438 1.764 -36.070 1.00 97.56 402 LEU A N 1
ATOM 2717 C CA . LEU A 1 402 ? 13.894 3.030 -35.578 1.00 97.56 402 LEU A CA 1
ATOM 2718 C C . LEU A 1 402 ? 13.291 3.849 -36.722 1.00 97.56 402 LEU A C 1
ATOM 2720 O O . LEU A 1 402 ? 14.001 4.199 -37.665 1.00 97.56 402 LEU A O 1
ATOM 2724 N N . ASP A 1 403 ? 12.021 4.220 -36.573 1.00 96.12 403 ASP A N 1
ATOM 2725 C CA . ASP A 1 403 ? 11.333 5.210 -37.399 1.00 96.12 403 ASP A CA 1
ATOM 2726 C C . ASP A 1 403 ? 11.131 6.497 -36.587 1.00 96.12 403 ASP A C 1
ATOM 2728 O O . ASP A 1 403 ? 10.230 6.595 -35.755 1.00 96.12 403 ASP A O 1
ATOM 2732 N N . ASN A 1 404 ? 11.987 7.487 -36.831 1.00 97.31 404 ASN A N 1
ATOM 2733 C CA . ASN A 1 404 ? 12.086 8.724 -36.069 1.00 97.31 404 ASN A CA 1
ATOM 2734 C C . ASN A 1 404 ? 11.412 9.918 -36.757 1.00 97.31 404 ASN A C 1
ATOM 2736 O O . ASN A 1 404 ? 11.584 10.186 -37.956 1.00 97.31 404 ASN A O 1
ATOM 2740 N N . THR A 1 405 ? 10.702 10.711 -35.966 1.00 95.88 405 THR A N 1
ATOM 2741 C CA . THR A 1 405 ? 10.242 12.043 -36.350 1.00 95.88 405 THR A CA 1
ATOM 2742 C C . THR A 1 405 ? 11.234 13.101 -35.881 1.00 95.88 405 THR A C 1
ATOM 2744 O O . THR A 1 405 ? 11.857 12.950 -34.843 1.00 95.88 405 THR A O 1
ATOM 2747 N N . GLY A 1 406 ? 11.453 14.147 -36.680 1.00 94.19 406 GLY A N 1
ATOM 2748 C CA . GLY A 1 406 ? 12.395 15.205 -36.304 1.00 94.19 406 GLY A CA 1
ATOM 2749 C C . GLY A 1 406 ? 13.873 14.846 -36.496 1.00 94.19 406 GLY A C 1
ATOM 2750 O O . GLY A 1 406 ? 14.229 13.899 -37.198 1.00 94.19 406 GLY A O 1
ATOM 2751 N N . THR A 1 407 ? 14.753 15.694 -35.965 1.00 95.25 407 THR A N 1
ATOM 2752 C CA . THR A 1 407 ? 16.210 15.550 -36.105 1.00 95.25 407 THR A CA 1
ATOM 2753 C C . THR A 1 407 ? 16.731 14.506 -35.128 1.00 95.25 407 THR A C 1
ATOM 2755 O O . THR A 1 407 ? 16.456 14.601 -33.939 1.00 95.25 407 THR A O 1
ATOM 2758 N N . LEU A 1 408 ? 17.550 13.577 -35.618 1.00 97.50 408 LEU A N 1
ATOM 2759 C CA . LEU A 1 408 ? 18.161 12.519 -34.820 1.00 97.50 408 LEU A CA 1
ATOM 2760 C C . LEU A 1 408 ? 19.679 12.680 -34.797 1.00 97.50 408 LEU A C 1
ATOM 2762 O O . LEU A 1 408 ? 20.309 12.732 -35.852 1.00 97.50 408 LEU A O 1
ATOM 2766 N N . THR A 1 409 ? 20.276 12.691 -33.608 1.00 95.62 409 THR A N 1
ATOM 2767 C CA . THR A 1 409 ? 21.735 12.647 -33.437 1.00 95.62 409 THR A CA 1
ATOM 2768 C C . THR A 1 409 ? 22.180 11.258 -32.996 1.00 95.62 409 THR A C 1
ATOM 2770 O O . THR A 1 409 ? 21.641 10.705 -32.048 1.00 95.62 409 THR A O 1
ATOM 2773 N N . ILE A 1 410 ? 23.199 10.682 -33.625 1.00 93.94 410 ILE A N 1
ATOM 2774 C CA . ILE A 1 410 ? 23.841 9.456 -33.147 1.00 93.94 410 ILE A CA 1
ATOM 2775 C C . ILE A 1 410 ? 25.185 9.838 -32.547 1.00 93.94 410 ILE A C 1
ATOM 2777 O O . ILE A 1 410 ? 26.067 10.322 -33.255 1.00 93.94 410 ILE A O 1
ATOM 2781 N N . THR A 1 411 ? 25.333 9.602 -31.244 1.00 90.12 411 THR A N 1
ATOM 2782 C CA . THR A 1 411 ? 26.607 9.765 -30.527 1.00 90.12 411 THR A CA 1
ATOM 2783 C C . THR A 1 411 ? 27.270 8.420 -30.239 1.00 90.12 411 THR A C 1
ATOM 2785 O O . THR A 1 411 ? 28.494 8.308 -30.335 1.00 90.12 411 THR A O 1
ATOM 2788 N N . GLY A 1 412 ? 26.472 7.371 -30.005 1.00 76.19 412 GLY A N 1
ATOM 2789 C CA . GLY A 1 412 ? 26.927 5.984 -29.898 1.00 76.19 412 GLY A CA 1
ATOM 2790 C C . GLY A 1 412 ? 27.744 5.664 -28.633 1.00 76.19 412 GLY A C 1
ATOM 2791 O O . GLY A 1 412 ? 27.900 6.517 -27.755 1.00 76.19 412 GLY A O 1
ATOM 2792 N N . PRO A 1 413 ? 28.289 4.435 -28.527 1.00 86.69 413 PRO A N 1
ATOM 2793 C CA . PRO A 1 413 ? 28.292 3.376 -29.544 1.00 86.69 413 PRO A CA 1
ATOM 2794 C C . PRO A 1 413 ? 26.911 2.734 -29.756 1.00 86.69 413 PRO A C 1
ATOM 2796 O O . PRO A 1 413 ? 26.266 2.326 -28.795 1.00 86.69 413 PRO A O 1
ATOM 2799 N N . LEU A 1 414 ? 26.484 2.604 -31.014 1.00 91.50 414 LEU A N 1
ATOM 2800 C CA . LEU A 1 414 ? 25.318 1.818 -31.424 1.00 91.50 414 LEU A CA 1
ATOM 2801 C C . LEU A 1 414 ? 25.801 0.496 -32.024 1.00 91.50 414 LEU A C 1
ATOM 2803 O O . LEU A 1 414 ? 26.450 0.493 -33.071 1.00 91.50 414 LEU A O 1
ATOM 2807 N N . VAL A 1 415 ? 25.508 -0.619 -31.359 1.00 87.75 415 VAL A N 1
ATOM 2808 C CA . VAL A 1 415 ? 25.988 -1.953 -31.739 1.00 87.75 415 VAL A CA 1
ATOM 2809 C C . VAL A 1 415 ? 24.800 -2.875 -31.986 1.00 87.75 415 VAL A C 1
ATOM 2811 O O . VAL A 1 415 ? 23.994 -3.056 -31.082 1.00 87.75 415 VAL A O 1
ATOM 2814 N N . ALA A 1 416 ? 24.698 -3.459 -33.180 1.00 87.50 416 ALA A N 1
ATOM 2815 C CA . ALA A 1 416 ? 23.715 -4.495 -33.530 1.00 87.50 416 ALA A CA 1
ATOM 2816 C C . ALA A 1 416 ? 24.182 -5.271 -34.773 1.00 87.50 416 ALA A C 1
ATOM 2818 O O . ALA A 1 416 ? 25.083 -4.821 -35.471 1.00 87.50 416 ALA A O 1
ATOM 2819 N N . ASN A 1 417 ? 23.578 -6.413 -35.114 1.00 85.31 417 ASN A N 1
ATOM 2820 C CA . ASN A 1 417 ? 23.929 -7.119 -36.360 1.00 85.31 417 ASN A CA 1
ATOM 2821 C C . ASN A 1 417 ? 23.419 -6.345 -37.590 1.00 85.31 417 ASN A C 1
ATOM 2823 O O . ASN A 1 417 ? 24.176 -6.114 -38.536 1.00 85.31 417 ASN A O 1
ATOM 2827 N N . VAL A 1 418 ? 22.172 -5.876 -37.520 1.00 87.81 418 VAL A N 1
ATOM 2828 C CA . VAL A 1 418 ? 21.520 -5.037 -38.531 1.00 87.81 418 VAL A CA 1
ATOM 2829 C C . VAL A 1 418 ? 20.981 -3.774 -37.868 1.00 87.81 418 VAL A C 1
ATOM 2831 O O . VAL A 1 418 ? 20.310 -3.853 -36.840 1.00 87.81 418 VAL A O 1
ATOM 2834 N N . ILE A 1 419 ? 21.247 -2.612 -38.469 1.00 90.81 419 ILE A N 1
ATOM 2835 C CA . ILE A 1 419 ? 20.722 -1.316 -38.018 1.00 90.81 419 ILE A CA 1
ATOM 2836 C C . ILE A 1 419 ? 19.880 -0.707 -39.139 1.00 90.81 419 ILE A C 1
ATOM 2838 O O . ILE A 1 419 ? 20.398 -0.454 -40.223 1.00 90.81 419 ILE A O 1
ATOM 2842 N N . SER A 1 420 ? 18.603 -0.448 -38.874 1.00 92.88 420 SER A N 1
ATOM 2843 C CA . SER A 1 420 ? 17.660 0.202 -39.785 1.00 92.88 420 SER A CA 1
ATOM 2844 C C . SER A 1 420 ? 17.122 1.472 -39.135 1.00 92.88 420 SER A C 1
ATOM 2846 O O . SER A 1 420 ? 16.319 1.398 -38.212 1.00 92.88 420 SER A O 1
ATOM 2848 N N . ILE A 1 421 ? 17.559 2.641 -39.597 1.00 95.19 421 ILE A N 1
ATOM 2849 C CA . ILE A 1 421 ? 17.094 3.934 -39.085 1.00 95.19 421 ILE A CA 1
ATOM 2850 C C . ILE A 1 421 ? 16.480 4.726 -40.230 1.00 95.19 421 ILE A C 1
ATOM 2852 O O . ILE A 1 421 ? 17.126 4.970 -41.249 1.00 95.19 421 ILE A O 1
ATOM 2856 N N . SER A 1 422 ? 15.247 5.164 -40.030 1.00 93.44 422 SER A N 1
ATOM 2857 C CA . SER A 1 422 ? 14.533 6.106 -40.877 1.00 93.44 422 SER A CA 1
ATOM 2858 C C . SER A 1 422 ? 14.259 7.355 -40.056 1.00 93.44 422 SER A C 1
ATOM 2860 O O . SER A 1 422 ? 13.683 7.266 -38.981 1.00 93.44 422 SER A O 1
ATOM 2862 N N . SER A 1 423 ? 14.675 8.523 -40.530 1.00 95.31 423 SER A N 1
ATOM 2863 C CA . SER A 1 423 ? 14.354 9.800 -39.902 1.00 95.31 423 SER A CA 1
ATOM 2864 C C . SER A 1 423 ? 13.687 10.724 -40.907 1.00 95.31 423 SER A C 1
ATOM 2866 O O . SER A 1 423 ? 14.145 10.880 -42.039 1.00 95.31 423 SER A O 1
ATOM 2868 N N . THR A 1 424 ? 12.592 11.361 -40.501 1.00 94.75 424 THR A N 1
ATOM 2869 C CA . THR A 1 424 ? 11.941 12.395 -41.322 1.00 94.75 424 THR A CA 1
ATOM 2870 C C . THR A 1 424 ? 12.642 13.751 -41.232 1.00 94.75 424 THR A C 1
ATOM 2872 O O . THR A 1 424 ? 12.445 14.588 -42.113 1.00 94.75 424 THR A O 1
ATOM 2875 N N . GLY A 1 425 ? 13.463 13.976 -40.202 1.00 92.38 425 GLY A N 1
ATOM 2876 C CA . GLY A 1 425 ? 14.333 15.143 -40.079 1.00 92.38 425 GLY A CA 1
ATOM 2877 C C . GLY A 1 425 ? 15.786 14.829 -40.429 1.00 92.38 425 GLY A C 1
ATOM 2878 O O . GLY A 1 425 ? 16.105 13.811 -41.039 1.00 92.38 425 GLY A O 1
ATOM 2879 N N . GLN A 1 426 ? 16.691 15.739 -40.079 1.00 92.44 426 GLN A N 1
ATOM 2880 C CA . GLN A 1 426 ? 18.117 15.541 -40.333 1.00 92.44 426 GLN A CA 1
ATOM 2881 C C . GLN A 1 426 ? 18.670 14.398 -39.472 1.00 92.44 426 GLN A C 1
ATOM 2883 O O . GLN A 1 426 ? 18.319 14.277 -38.302 1.00 92.44 426 GLN A O 1
ATOM 2888 N N . LEU A 1 427 ? 19.562 13.590 -40.040 1.00 93.31 427 LEU A N 1
ATOM 2889 C CA . LEU A 1 427 ? 20.363 12.625 -39.297 1.00 93.31 427 LEU A CA 1
ATOM 2890 C C . LEU A 1 427 ? 21.773 13.189 -39.099 1.00 93.31 427 LEU A C 1
ATOM 2892 O O . LEU A 1 427 ? 22.462 13.492 -40.074 1.00 93.31 427 LEU A O 1
ATOM 2896 N N . ILE A 1 428 ? 22.197 13.337 -37.848 1.00 92.00 428 ILE A N 1
ATOM 2897 C CA . ILE A 1 428 ? 23.511 13.862 -37.468 1.00 92.00 428 ILE A CA 1
ATOM 2898 C C . ILE A 1 428 ? 24.342 12.721 -36.884 1.00 92.00 428 ILE A C 1
ATOM 2900 O O . ILE A 1 428 ? 23.972 12.122 -35.880 1.00 92.00 428 ILE A O 1
ATOM 2904 N N . LEU A 1 429 ? 25.488 12.435 -37.488 1.00 89.88 429 LEU A N 1
ATOM 2905 C CA . LEU A 1 429 ? 26.469 11.472 -37.001 1.00 89.88 429 LEU A CA 1
ATOM 2906 C C . LEU A 1 429 ? 27.537 12.247 -36.221 1.00 89.88 429 LEU A C 1
ATOM 2908 O O . LEU A 1 429 ? 28.461 12.807 -36.806 1.00 89.88 429 LEU A O 1
ATOM 2912 N N . ALA A 1 430 ? 27.368 12.353 -34.903 1.00 84.44 430 ALA A N 1
ATOM 2913 C CA . ALA A 1 430 ? 28.208 13.174 -34.032 1.00 84.44 430 ALA A CA 1
ATOM 2914 C C . ALA A 1 430 ? 29.078 12.278 -33.146 1.00 84.44 430 ALA A C 1
ATOM 2916 O O . ALA A 1 430 ? 28.700 11.921 -32.031 1.00 84.44 430 ALA A O 1
ATOM 2917 N N . GLY A 1 431 ? 30.233 11.858 -33.657 1.00 66.00 431 GLY A N 1
ATOM 2918 C CA . GLY A 1 431 ? 31.034 10.839 -32.984 1.00 66.00 431 GLY A CA 1
ATOM 2919 C C . GLY A 1 431 ? 31.764 11.361 -31.746 1.00 66.00 431 GLY A C 1
ATOM 2920 O O . GLY A 1 431 ? 32.203 12.509 -31.678 1.00 66.00 431 GLY A O 1
ATOM 2921 N N . SER A 1 432 ? 31.919 10.483 -30.756 1.00 69.44 432 SER A N 1
ATOM 2922 C CA . SER A 1 432 ? 32.847 10.653 -29.633 1.00 69.44 432 SER A CA 1
ATOM 2923 C C . SER A 1 432 ? 34.029 9.679 -29.792 1.00 69.44 432 SER A C 1
ATOM 2925 O O . SER A 1 432 ? 33.938 8.752 -30.596 1.00 69.44 432 SER A O 1
ATOM 2927 N N . PRO A 1 433 ? 35.139 9.811 -29.037 1.00 61.59 433 PRO A N 1
ATOM 2928 C CA . PRO A 1 433 ? 36.279 8.888 -29.135 1.00 61.59 433 PRO A CA 1
ATOM 2929 C C . PRO A 1 433 ? 35.940 7.395 -28.951 1.00 61.59 433 PRO A C 1
ATOM 2931 O O . PRO A 1 433 ? 36.722 6.555 -29.380 1.00 61.59 433 PRO A O 1
ATOM 2934 N N . ASN A 1 434 ? 34.787 7.078 -28.347 1.00 60.59 434 ASN A N 1
ATOM 2935 C CA . ASN A 1 434 ? 34.243 5.721 -28.196 1.00 60.59 434 ASN A CA 1
ATOM 2936 C C . ASN A 1 434 ? 32.838 5.571 -28.823 1.00 60.59 434 ASN A C 1
ATOM 2938 O O . ASN A 1 434 ? 32.141 4.595 -28.558 1.00 60.59 434 ASN A O 1
ATOM 2942 N N . GLY A 1 435 ? 32.402 6.571 -29.588 1.00 69.25 435 GLY A N 1
ATOM 2943 C CA . GLY A 1 435 ? 31.110 6.630 -30.257 1.00 69.25 435 GLY A CA 1
ATOM 2944 C C . GLY A 1 435 ? 31.179 6.067 -31.671 1.00 69.25 435 GLY A C 1
ATOM 2945 O O . GLY A 1 435 ? 32.262 5.845 -32.205 1.00 69.25 435 GLY A O 1
ATOM 2946 N N . GLY A 1 436 ? 30.026 5.835 -32.289 1.00 78.12 436 GLY A N 1
ATOM 2947 C CA . GLY A 1 436 ? 29.960 5.274 -33.638 1.00 78.12 436 GLY A CA 1
ATOM 2948 C C . GLY A 1 436 ? 28.873 4.225 -33.812 1.00 78.12 436 GLY A C 1
ATOM 2949 O O . GLY A 1 436 ? 28.073 3.978 -32.910 1.00 78.12 436 GLY A O 1
ATOM 2950 N N . MET A 1 437 ? 28.869 3.598 -34.982 1.00 84.88 437 MET A N 1
ATOM 2951 C CA . MET A 1 437 ? 27.980 2.501 -35.348 1.00 84.88 437 MET A CA 1
ATOM 2952 C C . MET A 1 437 ? 28.786 1.252 -35.687 1.00 84.88 437 MET A C 1
ATOM 2954 O O . MET A 1 437 ? 29.670 1.268 -36.540 1.00 84.88 437 MET A O 1
ATOM 2958 N N . PHE A 1 438 ? 28.447 0.141 -35.048 1.00 79.44 438 PHE A N 1
ATOM 2959 C CA . PHE A 1 438 ? 29.166 -1.117 -35.192 1.00 79.44 438 PHE A CA 1
ATOM 2960 C C . PHE A 1 438 ? 28.176 -2.216 -35.548 1.00 79.44 438 PHE A C 1
ATOM 2962 O O . PHE A 1 438 ? 27.252 -2.499 -34.786 1.00 79.44 438 PHE A O 1
ATOM 2969 N N . PHE A 1 439 ? 28.373 -2.839 -36.706 1.00 77.06 439 PHE A N 1
ATOM 2970 C CA . PHE A 1 439 ? 27.497 -3.898 -37.185 1.00 77.06 439 PHE A CA 1
ATOM 2971 C C . PHE A 1 439 ? 28.265 -5.024 -37.868 1.00 77.06 439 PHE A C 1
ATOM 2973 O O . PHE A 1 439 ? 29.368 -4.826 -38.369 1.00 77.06 439 PHE A O 1
ATOM 2980 N N . SER A 1 440 ? 27.692 -6.227 -37.833 1.00 67.75 440 SER A N 1
ATOM 2981 C CA . SER A 1 440 ? 28.322 -7.475 -38.292 1.00 67.75 440 SER A CA 1
ATOM 2982 C C . SER A 1 440 ? 27.557 -8.177 -39.419 1.00 67.75 440 SER A C 1
ATOM 2984 O O . SER A 1 440 ? 27.951 -9.278 -39.804 1.00 67.75 440 SER A O 1
ATOM 2986 N N . GLY A 1 441 ? 26.474 -7.562 -39.916 1.00 64.62 441 GLY A N 1
ATOM 2987 C CA . GLY A 1 441 ? 25.505 -8.140 -40.848 1.00 64.62 441 GLY A CA 1
ATOM 2988 C C . GLY A 1 441 ? 26.025 -8.593 -42.213 1.00 64.62 441 GLY A C 1
ATOM 2989 O O . GLY A 1 441 ? 27.210 -8.803 -42.452 1.00 64.62 441 GLY A O 1
ATOM 2990 N N . SER A 1 442 ? 25.101 -8.826 -43.144 1.00 65.69 442 SER A N 1
ATOM 2991 C CA . SER A 1 442 ? 25.444 -9.466 -44.417 1.00 65.69 442 SER A CA 1
ATOM 2992 C C . SER A 1 442 ? 26.108 -8.506 -45.410 1.00 65.69 442 SER A C 1
ATOM 2994 O O . SER A 1 442 ? 25.804 -7.317 -45.470 1.00 65.69 442 SER A O 1
ATOM 2996 N N . ILE A 1 443 ? 26.980 -9.048 -46.265 1.00 66.56 443 ILE A N 1
ATOM 2997 C CA . ILE A 1 443 ? 27.493 -8.339 -47.444 1.00 66.56 443 ILE A CA 1
ATOM 2998 C C . ILE A 1 443 ? 26.447 -8.457 -48.557 1.00 66.56 443 ILE A C 1
ATOM 3000 O O . ILE A 1 443 ? 26.052 -9.566 -48.936 1.00 66.56 443 ILE A O 1
ATOM 3004 N N . ALA A 1 444 ? 25.979 -7.330 -49.085 1.00 63.50 444 ALA A N 1
ATOM 3005 C CA . ALA A 1 444 ? 25.119 -7.309 -50.260 1.00 63.50 444 ALA A CA 1
ATOM 3006 C C . ALA A 1 444 ? 25.934 -7.595 -51.535 1.00 63.50 444 ALA A C 1
ATOM 3008 O O . ALA A 1 444 ? 27.133 -7.322 -51.614 1.00 63.50 444 ALA A O 1
ATOM 3009 N N . SER A 1 445 ? 25.286 -8.141 -52.570 1.00 63.06 445 SER A N 1
ATOM 3010 C CA . SER A 1 445 ? 25.921 -8.247 -53.891 1.00 63.06 445 SER A CA 1
ATOM 3011 C C . SER A 1 445 ? 26.344 -6.858 -54.378 1.00 63.06 445 SER A C 1
ATOM 3013 O O . SER A 1 445 ? 25.623 -5.885 -54.186 1.00 63.06 445 SER A O 1
ATOM 3015 N N . ASN A 1 446 ? 27.454 -6.770 -55.109 1.00 61.06 446 ASN A N 1
ATOM 3016 C CA . ASN A 1 446 ? 27.882 -5.539 -55.785 1.00 61.06 446 ASN A CA 1
ATOM 3017 C C . ASN A 1 446 ? 26.888 -5.019 -56.847 1.00 61.06 446 ASN A C 1
ATOM 3019 O O . ASN A 1 446 ? 27.089 -3.938 -57.391 1.00 61.06 446 ASN A O 1
ATOM 3023 N N . THR A 1 447 ? 25.843 -5.790 -57.161 1.00 60.88 447 THR A N 1
ATOM 3024 C CA . THR A 1 447 ? 24.731 -5.403 -58.044 1.00 60.88 447 THR A CA 1
ATOM 3025 C C . THR A 1 447 ? 23.448 -5.061 -57.283 1.00 60.88 447 THR A C 1
ATOM 3027 O O . THR A 1 447 ? 22.438 -4.746 -57.909 1.00 60.88 447 THR A O 1
ATOM 3030 N N . ALA A 1 448 ? 23.456 -5.131 -55.948 1.00 60.44 448 ALA A N 1
ATOM 3031 C CA . ALA A 1 448 ? 22.288 -4.834 -55.133 1.00 60.44 448 ALA A CA 1
ATOM 3032 C C . ALA A 1 448 ? 21.947 -3.344 -55.224 1.00 60.44 448 ALA A C 1
ATOM 3034 O O . ALA A 1 448 ? 22.707 -2.486 -54.778 1.00 60.44 448 ALA A O 1
ATOM 3035 N N . THR A 1 449 ? 20.787 -3.041 -55.803 1.00 66.38 449 THR A N 1
ATOM 3036 C CA . THR A 1 449 ? 20.282 -1.668 -55.903 1.00 66.38 449 THR A CA 1
ATOM 3037 C C . THR A 1 449 ? 19.287 -1.317 -54.800 1.00 66.38 449 THR A C 1
ATOM 3039 O O . THR A 1 449 ? 18.979 -0.143 -54.624 1.00 66.38 449 THR A O 1
ATOM 3042 N N . VAL A 1 450 ? 18.801 -2.306 -54.047 1.00 70.19 450 VAL A N 1
ATOM 3043 C CA . VAL A 1 450 ? 17.801 -2.142 -52.986 1.00 70.19 450 VAL A CA 1
ATOM 3044 C C . VAL A 1 450 ? 18.243 -2.954 -51.763 1.00 70.19 450 VAL A C 1
ATOM 3046 O O . VAL A 1 450 ? 18.637 -4.112 -51.945 1.00 70.19 450 VAL A O 1
ATOM 3049 N N . PRO A 1 451 ? 18.190 -2.389 -50.542 1.00 75.44 451 PRO A N 1
ATOM 3050 C CA . PRO A 1 451 ? 18.497 -3.128 -49.322 1.00 75.44 451 PRO A CA 1
ATOM 3051 C C . PRO A 1 451 ? 17.465 -4.230 -49.052 1.00 75.44 451 PRO A C 1
ATOM 3053 O O . PRO A 1 451 ? 16.265 -4.056 -49.272 1.00 75.44 451 PRO A O 1
ATOM 3056 N N . ARG A 1 452 ? 17.922 -5.370 -48.534 1.00 77.25 452 ARG A N 1
ATOM 3057 C CA . ARG A 1 452 ? 17.066 -6.458 -48.051 1.00 77.25 452 ARG A CA 1
ATOM 3058 C C . ARG A 1 452 ? 16.605 -6.147 -46.629 1.00 77.25 452 ARG A C 1
ATOM 3060 O O . ARG A 1 452 ? 17.424 -6.032 -45.717 1.00 77.25 452 ARG A O 1
ATOM 3067 N N . THR A 1 453 ? 15.292 -6.056 -46.433 1.00 80.69 453 THR A N 1
ATOM 3068 C CA . THR A 1 453 ? 14.680 -5.800 -45.122 1.00 80.69 453 THR A CA 1
ATOM 3069 C C . THR A 1 453 ? 15.147 -6.812 -44.077 1.00 80.69 453 THR A C 1
ATOM 3071 O O . THR A 1 453 ? 15.089 -8.018 -44.311 1.00 80.69 453 THR A O 1
ATOM 3074 N N . GLY A 1 454 ? 15.603 -6.315 -42.924 1.00 76.56 454 GLY A N 1
ATOM 3075 C CA . GLY A 1 454 ? 16.058 -7.140 -41.801 1.00 76.56 454 GLY A CA 1
ATOM 3076 C C . GLY A 1 454 ? 17.382 -7.878 -42.031 1.00 76.56 454 GLY A C 1
ATOM 3077 O O . GLY A 1 454 ? 17.750 -8.708 -41.207 1.00 76.56 454 GLY A O 1
ATOM 3078 N N . VAL A 1 455 ? 18.086 -7.608 -43.136 1.00 81.06 455 VAL A N 1
ATOM 3079 C CA . VAL A 1 455 ? 19.355 -8.268 -43.490 1.00 81.06 455 VAL A CA 1
ATOM 3080 C C . VAL A 1 455 ? 20.470 -7.256 -43.738 1.00 81.06 455 VAL A C 1
ATOM 3082 O O . VAL A 1 455 ? 21.599 -7.482 -43.306 1.00 81.06 455 VAL A O 1
ATOM 3085 N N . ASP A 1 456 ? 20.169 -6.165 -44.444 1.00 80.88 456 ASP A N 1
ATOM 3086 C CA . ASP A 1 456 ? 21.126 -5.098 -44.734 1.00 80.88 456 ASP A CA 1
ATOM 3087 C C . ASP A 1 456 ? 20.885 -3.904 -43.799 1.00 80.88 456 ASP A C 1
ATOM 3089 O O . ASP A 1 456 ? 19.734 -3.564 -43.515 1.00 80.88 456 ASP A O 1
ATOM 3093 N N . SER A 1 457 ? 21.958 -3.250 -43.341 1.00 85.38 457 SER A N 1
ATOM 3094 C CA . SER A 1 457 ? 21.844 -2.020 -42.550 1.00 85.38 457 SER A CA 1
ATOM 3095 C C . SER A 1 457 ? 21.457 -0.840 -43.447 1.00 85.38 457 SER A C 1
ATOM 3097 O O . SER A 1 457 ? 21.957 -0.711 -44.568 1.00 85.38 457 SER A O 1
ATOM 3099 N N . VAL A 1 458 ? 20.579 0.039 -42.966 1.00 86.44 458 VAL A N 1
ATOM 3100 C CA . VAL A 1 458 ? 20.018 1.161 -43.730 1.00 86.44 458 VAL A CA 1
ATOM 3101 C C . VAL A 1 458 ? 19.947 2.414 -42.866 1.00 86.44 458 VAL A C 1
ATOM 3103 O O . VAL A 1 458 ? 19.432 2.373 -41.752 1.00 86.44 458 VAL A O 1
ATOM 3106 N N . LEU A 1 459 ? 20.410 3.536 -43.415 1.00 89.50 459 LEU A N 1
ATOM 3107 C CA . LEU A 1 459 ? 20.151 4.879 -42.903 1.00 89.50 459 LEU A CA 1
ATOM 3108 C C . LEU A 1 459 ? 19.373 5.669 -43.953 1.00 89.50 459 LEU A C 1
ATOM 3110 O O . LEU A 1 459 ? 19.866 5.883 -45.062 1.00 89.50 459 LEU A O 1
ATOM 3114 N N . PHE A 1 460 ? 18.169 6.108 -43.602 1.00 88.12 460 PHE A N 1
ATOM 3115 C CA . PHE A 1 460 ? 17.307 6.915 -44.455 1.00 88.12 460 PHE A CA 1
ATOM 3116 C C . PHE A 1 460 ? 16.982 8.253 -43.791 1.00 88.12 460 PHE A C 1
ATOM 3118 O O . PHE A 1 460 ? 16.425 8.275 -42.700 1.00 88.12 460 PHE A O 1
ATOM 3125 N N . ALA A 1 461 ? 17.314 9.369 -44.446 1.00 88.69 461 ALA A N 1
ATOM 3126 C CA . ALA A 1 461 ? 16.938 10.714 -43.995 1.00 88.69 461 ALA A CA 1
ATOM 3127 C C . ALA A 1 461 ? 16.978 11.733 -45.150 1.00 88.69 461 ALA A C 1
ATOM 3129 O O . ALA A 1 461 ? 17.744 11.551 -46.099 1.00 88.69 461 ALA A O 1
ATOM 3130 N N . PRO A 1 462 ? 16.232 12.854 -45.103 1.00 87.38 462 PRO A N 1
ATOM 3131 C CA . PRO A 1 462 ? 16.374 13.940 -46.077 1.00 87.38 462 PRO A CA 1
ATOM 3132 C C . PRO A 1 462 ? 17.804 14.484 -46.200 1.00 87.38 462 PRO A C 1
ATOM 3134 O O . PRO A 1 462 ? 18.215 14.884 -47.288 1.00 87.38 462 PRO A O 1
ATOM 3137 N N . SER A 1 463 ? 18.555 14.492 -45.096 1.00 86.81 463 SER A N 1
ATOM 3138 C CA . SER A 1 463 ? 19.947 14.935 -45.014 1.00 86.81 463 SER A CA 1
ATOM 3139 C C . SER A 1 463 ? 20.672 14.126 -43.942 1.00 86.81 463 SER A C 1
ATOM 3141 O O . SER A 1 463 ? 20.130 13.928 -42.856 1.00 86.81 463 SER A O 1
ATOM 3143 N N . ILE A 1 464 ? 21.884 13.673 -44.261 1.00 86.56 464 ILE A N 1
ATOM 3144 C CA . ILE A 1 464 ? 22.794 12.991 -43.338 1.00 86.56 464 ILE A CA 1
ATOM 3145 C C . ILE A 1 464 ? 24.063 13.841 -43.264 1.00 86.56 464 ILE A C 1
ATOM 3147 O O . ILE A 1 464 ? 24.637 14.145 -44.311 1.00 86.56 464 ILE A O 1
ATOM 3151 N N . ILE A 1 465 ? 24.456 14.257 -42.059 1.00 85.81 465 ILE A N 1
ATOM 3152 C CA . ILE A 1 465 ? 25.630 15.105 -41.810 1.00 85.81 465 ILE A CA 1
ATOM 3153 C C . ILE A 1 465 ? 26.524 14.431 -40.773 1.00 85.81 465 ILE A C 1
ATOM 3155 O O . ILE A 1 465 ? 26.030 13.962 -39.752 1.00 85.81 465 ILE A O 1
ATOM 3159 N N . GLU A 1 466 ? 27.832 14.417 -41.010 1.00 83.50 466 GLU A N 1
ATOM 3160 C CA . GLU A 1 466 ? 28.827 14.035 -40.008 1.00 83.50 466 GLU A CA 1
ATOM 3161 C C . GLU A 1 466 ? 29.376 15.281 -39.303 1.00 83.50 466 GLU A C 1
ATOM 3163 O O . GLU A 1 466 ? 29.745 16.259 -39.949 1.00 83.50 466 GLU A O 1
ATOM 3168 N N . HIS A 1 467 ? 29.428 15.253 -37.971 1.00 80.62 467 HIS A N 1
ATOM 3169 C CA . HIS A 1 467 ? 30.080 16.270 -37.149 1.00 80.62 467 HIS A CA 1
ATOM 3170 C C . HIS A 1 467 ? 31.211 15.627 -36.338 1.00 80.62 467 HIS A C 1
ATOM 3172 O O . HIS A 1 467 ? 30.965 14.856 -35.409 1.00 80.62 467 HIS A O 1
ATOM 3178 N N . GLY A 1 468 ? 32.457 16.005 -36.629 1.00 73.19 468 GLY A N 1
ATOM 3179 C CA . GLY A 1 468 ? 33.631 15.424 -35.974 1.00 73.19 468 GLY A CA 1
ATOM 3180 C C . GLY A 1 468 ? 34.043 14.102 -36.620 1.00 73.19 468 GLY A C 1
ATOM 3181 O O . GLY A 1 468 ? 33.882 13.942 -37.818 1.00 73.19 468 GLY A O 1
ATOM 3182 N N . ILE A 1 469 ? 34.622 13.188 -35.838 1.00 71.69 469 ILE A N 1
ATOM 3183 C CA . ILE A 1 469 ? 35.012 11.854 -36.319 1.00 71.69 469 ILE A CA 1
ATOM 3184 C C . ILE A 1 469 ? 33.955 10.861 -35.854 1.00 71.69 469 ILE A C 1
ATOM 3186 O O . ILE A 1 469 ? 33.837 10.643 -34.646 1.00 71.69 469 ILE A O 1
ATOM 3190 N N . PHE A 1 470 ? 33.236 10.232 -36.782 1.00 75.81 470 PHE A N 1
ATOM 3191 C CA . PHE A 1 470 ? 32.277 9.171 -36.491 1.00 75.81 470 PHE A CA 1
ATOM 3192 C C . PHE A 1 470 ? 32.781 7.808 -36.977 1.00 75.81 470 PHE A C 1
ATOM 3194 O O . PHE A 1 470 ? 33.068 7.606 -38.155 1.00 75.81 470 PHE A O 1
ATOM 3201 N N . TYR A 1 471 ? 32.884 6.837 -36.067 1.00 74.44 471 TYR A N 1
ATOM 3202 C CA . TYR A 1 471 ? 33.371 5.504 -36.417 1.00 74.44 471 TYR A CA 1
ATOM 3203 C C . TYR A 1 471 ? 32.241 4.620 -36.944 1.00 74.44 471 TYR A C 1
ATOM 3205 O O . TYR A 1 471 ? 31.215 4.451 -36.289 1.00 74.44 471 TYR A O 1
ATOM 3213 N N . ILE A 1 472 ? 32.458 4.006 -38.105 1.00 74.94 472 ILE A N 1
ATOM 3214 C CA . ILE A 1 472 ? 31.616 2.936 -38.641 1.00 74.94 472 ILE A CA 1
ATOM 3215 C C . ILE A 1 472 ? 32.519 1.724 -38.874 1.00 74.94 472 ILE A C 1
ATOM 3217 O O . ILE A 1 472 ? 33.510 1.841 -39.589 1.00 74.94 472 ILE A O 1
ATOM 3221 N N . ASN A 1 473 ? 32.225 0.573 -38.257 1.00 63.28 473 ASN A N 1
ATOM 3222 C CA . ASN A 1 473 ? 32.993 -0.651 -38.523 1.00 63.28 473 ASN A CA 1
ATOM 3223 C C . ASN A 1 473 ? 32.590 -1.231 -39.887 1.00 63.28 473 ASN A C 1
ATOM 3225 O O . ASN A 1 473 ? 31.588 -1.935 -39.991 1.00 63.28 473 ASN A O 1
ATOM 3229 N N . ASP A 1 474 ? 33.365 -0.931 -40.929 1.00 46.19 474 ASP A N 1
ATOM 3230 C CA . ASP A 1 474 ? 33.307 -1.589 -42.227 1.00 46.19 474 ASP A CA 1
ATOM 3231 C C . ASP A 1 474 ? 34.461 -2.606 -42.362 1.00 46.19 474 ASP A C 1
ATOM 3233 O O . ASP A 1 474 ? 35.635 -2.324 -42.125 1.00 46.19 474 ASP A O 1
ATOM 3237 N N . GLY A 1 475 ? 34.155 -3.861 -42.701 1.00 39.44 475 GLY A N 1
ATOM 3238 C CA . GLY A 1 475 ? 35.210 -4.871 -42.860 1.00 39.44 475 GLY A CA 1
ATOM 3239 C C . GLY A 1 475 ? 36.074 -4.654 -44.116 1.00 39.44 475 GLY A C 1
ATOM 3240 O O . GLY A 1 475 ? 35.720 -3.916 -45.030 1.00 39.44 475 GLY A O 1
ATOM 3241 N N . ALA A 1 476 ? 37.178 -5.400 -44.223 1.00 35.38 476 ALA A N 1
ATOM 3242 C CA . ALA A 1 476 ? 38.299 -5.158 -45.144 1.00 35.38 476 ALA A CA 1
ATOM 3243 C C . ALA A 1 476 ? 38.036 -5.199 -46.675 1.00 35.38 476 ALA A C 1
ATOM 3245 O O . ALA A 1 476 ? 38.955 -4.895 -47.433 1.00 35.38 476 ALA A O 1
ATOM 3246 N N . ASN A 1 477 ? 36.845 -5.565 -47.159 1.00 36.72 477 ASN A N 1
ATOM 3247 C CA . ASN A 1 477 ? 36.520 -5.598 -48.594 1.00 36.72 477 ASN A CA 1
ATOM 3248 C C . ASN A 1 477 ? 35.161 -4.939 -48.891 1.00 36.72 477 ASN A C 1
ATOM 3250 O O . ASN A 1 477 ? 34.181 -5.634 -49.156 1.00 36.72 477 ASN A O 1
ATOM 3254 N N . SER A 1 478 ? 35.103 -3.607 -48.903 1.00 36.12 478 SER A N 1
ATOM 3255 C CA . SER A 1 478 ? 33.918 -2.870 -49.362 1.00 36.12 478 SER A CA 1
ATOM 3256 C C . SER A 1 478 ? 34.095 -2.369 -50.795 1.00 36.12 478 SER A C 1
ATOM 3258 O O . SER A 1 478 ? 35.097 -1.743 -51.154 1.00 36.12 478 SER A O 1
ATOM 3260 N N . ALA A 1 479 ? 33.098 -2.649 -51.637 1.00 28.09 479 ALA A N 1
ATOM 3261 C CA . ALA A 1 479 ? 32.932 -1.959 -52.905 1.00 28.09 479 ALA A CA 1
ATOM 3262 C C . ALA A 1 479 ? 32.778 -0.448 -52.637 1.00 28.09 479 ALA A C 1
ATOM 3264 O O . ALA A 1 479 ? 32.034 -0.028 -51.759 1.00 28.09 479 ALA A O 1
ATOM 3265 N N . ARG A 1 480 ? 33.557 0.328 -53.393 1.00 34.59 480 ARG A N 1
ATOM 3266 C CA . ARG A 1 480 ? 33.732 1.795 -53.396 1.00 34.59 480 ARG A CA 1
ATOM 3267 C C . ARG A 1 480 ? 32.373 2.528 -53.324 1.00 34.59 480 ARG A C 1
ATOM 3269 O O . ARG A 1 480 ? 31.420 2.022 -53.898 1.00 34.59 480 ARG A O 1
ATOM 3276 N N . PHE A 1 481 ? 32.226 3.686 -52.662 1.00 33.94 481 PHE A N 1
ATOM 3277 C CA . PHE A 1 481 ? 32.795 4.985 -53.061 1.00 33.94 481 PHE A CA 1
ATOM 3278 C C . PHE A 1 481 ? 33.069 5.954 -51.874 1.00 33.94 481 PHE A C 1
ATOM 3280 O O . PHE A 1 481 ? 32.147 6.380 -51.195 1.00 33.94 481 PHE A O 1
ATOM 3287 N N . ASN A 1 482 ? 34.349 6.359 -51.783 1.00 29.20 482 ASN A N 1
ATOM 3288 C CA . ASN A 1 482 ? 35.014 7.476 -51.071 1.00 29.20 482 ASN A CA 1
ATOM 3289 C C . ASN A 1 482 ? 35.318 7.433 -49.542 1.00 29.20 482 ASN A C 1
ATOM 3291 O O . ASN A 1 482 ? 34.466 7.734 -48.725 1.00 29.20 482 ASN A O 1
ATOM 3295 N N . SER A 1 483 ? 36.605 7.124 -49.254 1.00 30.88 483 SER A N 1
ATOM 3296 C CA . SER A 1 483 ? 37.547 7.507 -48.155 1.00 30.88 483 SER A CA 1
ATOM 3297 C C . SER A 1 483 ? 36.981 7.989 -46.805 1.00 30.88 483 SER A C 1
ATOM 3299 O O . SER A 1 483 ? 36.301 9.002 -46.805 1.00 30.88 483 SER A O 1
ATOM 3301 N N . VAL A 1 484 ? 37.308 7.424 -45.625 1.00 28.44 484 VAL A N 1
ATOM 3302 C CA . VAL A 1 484 ? 38.623 7.327 -44.912 1.00 28.44 484 VAL A CA 1
ATOM 3303 C C . VAL A 1 484 ? 38.667 6.062 -43.981 1.00 28.44 484 VAL A C 1
ATOM 3305 O O . VAL A 1 484 ? 37.798 5.214 -44.069 1.00 28.44 484 VAL A O 1
ATOM 3308 N N . LYS A 1 485 ? 39.737 5.842 -43.191 1.00 30.80 485 LYS A N 1
ATOM 3309 C CA . LYS A 1 485 ? 40.453 4.576 -42.899 1.00 30.80 485 LYS A CA 1
ATOM 3310 C C . LYS A 1 485 ? 40.572 4.181 -41.386 1.00 30.80 485 LYS A C 1
ATOM 3312 O O . LYS A 1 485 ? 41.183 4.952 -40.656 1.00 30.80 485 LYS A O 1
ATOM 3317 N N . PHE A 1 486 ? 40.186 2.927 -41.035 1.00 32.12 486 PHE A N 1
ATOM 3318 C CA . PHE A 1 486 ? 40.551 1.983 -39.909 1.00 32.12 486 PHE A CA 1
ATOM 3319 C C . PHE A 1 486 ? 40.321 2.379 -38.406 1.00 32.12 486 PHE A C 1
ATOM 3321 O O . PHE A 1 486 ? 40.385 3.559 -38.100 1.00 32.12 486 PHE A O 1
ATOM 3328 N N . LEU A 1 487 ? 40.128 1.515 -37.366 1.00 30.70 487 LEU A N 1
ATOM 3329 C CA . LEU A 1 487 ? 40.436 0.086 -37.040 1.00 30.70 487 LEU A CA 1
ATOM 3330 C C . LEU A 1 487 ? 39.455 -0.560 -35.987 1.00 30.70 487 LEU A C 1
ATOM 3332 O O . LEU A 1 487 ? 39.168 0.080 -34.980 1.00 30.70 487 LEU A O 1
ATOM 3336 N N . GLY A 1 488 ? 39.182 -1.885 -36.087 1.00 26.33 488 GLY A N 1
ATOM 3337 C CA . GLY A 1 488 ? 38.966 -2.851 -34.959 1.00 26.33 488 GLY A CA 1
ATOM 3338 C C . GLY A 1 488 ? 37.554 -3.479 -34.816 1.00 26.33 488 GLY A C 1
ATOM 3339 O O . GLY A 1 488 ? 36.588 -2.866 -35.232 1.00 26.33 488 GLY A O 1
ATOM 3340 N N . THR A 1 489 ? 37.287 -4.665 -34.229 1.00 30.83 489 THR A N 1
ATOM 3341 C CA . THR A 1 489 ? 38.080 -5.823 -33.724 1.00 30.83 489 THR A CA 1
ATOM 3342 C C . THR A 1 489 ? 37.399 -7.188 -34.011 1.00 30.83 489 THR A C 1
ATOM 3344 O O . THR A 1 489 ? 37.921 -8.234 -33.621 1.00 30.83 489 THR A O 1
ATOM 3347 N N . THR A 1 490 ? 36.289 -7.222 -34.760 1.00 40.78 490 THR A N 1
ATOM 3348 C CA . THR A 1 490 ? 35.685 -8.443 -35.329 1.00 40.78 490 THR A CA 1
ATOM 3349 C C . THR A 1 490 ? 35.602 -8.271 -36.851 1.00 40.78 490 THR A C 1
ATOM 3351 O O . THR A 1 490 ? 34.725 -7.603 -37.378 1.00 40.78 490 THR A O 1
ATOM 3354 N N . ASN A 1 491 ? 36.588 -8.804 -37.578 1.00 40.69 491 ASN A N 1
ATOM 3355 C CA . ASN A 1 491 ? 36.848 -8.546 -39.008 1.00 40.69 491 ASN A CA 1
ATOM 3356 C C . ASN A 1 491 ? 35.808 -9.137 -40.000 1.00 40.69 491 ASN A C 1
ATOM 3358 O O . ASN A 1 491 ? 36.203 -9.753 -40.992 1.00 40.69 491 ASN A O 1
ATOM 3362 N N . LEU A 1 492 ? 34.501 -8.996 -39.775 1.00 47.72 492 LEU A N 1
ATOM 3363 C CA . LEU A 1 492 ? 33.475 -9.411 -40.740 1.00 47.72 492 LEU A CA 1
ATOM 3364 C C . LEU A 1 492 ? 32.894 -8.174 -41.443 1.00 47.72 492 LEU A C 1
ATOM 3366 O O . LEU A 1 492 ? 32.337 -7.294 -40.801 1.00 47.72 492 LEU A O 1
ATOM 3370 N N . SER A 1 493 ? 33.076 -8.086 -42.766 1.00 54.94 493 SER A N 1
ATOM 3371 C CA . SER A 1 493 ? 32.484 -7.033 -43.607 1.00 54.94 493 SER A CA 1
ATOM 3372 C C . SER A 1 493 ? 30.961 -7.140 -43.638 1.00 54.94 493 SER A C 1
ATOM 3374 O O . SER A 1 493 ? 30.439 -8.238 -43.799 1.00 54.94 493 SER A O 1
ATOM 3376 N N . ALA A 1 494 ? 30.277 -5.997 -43.594 1.00 62.94 494 ALA A N 1
ATOM 3377 C CA . ALA A 1 494 ? 28.830 -5.865 -43.733 1.00 62.94 494 ALA A CA 1
ATOM 3378 C C . ALA A 1 494 ? 28.497 -4.656 -44.625 1.00 62.94 494 ALA A C 1
ATOM 3380 O O . ALA A 1 494 ? 29.306 -3.734 -44.748 1.00 62.94 494 ALA A O 1
ATOM 3381 N N . THR A 1 495 ? 27.334 -4.656 -45.278 1.00 68.56 495 THR A N 1
ATOM 3382 C CA . THR A 1 495 ? 26.900 -3.541 -46.138 1.00 68.56 495 THR A CA 1
ATOM 3383 C C . THR A 1 495 ? 25.959 -2.593 -45.395 1.00 68.56 495 THR A C 1
ATOM 3385 O O . THR A 1 495 ? 25.017 -3.038 -44.742 1.00 68.56 495 THR A O 1
ATOM 3388 N N . ILE A 1 496 ? 26.183 -1.284 -45.556 1.00 76.62 496 ILE A N 1
ATOM 3389 C CA . ILE A 1 496 ? 25.260 -0.224 -45.140 1.00 76.62 496 ILE A CA 1
ATOM 3390 C C . ILE A 1 496 ? 24.791 0.577 -46.357 1.00 76.62 496 ILE A C 1
ATOM 3392 O O . ILE A 1 496 ? 25.591 0.962 -47.211 1.00 76.62 496 ILE A O 1
ATOM 3396 N N . PHE A 1 497 ? 23.486 0.818 -46.441 1.00 75.88 497 PHE A N 1
ATOM 3397 C CA . PHE A 1 497 ? 22.874 1.664 -47.458 1.00 75.88 497 PHE A CA 1
ATOM 3398 C C . PHE A 1 497 ? 22.545 3.026 -46.858 1.00 75.88 497 PHE A C 1
ATOM 3400 O O . PHE A 1 497 ? 21.803 3.115 -45.883 1.00 75.88 497 PHE A O 1
ATOM 3407 N N . PHE A 1 498 ? 23.050 4.089 -47.478 1.00 78.25 498 PHE A N 1
ATOM 3408 C CA . PHE A 1 498 ? 22.629 5.451 -47.181 1.00 78.25 498 PHE A CA 1
ATOM 3409 C C . PHE A 1 498 ? 21.642 5.909 -48.248 1.00 78.25 498 PHE A C 1
ATOM 3411 O O . PHE A 1 498 ? 21.966 5.938 -49.437 1.00 78.25 498 PHE A O 1
ATOM 3418 N N . LEU A 1 499 ? 20.436 6.263 -47.827 1.00 73.44 499 LEU A N 1
ATOM 3419 C CA . LEU A 1 499 ? 19.347 6.652 -48.708 1.00 73.44 499 LEU A CA 1
ATOM 3420 C C . LEU A 1 499 ? 18.876 8.056 -48.322 1.00 73.44 499 LEU A C 1
ATOM 3422 O O . LEU A 1 499 ? 18.564 8.322 -47.165 1.00 73.44 499 LEU A O 1
ATOM 3426 N N . THR A 1 500 ? 18.816 8.966 -49.291 1.00 71.06 500 THR A N 1
ATOM 3427 C CA . THR A 1 500 ? 18.292 10.320 -49.069 1.00 71.06 500 THR A CA 1
ATOM 3428 C C . THR A 1 500 ? 16.996 10.537 -49.835 1.00 71.06 500 THR A C 1
ATOM 3430 O O . THR A 1 500 ? 16.758 9.902 -50.862 1.00 71.06 500 THR A O 1
ATOM 3433 N N . ALA A 1 501 ? 16.141 11.448 -49.360 1.00 59.28 501 ALA A N 1
ATOM 3434 C CA . ALA A 1 501 ? 14.841 11.735 -49.985 1.00 59.28 501 ALA A CA 1
ATOM 3435 C C . ALA A 1 501 ? 14.949 12.188 -51.460 1.00 59.28 501 ALA A C 1
ATOM 3437 O O . ALA A 1 501 ? 14.002 12.042 -52.229 1.00 59.28 501 ALA A O 1
ATOM 3438 N N . LEU A 1 502 ? 16.116 12.694 -51.874 1.00 51.22 502 LEU A N 1
ATOM 3439 C CA . LEU A 1 502 ? 16.417 13.061 -53.262 1.00 51.22 502 LEU A CA 1
ATOM 3440 C C . LEU A 1 502 ? 16.750 11.849 -54.151 1.00 51.22 502 LEU A C 1
ATOM 3442 O O . LEU A 1 502 ? 16.898 12.007 -55.362 1.00 51.22 502 LEU A O 1
ATOM 3446 N N . ASN A 1 503 ? 16.878 10.649 -53.576 1.00 52.31 503 ASN A N 1
ATOM 3447 C CA . ASN A 1 503 ? 17.258 9.439 -54.294 1.00 52.31 503 ASN A CA 1
ATOM 3448 C C . ASN A 1 503 ? 16.742 8.127 -53.655 1.00 52.31 503 ASN A C 1
ATOM 3450 O O . ASN A 1 503 ? 17.533 7.281 -53.233 1.00 52.31 503 ASN A O 1
ATOM 3454 N N . PRO A 1 504 ? 15.415 7.914 -53.606 1.00 48.91 504 PRO A N 1
ATOM 3455 C CA . PRO A 1 504 ? 14.824 6.727 -52.983 1.00 48.91 504 PRO A CA 1
ATOM 3456 C C . PRO A 1 504 ? 15.051 5.424 -53.775 1.00 48.91 504 PRO A C 1
ATOM 3458 O O . PRO A 1 504 ? 14.837 4.346 -53.232 1.00 48.91 504 PRO A O 1
ATOM 3461 N N . ASN A 1 505 ? 15.492 5.507 -55.041 1.00 46.84 505 ASN A N 1
ATOM 3462 C CA . ASN A 1 505 ? 15.619 4.370 -55.969 1.00 46.84 505 ASN A CA 1
ATOM 3463 C C . ASN A 1 505 ? 17.057 4.099 -56.451 1.00 46.84 505 ASN A C 1
ATOM 3465 O O . ASN A 1 505 ? 17.241 3.427 -57.463 1.00 46.84 505 ASN A O 1
ATOM 3469 N N . ASN A 1 506 ? 18.067 4.578 -55.720 1.00 49.53 506 ASN A N 1
ATOM 3470 C CA . ASN A 1 506 ? 19.481 4.300 -55.969 1.00 49.53 506 ASN A CA 1
ATOM 3471 C C . ASN A 1 506 ? 20.019 4.805 -57.326 1.00 49.53 506 ASN A C 1
ATOM 3473 O O . ASN A 1 506 ? 20.053 4.094 -58.329 1.00 49.53 506 ASN A O 1
ATOM 3477 N N . SER A 1 507 ? 20.531 6.035 -57.333 1.00 34.06 507 SER A N 1
ATOM 3478 C CA . SER A 1 507 ? 21.476 6.514 -58.349 1.00 34.06 507 SER A CA 1
ATOM 3479 C C . SER A 1 507 ? 22.303 7.700 -57.841 1.00 34.06 507 SER A C 1
ATOM 3481 O O . SER A 1 507 ? 22.015 8.835 -58.206 1.00 34.06 507 SER A O 1
ATOM 3483 N N . GLY A 1 508 ? 23.252 7.456 -56.929 1.00 38.44 508 GLY A N 1
ATOM 3484 C CA . GLY A 1 508 ? 24.379 8.341 -56.582 1.00 38.44 508 GLY A CA 1
ATOM 3485 C C . GLY A 1 508 ? 24.114 9.853 -56.472 1.00 38.44 508 GLY A C 1
ATOM 3486 O O . GLY A 1 508 ? 24.162 10.575 -57.463 1.00 38.44 508 GLY A O 1
ATOM 3487 N N . GLY A 1 509 ? 23.963 10.354 -55.246 1.00 30.45 509 GLY A N 1
ATOM 3488 C CA . GLY A 1 509 ? 24.173 11.766 -54.914 1.00 30.45 509 GLY A CA 1
ATOM 3489 C C . GLY A 1 509 ? 25.113 11.846 -53.716 1.00 30.45 509 GLY A C 1
ATOM 3490 O O . GLY A 1 509 ? 24.844 11.196 -52.712 1.00 30.45 509 GLY A O 1
ATOM 3491 N N . ASN A 1 510 ? 26.229 12.568 -53.856 1.00 33.53 510 ASN A N 1
ATOM 3492 C CA . ASN A 1 510 ? 27.293 12.686 -52.854 1.00 33.53 510 ASN A CA 1
ATOM 3493 C C . ASN A 1 510 ? 26.741 12.997 -51.456 1.00 33.53 510 ASN A C 1
ATOM 3495 O O . ASN A 1 510 ? 26.117 14.038 -51.252 1.00 33.53 510 ASN A O 1
ATOM 3499 N N . ILE A 1 511 ? 27.040 12.121 -50.501 1.00 37.75 511 ILE A N 1
ATOM 3500 C CA . ILE A 1 511 ? 26.971 12.429 -49.074 1.00 37.75 511 ILE A CA 1
ATOM 3501 C C . ILE A 1 511 ? 28.265 13.174 -48.763 1.00 37.75 511 ILE A C 1
ATOM 3503 O O . ILE A 1 511 ? 29.355 12.655 -49.009 1.00 37.75 511 ILE A O 1
ATOM 3507 N N . GLY A 1 512 ? 28.139 14.431 -48.347 1.00 29.22 512 GLY A N 1
ATOM 3508 C CA . GLY A 1 512 ? 29.276 15.230 -47.910 1.00 29.22 512 GLY A CA 1
ATOM 3509 C C . GLY A 1 512 ? 29.740 14.727 -46.552 1.00 29.22 512 GLY A C 1
ATOM 3510 O O . GLY A 1 512 ? 29.106 15.028 -45.547 1.00 29.22 512 GLY A O 1
ATOM 3511 N N . PHE A 1 513 ? 30.809 13.939 -46.553 1.00 31.17 513 PHE A N 1
ATOM 3512 C CA . PHE A 1 513 ? 31.688 13.783 -45.402 1.00 31.17 513 PHE A CA 1
ATOM 3513 C C . PHE A 1 513 ? 32.687 14.947 -45.488 1.00 31.17 513 PHE A C 1
ATOM 3515 O O . PHE A 1 513 ? 33.416 15.026 -46.482 1.00 31.17 513 PHE A O 1
ATOM 3522 N N . ASP A 1 514 ? 32.626 15.889 -44.545 1.00 30.47 514 ASP A N 1
ATOM 3523 C CA . ASP A 1 514 ? 33.553 17.033 -44.455 1.00 30.47 514 ASP A CA 1
ATOM 3524 C C . ASP A 1 514 ? 34.824 16.654 -43.680 1.00 30.47 514 ASP A C 1
ATOM 3526 O O . ASP A 1 514 ? 34.695 15.996 -42.621 1.00 30.47 514 ASP A O 1
#